Protein AF-0000000085166873 (afdb_homodimer)

Nearest PDB structures (foldseek):
  3zdl-assembly1_A  TM=4.534E-01  e=4.064E+00  Gallus gallus
  8jvi-assembly1_B  TM=2.875E-01  e=2.668E+00  Homo sapiens
  3ja6-assembly1_I  TM=3.699E-01  e=9.042E-01  Escherichia coli
  3zdl-assembly1_A  TM=4.535E-01  e=7.657E+00  Gallus gallus
  2hsq-assembly1_A  TM=4.419E-01  e=9.658E+00  Homo sapiens

Sequence (458 aa):
MSSPAVIEAMPEQASSTPEAAPLSGEVFGALINLSGRRRFTSQRLVLYAVLAAQGQAGACSTAREALALFRSAHSALLKRSGDLPGVFCPELEEVYFGRRGGDARITAFAELAQRTLNAIEDRLKSAPTLLAELVQETTPLLAVLNEITAVYEAQSKKHAQLMRHQLRGIMTDIETIAREAKMVAFNARIVAARSGQAGKEFSVVAGVLSSITGEIDELVKQALSGAATMSSPAVIEAMPEQASSTPEAAPLSGEVFGALINLSGRRRFTSQRLVLYAVLAAQGQAGACSTAREALALFRSAHSALLKRSGDLPGVFCPELEEVYFGRRGGDARITAFAELAQRTLNAIEDRLKSAPTLLAELVQETTPLLAVLNEITAVYEAQSKKHAQLMRHQLRGIMTDIETIAREAKMVAFNARIVAARSGQAGKEFSVVAGVLSSITGEIDELVKQALSGAAT

InterPro domains:
  IPR029095 NarX-like, N-terminal [PF13675] (30-81)

Structure (mmCIF, N/CA/C/O backbone):
data_AF-0000000085166873-model_v1
#
loop_
_entity.id
_entity.type
_entity.pdbx_description
1 polymer 'Methyl-accepting chemotaxis protein'
#
loop_
_atom_site.group_PDB
_atom_site.id
_atom_site.type_symbol
_atom_site.label_atom_id
_atom_site.label_alt_id
_atom_site.label_comp_id
_atom_site.label_asym_id
_atom_site.label_entity_id
_atom_site.label_seq_id
_atom_site.pdbx_PDB_ins_code
_atom_site.Cartn_x
_atom_site.Cartn_y
_atom_site.Cartn_z
_atom_site.occupancy
_atom_site.B_iso_or_equiv
_atom_site.auth_seq_id
_atom_site.auth_comp_id
_atom_site.auth_asym_id
_atom_site.auth_atom_id
_atom_site.pdbx_PDB_model_num
ATOM 1 N N . MET A 1 1 ? 59.562 35.969 21.438 1 29.19 1 MET A N 1
ATOM 2 C CA . MET A 1 1 ? 58.281 35.875 22.156 1 29.19 1 MET A CA 1
ATOM 3 C C . MET A 1 1 ? 57.125 35.562 21.203 1 29.19 1 MET A C 1
ATOM 5 O O . MET A 1 1 ? 56.688 36.469 20.469 1 29.19 1 MET A O 1
ATOM 9 N N . SER A 1 2 ? 57.25 34.438 20.422 1 33.62 2 SER A N 1
ATOM 10 C CA . SER A 1 2 ? 56.469 33.938 19.281 1 33.62 2 SER A CA 1
ATOM 11 C C . SER A 1 2 ? 55.031 33.688 19.688 1 33.62 2 SER A C 1
ATOM 13 O O . SER A 1 2 ? 54.75 32.938 20.625 1 33.62 2 SER A O 1
ATOM 15 N N . SER A 1 3 ? 54.125 34.656 19.5 1 36.41 3 SER A N 1
ATOM 16 C CA . SER A 1 3 ? 52.719 34.625 19.812 1 36.41 3 SER A CA 1
ATOM 17 C C . SER A 1 3 ? 52 33.469 19.125 1 36.41 3 SER A C 1
ATOM 19 O O . SER A 1 3 ? 52.188 33.25 17.938 1 36.41 3 SER A O 1
ATOM 21 N N . PRO A 1 4 ? 51.656 32.438 19.938 1 36.38 4 PRO A N 1
ATOM 22 C CA . PRO A 1 4 ? 50.969 31.266 19.359 1 36.38 4 PRO A CA 1
ATOM 23 C C . PRO A 1 4 ? 49.719 31.656 18.578 1 36.38 4 PRO A C 1
ATOM 25 O O . PRO A 1 4 ? 49 32.562 18.984 1 36.38 4 PRO A O 1
ATOM 28 N N . ALA A 1 5 ? 49.719 31.594 17.219 1 41.16 5 ALA A N 1
ATOM 29 C CA . ALA A 1 5 ? 48.625 31.797 16.297 1 41.16 5 ALA A CA 1
ATOM 30 C C . ALA A 1 5 ? 47.406 30.984 16.719 1 41.16 5 ALA A C 1
ATOM 32 O O . ALA A 1 5 ? 47.469 29.75 16.828 1 41.16 5 ALA A O 1
ATOM 33 N N . VAL A 1 6 ? 46.562 31.516 17.641 1 38.56 6 VAL A N 1
ATOM 34 C CA . VAL A 1 6 ? 45.281 30.859 17.875 1 38.56 6 VAL A CA 1
ATOM 35 C C . VAL A 1 6 ? 44.594 30.531 16.547 1 38.56 6 VAL A C 1
ATOM 37 O O . VAL A 1 6 ? 44.375 31.422 15.727 1 38.56 6 VAL A O 1
ATOM 40 N N . ILE A 1 7 ? 44.844 29.359 15.984 1 35.44 7 ILE A N 1
ATOM 41 C CA . ILE A 1 7 ? 44.094 28.828 14.859 1 35.44 7 ILE A CA 1
ATOM 42 C C . ILE A 1 7 ? 42.594 29.016 15.109 1 35.44 7 ILE A C 1
ATOM 44 O O . ILE A 1 7 ? 42.062 28.516 16.109 1 35.44 7 ILE A O 1
ATOM 48 N N . GLU A 1 8 ? 42.031 30.094 14.617 1 33.06 8 GLU A N 1
ATOM 49 C CA . GLU A 1 8 ? 40.594 30.281 14.531 1 33.06 8 GLU A CA 1
ATOM 50 C C . GLU A 1 8 ? 39.875 29.031 14.016 1 33.06 8 GLU A C 1
ATOM 52 O O . GLU A 1 8 ? 40.156 28.578 12.906 1 33.06 8 GLU A O 1
ATOM 57 N N . ALA A 1 9 ? 39.531 28.078 14.906 1 37 9 ALA A N 1
ATOM 58 C CA . ALA A 1 9 ? 38.688 26.953 14.523 1 37 9 ALA A CA 1
ATOM 59 C C . ALA A 1 9 ? 37.562 27.406 13.633 1 37 9 ALA A C 1
ATOM 61 O O . ALA A 1 9 ? 36.812 28.328 13.977 1 37 9 ALA A O 1
ATOM 62 N N . MET A 1 10 ? 37.719 27.297 12.344 1 34.12 10 MET A N 1
ATOM 63 C CA . MET A 1 10 ? 36.625 27.469 11.391 1 34.12 10 MET A CA 1
ATOM 64 C C . MET A 1 10 ? 35.375 26.75 11.875 1 34.12 10 MET A C 1
ATOM 66 O O . MET A 1 10 ? 35.438 25.609 12.32 1 34.12 10 MET A O 1
ATOM 70 N N . PRO A 1 11 ? 34.312 27.484 12.344 1 32.53 11 PRO A N 1
ATOM 71 C CA . PRO A 1 11 ? 33.094 26.75 12.68 1 32.53 11 PRO A CA 1
ATOM 72 C C . PRO A 1 11 ? 32.781 25.672 11.664 1 32.53 11 PRO A C 1
ATOM 74 O O . PRO A 1 11 ? 33 25.844 10.461 1 32.53 11 PRO A O 1
ATOM 77 N N . GLU A 1 12 ? 33 24.422 12.008 1 33.31 12 GLU A N 1
ATOM 78 C CA . GLU A 1 12 ? 32.469 23.328 11.195 1 33.31 12 GLU A CA 1
ATOM 79 C C . GLU A 1 12 ? 31.094 23.656 10.641 1 33.31 12 GLU A C 1
ATOM 81 O O . GLU A 1 12 ? 30.188 24 11.391 1 33.31 12 GLU A O 1
ATOM 86 N N . GLN A 1 13 ? 31.016 24.172 9.461 1 31 13 GLN A N 1
ATOM 87 C CA . GLN A 1 13 ? 29.766 24.219 8.711 1 31 13 GLN A CA 1
ATOM 88 C C . GLN A 1 13 ? 28.953 22.938 8.914 1 31 13 GLN A C 1
ATOM 90 O O . GLN A 1 13 ? 29.438 21.844 8.617 1 31 13 GLN A O 1
ATOM 95 N N . ALA A 1 14 ? 28.141 22.875 10.008 1 35.34 14 ALA A N 1
ATOM 96 C CA . ALA A 1 14 ? 27.172 21.781 10.086 1 35.34 14 ALA A CA 1
ATOM 97 C C . ALA A 1 14 ? 26.609 21.453 8.711 1 35.34 14 ALA A C 1
ATOM 99 O O . ALA A 1 14 ? 26.016 22.312 8.055 1 35.34 14 ALA A O 1
ATOM 100 N N . SER A 1 15 ? 27.359 20.781 7.926 1 32.09 15 SER A N 1
ATOM 101 C CA . SER A 1 15 ? 26.781 20.172 6.73 1 32.09 15 SER A CA 1
ATOM 102 C C . SER A 1 15 ? 25.344 19.719 6.977 1 32.09 15 SER A C 1
ATOM 104 O O . SER A 1 15 ? 25.109 18.734 7.691 1 32.09 15 SER A O 1
ATOM 106 N N . SER A 1 16 ? 24.469 20.609 7.281 1 30 16 SER A N 1
ATOM 107 C CA . SER A 1 16 ? 23.062 20.219 7.312 1 30 16 SER A CA 1
ATOM 108 C C . SER A 1 16 ? 22.719 19.281 6.16 1 30 16 SER A C 1
ATOM 110 O O . SER A 1 16 ? 22.812 19.672 4.992 1 30 16 SER A O 1
ATOM 112 N N . THR A 1 17 ? 23.172 18.172 6.27 1 33.31 17 THR A N 1
ATOM 113 C CA . THR A 1 17 ? 22.609 17.219 5.305 1 33.31 17 THR A CA 1
ATOM 114 C C . THR A 1 17 ? 21.188 17.609 4.926 1 33.31 17 THR A C 1
ATOM 116 O O . THR A 1 17 ? 20.359 17.891 5.801 1 33.31 17 THR A O 1
ATOM 119 N N . PRO A 1 18 ? 20.984 18.172 3.82 1 33.81 18 PRO A N 1
ATOM 120 C CA . PRO A 1 18 ? 19.625 18.516 3.41 1 33.81 18 PRO A CA 1
ATOM 121 C C . PRO A 1 18 ? 18.578 17.516 3.918 1 33.81 18 PRO A C 1
ATOM 123 O O . PRO A 1 18 ? 18.734 16.312 3.701 1 33.81 18 PRO A O 1
ATOM 126 N N . GLU A 1 19 ? 18.156 17.594 5.074 1 35.31 19 GLU A N 1
ATOM 127 C CA . GLU A 1 19 ? 17.047 16.781 5.582 1 35.31 19 GLU A CA 1
ATOM 128 C C . GLU A 1 19 ? 16.062 16.438 4.473 1 35.31 19 GLU A C 1
ATOM 130 O O . GLU A 1 19 ? 15.57 17.328 3.773 1 35.31 19 GLU A O 1
ATOM 135 N N . ALA A 1 20 ? 16.266 15.461 3.795 1 39.25 20 ALA A N 1
ATOM 136 C CA . ALA A 1 20 ? 15.422 14.977 2.709 1 39.25 20 ALA A CA 1
ATOM 137 C C . ALA A 1 20 ? 13.953 15.297 2.975 1 39.25 20 ALA A C 1
ATOM 139 O O . ALA A 1 20 ? 13.469 15.141 4.098 1 39.25 20 ALA A O 1
ATOM 140 N N . ALA A 1 21 ? 13.352 16.25 2.303 1 45.56 21 ALA A N 1
ATOM 141 C CA . ALA A 1 21 ? 11.93 16.578 2.326 1 45.56 21 ALA A CA 1
ATOM 142 C C . ALA A 1 21 ? 11.078 15.328 2.523 1 45.56 21 ALA A C 1
ATOM 144 O O . ALA A 1 21 ? 11.352 14.281 1.936 1 45.56 21 ALA A O 1
ATOM 145 N N . PRO A 1 22 ? 10.266 15.172 3.623 1 55.03 22 PRO A N 1
ATOM 146 C CA . PRO A 1 22 ? 9.445 13.992 3.922 1 55.03 22 PRO A CA 1
ATOM 147 C C . PRO A 1 22 ? 8.68 13.484 2.705 1 55.03 22 PRO A C 1
ATOM 149 O O . PRO A 1 22 ? 8.297 14.273 1.835 1 55.03 22 PRO A O 1
ATOM 152 N N . LEU A 1 23 ? 8.914 12.281 2.439 1 62.12 23 LEU A N 1
ATOM 153 C CA . LEU A 1 23 ? 8.203 11.656 1.33 1 62.12 23 LEU A CA 1
ATOM 154 C C . LEU A 1 23 ? 6.699 11.664 1.573 1 62.12 23 LEU A C 1
ATOM 156 O O . LEU A 1 23 ? 6.246 11.43 2.695 1 62.12 23 LEU A O 1
ATOM 160 N N . SER A 1 24 ? 6 12.039 0.563 1 72.75 24 SER A N 1
ATOM 161 C CA . SER A 1 24 ? 4.543 12.117 0.629 1 72.75 24 SER A CA 1
ATOM 162 C C . SER A 1 24 ? 3.916 10.727 0.597 1 72.75 24 SER A C 1
ATOM 164 O O . SER A 1 24 ? 4.582 9.742 0.254 1 72.75 24 SER A O 1
ATOM 166 N N . GLY A 1 25 ? 2.75 10.586 1.119 1 76.81 25 GLY A N 1
ATOM 167 C CA . GLY A 1 25 ? 1.974 9.352 1.04 1 76.81 25 GLY A CA 1
ATOM 168 C C . GLY A 1 25 ? 1.865 8.805 -0.371 1 76.81 25 GLY A C 1
ATOM 169 O O . GLY A 1 25 ? 1.952 7.594 -0.58 1 76.81 25 GLY A O 1
ATOM 170 N N . GLU A 1 26 ? 1.807 9.703 -1.249 1 81.88 26 GLU A N 1
ATOM 171 C CA . GLU A 1 26 ? 1.69 9.305 -2.646 1 81.88 26 GLU A CA 1
ATOM 172 C C . GLU A 1 26 ? 2.971 8.633 -3.135 1 81.88 26 GLU A C 1
ATOM 174 O O . GLU A 1 26 ? 2.918 7.68 -3.918 1 81.88 26 GLU A O 1
ATOM 179 N N . VAL A 1 27 ? 4.027 9.172 -2.709 1 88.69 27 VAL A N 1
ATOM 180 C CA . VAL A 1 27 ? 5.309 8.609 -3.129 1 88.69 27 VAL A CA 1
ATOM 181 C C . VAL A 1 27 ? 5.469 7.203 -2.561 1 88.69 27 VAL A C 1
ATOM 183 O O . VAL A 1 27 ? 5.91 6.289 -3.262 1 88.69 27 VAL A O 1
ATOM 186 N N . PHE A 1 28 ? 5.102 7.066 -1.358 1 90.81 28 PHE A N 1
ATOM 187 C CA . PHE A 1 28 ? 5.191 5.742 -0.759 1 90.81 28 PHE A CA 1
ATOM 188 C C . PHE A 1 28 ? 4.246 4.766 -1.456 1 90.81 28 PHE A C 1
ATOM 190 O O . PHE A 1 28 ? 4.574 3.592 -1.628 1 90.81 28 PHE A O 1
ATOM 197 N N . GLY A 1 29 ? 3.074 5.223 -1.771 1 92.5 29 GLY A N 1
ATOM 198 C CA . GLY A 1 29 ? 2.178 4.395 -2.561 1 92.5 29 GLY A CA 1
ATOM 199 C C . GLY A 1 29 ? 2.795 3.918 -3.861 1 92.5 29 GLY A C 1
ATOM 200 O O . GLY A 1 29 ? 2.654 2.75 -4.23 1 92.5 29 GLY A O 1
ATOM 201 N N . ALA A 1 30 ? 3.465 4.797 -4.523 1 93.69 30 ALA A N 1
ATOM 202 C CA . ALA A 1 30 ? 4.121 4.469 -5.785 1 93.69 30 ALA A CA 1
ATOM 203 C C . ALA A 1 30 ? 5.25 3.463 -5.574 1 93.69 30 ALA A C 1
ATOM 205 O O . ALA A 1 30 ? 5.43 2.543 -6.371 1 93.69 30 ALA A O 1
ATOM 206 N N . LEU A 1 31 ? 6.023 3.695 -4.523 1 95.88 31 LEU A N 1
ATOM 207 C CA . LEU A 1 31 ? 7.121 2.793 -4.203 1 95.88 31 LEU A CA 1
ATOM 208 C C . LEU A 1 31 ? 6.605 1.387 -3.916 1 95.88 31 LEU A C 1
ATOM 210 O O . LEU A 1 31 ? 7.156 0.404 -4.418 1 95.88 31 LEU A O 1
ATOM 214 N N . ILE A 1 32 ? 5.602 1.311 -3.182 1 97 32 ILE A N 1
ATOM 215 C CA . ILE A 1 32 ? 5.035 0.022 -2.797 1 97 32 ILE A CA 1
ATOM 216 C C . ILE A 1 32 ? 4.43 -0.661 -4.02 1 97 32 ILE A C 1
ATOM 218 O O . ILE A 1 32 ? 4.543 -1.878 -4.18 1 97 32 ILE A O 1
ATOM 222 N N . ASN A 1 33 ? 3.768 0.102 -4.828 1 96.88 33 ASN A N 1
ATOM 223 C CA . ASN A 1 33 ? 3.215 -0.46 -6.059 1 96.88 33 ASN A CA 1
ATOM 224 C C . ASN A 1 33 ? 4.312 -1.005 -6.969 1 96.88 33 ASN A C 1
ATOM 226 O O . ASN A 1 33 ? 4.148 -2.064 -7.578 1 96.88 33 ASN A O 1
ATOM 230 N N . LEU A 1 34 ? 5.391 -0.217 -7.113 1 97.06 34 LEU A N 1
ATOM 231 C CA . LEU A 1 34 ? 6.508 -0.672 -7.934 1 97.06 34 LEU A CA 1
ATOM 232 C C . LEU A 1 34 ? 7.117 -1.945 -7.359 1 97.06 34 LEU A C 1
ATOM 234 O O . LEU A 1 34 ? 7.508 -2.844 -8.109 1 97.06 34 LEU A O 1
ATOM 238 N N . SER A 1 35 ? 7.23 -1.957 -6.066 1 98.19 35 SER A N 1
ATOM 239 C CA . SER A 1 35 ? 7.707 -3.176 -5.422 1 98.19 35 SER A CA 1
ATOM 240 C C . SER A 1 35 ? 6.758 -4.344 -5.68 1 98.19 35 SER A C 1
ATOM 242 O O . SER A 1 35 ? 7.203 -5.477 -5.883 1 98.19 35 SER A O 1
ATOM 244 N N . GLY A 1 36 ? 5.461 -4.102 -5.598 1 98.12 36 GLY A N 1
ATOM 245 C CA . GLY A 1 36 ? 4.469 -5.105 -5.945 1 98.12 36 GLY A CA 1
ATOM 246 C C . GLY A 1 36 ? 4.594 -5.598 -7.375 1 98.12 36 GLY A C 1
ATOM 247 O O . GLY A 1 36 ? 4.445 -6.793 -7.637 1 98.12 36 GLY A O 1
ATOM 248 N N . ARG A 1 37 ? 4.859 -4.664 -8.266 1 97.94 37 ARG A N 1
ATOM 249 C CA . ARG A 1 37 ? 5.055 -5.016 -9.672 1 97.94 37 ARG A CA 1
ATOM 250 C C . ARG A 1 37 ? 6.238 -5.965 -9.836 1 97.94 37 ARG A C 1
ATOM 252 O O . ARG A 1 37 ? 6.18 -6.91 -10.625 1 97.94 37 ARG A O 1
ATOM 259 N N . ARG A 1 38 ? 7.285 -5.652 -9.109 1 98.31 38 ARG A N 1
ATOM 260 C CA . ARG A 1 38 ? 8.461 -6.52 -9.172 1 98.31 38 ARG A CA 1
ATOM 261 C C . ARG A 1 38 ? 8.125 -7.93 -8.688 1 98.31 38 ARG A C 1
ATOM 263 O O . ARG A 1 38 ? 8.602 -8.914 -9.266 1 98.31 38 ARG A O 1
ATOM 270 N N . ARG A 1 39 ? 7.355 -8.031 -7.68 1 98.62 39 ARG A N 1
ATOM 271 C CA . ARG A 1 39 ? 7.039 -9.336 -7.105 1 98.62 39 ARG A CA 1
ATOM 272 C C . ARG A 1 39 ? 6.184 -10.164 -8.062 1 98.62 39 ARG A C 1
ATOM 274 O O . ARG A 1 39 ? 6.496 -11.32 -8.344 1 98.62 39 ARG A O 1
ATOM 281 N N . PHE A 1 40 ? 5.152 -9.578 -8.617 1 98.62 40 PHE A N 1
ATOM 282 C CA . PHE A 1 40 ? 4.301 -10.43 -9.445 1 98.62 40 PHE A CA 1
ATOM 283 C C . PHE A 1 40 ? 4.973 -10.742 -10.773 1 98.62 40 PHE A C 1
ATOM 285 O O . PHE A 1 40 ? 4.801 -11.836 -11.32 1 98.62 40 PHE A O 1
ATOM 292 N N . THR A 1 41 ? 5.77 -9.75 -11.352 1 98.81 41 THR A N 1
ATOM 293 C CA . THR A 1 41 ? 6.418 -10 -12.633 1 98.81 41 THR A CA 1
ATOM 294 C C . THR A 1 41 ? 7.496 -11.07 -12.492 1 98.81 41 THR A C 1
ATOM 296 O O . THR A 1 41 ? 7.766 -11.82 -13.438 1 98.81 41 THR A O 1
ATOM 299 N N . SER A 1 42 ? 8.133 -11.172 -11.305 1 98.88 42 SER A N 1
ATOM 300 C CA . SER A 1 42 ? 9.109 -12.242 -11.086 1 98.88 42 SER A CA 1
ATOM 301 C C . SER A 1 42 ? 8.453 -13.617 -11.156 1 98.88 42 SER A C 1
ATOM 303 O O . SER A 1 42 ? 9.008 -14.547 -11.742 1 98.88 42 SER A O 1
ATOM 305 N N . GLN A 1 43 ? 7.289 -13.727 -10.617 1 98.69 43 GLN A N 1
ATOM 306 C CA . GLN A 1 43 ? 6.559 -14.992 -10.648 1 98.69 43 GLN A CA 1
ATOM 307 C C . GLN A 1 43 ? 6.027 -15.289 -12.047 1 98.69 43 GLN A C 1
ATOM 309 O O . GLN A 1 43 ? 6.129 -16.422 -12.523 1 98.69 43 GLN A O 1
ATOM 314 N N . ARG A 1 44 ? 5.445 -14.258 -12.656 1 98.75 44 ARG A N 1
ATOM 315 C CA . ARG A 1 44 ? 4.871 -14.391 -13.992 1 98.75 44 ARG A CA 1
ATOM 316 C C . ARG A 1 44 ? 5.93 -14.805 -15.008 1 98.75 44 ARG A C 1
ATOM 318 O O . ARG A 1 44 ? 5.672 -15.641 -15.883 1 98.75 44 ARG A O 1
ATOM 325 N N . LEU A 1 45 ? 7.055 -14.188 -14.844 1 98.75 45 LEU A N 1
ATOM 326 C CA . LEU A 1 45 ? 8.172 -14.492 -15.727 1 98.75 45 LEU A CA 1
ATOM 327 C C . LEU A 1 45 ? 8.523 -15.977 -15.672 1 98.75 45 LEU A C 1
ATOM 329 O O . LEU A 1 45 ? 8.688 -16.625 -16.719 1 98.75 45 LEU A O 1
ATOM 333 N N . VAL A 1 46 ? 8.625 -16.562 -14.523 1 98.88 46 VAL A N 1
ATOM 334 C CA . VAL A 1 46 ? 9.023 -17.953 -14.367 1 98.88 46 VAL A CA 1
ATOM 335 C C . VAL A 1 46 ? 7.895 -18.859 -14.852 1 98.88 46 VAL A C 1
ATOM 337 O O . VAL A 1 46 ? 8.148 -19.875 -15.516 1 98.88 46 VAL A O 1
ATOM 340 N N . LEU A 1 47 ? 6.684 -18.484 -14.523 1 98.75 47 LEU A N 1
ATOM 341 C CA . LEU A 1 47 ? 5.531 -19.25 -15 1 98.75 47 LEU A CA 1
ATOM 342 C C . LEU A 1 47 ? 5.555 -19.375 -16.516 1 98.75 47 LEU A C 1
ATOM 344 O O . LEU A 1 47 ? 5.465 -20.484 -17.062 1 98.75 47 LEU A O 1
ATOM 348 N N . TYR A 1 48 ? 5.742 -18.328 -17.188 1 98.75 48 TYR A N 1
ATOM 349 C CA . TYR A 1 48 ? 5.625 -18.328 -18.641 1 98.75 48 TYR A CA 1
ATOM 350 C C . TYR A 1 48 ? 6.883 -18.891 -19.281 1 98.75 48 TYR A C 1
ATOM 352 O O . TYR A 1 48 ? 6.848 -19.359 -20.422 1 98.75 48 TYR A O 1
ATOM 360 N N . ALA A 1 49 ? 8.008 -18.844 -18.547 1 98.81 49 ALA A N 1
ATOM 361 C CA . ALA A 1 49 ? 9.172 -19.578 -19.016 1 98.81 49 ALA A CA 1
ATOM 362 C C . ALA A 1 49 ? 8.906 -21.094 -19.016 1 98.81 49 ALA A C 1
ATOM 364 O O . ALA A 1 49 ? 9.281 -21.797 -19.953 1 98.81 49 ALA A O 1
ATOM 365 N N . VAL A 1 50 ? 8.312 -21.562 -17.984 1 98.62 50 VAL A N 1
ATOM 366 C CA . VAL A 1 50 ? 7.973 -22.984 -17.891 1 98.62 50 VAL A CA 1
ATOM 367 C C . VAL A 1 50 ? 6.996 -23.359 -18.984 1 98.62 50 VAL A C 1
ATOM 369 O O . VAL A 1 50 ? 7.168 -24.391 -19.656 1 98.62 50 VAL A O 1
ATOM 372 N N . LEU A 1 51 ? 6.016 -22.547 -19.219 1 98.31 51 LEU A N 1
ATOM 373 C CA . LEU A 1 51 ? 5.023 -22.812 -20.25 1 98.31 51 LEU A CA 1
ATOM 374 C C . LEU A 1 51 ? 5.656 -22.766 -21.641 1 98.31 51 LEU A C 1
ATOM 376 O O . LEU A 1 51 ? 5.277 -23.547 -22.531 1 98.31 51 LEU A O 1
ATOM 380 N N . ALA A 1 52 ? 6.555 -21.844 -21.781 1 98.19 52 ALA A N 1
ATOM 381 C CA . ALA A 1 52 ? 7.27 -21.766 -23.047 1 98.19 52 ALA A CA 1
ATOM 382 C C . ALA A 1 52 ? 8.055 -23.031 -23.312 1 98.19 52 ALA A C 1
ATOM 384 O O . ALA A 1 52 ? 8.086 -23.531 -24.453 1 98.19 52 ALA A O 1
ATOM 385 N N . ALA A 1 53 ? 8.688 -23.516 -22.297 1 97.56 53 ALA A N 1
ATOM 386 C CA . ALA A 1 53 ? 9.461 -24.75 -22.438 1 97.56 53 ALA A CA 1
ATOM 387 C C . ALA A 1 53 ? 8.562 -25.922 -22.781 1 97.56 53 ALA A C 1
ATOM 389 O O . ALA A 1 53 ? 9.016 -26.906 -23.359 1 97.56 53 ALA A O 1
ATOM 390 N N . GLN A 1 54 ? 7.309 -25.812 -22.438 1 95.44 54 GLN A N 1
ATOM 391 C CA . GLN A 1 54 ? 6.336 -26.859 -22.734 1 95.44 54 GLN A CA 1
ATOM 392 C C . GLN A 1 54 ? 5.727 -26.672 -24.125 1 95.44 54 GLN A C 1
ATOM 394 O O . GLN A 1 54 ? 4.828 -27.422 -24.516 1 95.44 54 GLN A O 1
ATOM 399 N N . GLY A 1 55 ? 6.047 -25.625 -24.781 1 94.38 55 GLY A N 1
ATOM 400 C CA . GLY A 1 55 ? 5.625 -25.438 -26.156 1 94.38 55 GLY A CA 1
ATOM 401 C C . GLY A 1 55 ? 4.363 -24.594 -26.281 1 94.38 55 GLY A C 1
ATOM 402 O O . GLY A 1 55 ? 3.73 -24.578 -27.344 1 94.38 55 GLY A O 1
ATOM 403 N N . GLN A 1 56 ? 3.98 -23.969 -25.25 1 94.31 56 GLN A N 1
ATOM 404 C CA . GLN A 1 56 ? 2.773 -23.141 -25.328 1 94.31 56 GLN A CA 1
ATOM 405 C C . GLN A 1 56 ? 3.002 -21.906 -26.172 1 94.31 56 GLN A C 1
ATOM 407 O O . GLN A 1 56 ? 3.949 -21.141 -25.938 1 94.31 56 GLN A O 1
ATOM 412 N N . ALA A 1 57 ? 2.09 -21.688 -27.109 1 92.56 57 ALA A N 1
ATOM 413 C CA . ALA A 1 57 ? 2.211 -20.578 -28.047 1 92.56 57 ALA A CA 1
ATOM 414 C C . ALA A 1 57 ? 2.117 -19.234 -27.328 1 92.56 57 ALA A C 1
ATOM 416 O O . ALA A 1 57 ? 1.253 -19.047 -26.469 1 92.56 57 ALA A O 1
ATOM 417 N N . GLY A 1 58 ? 3.025 -18.312 -27.594 1 95.75 58 GLY A N 1
ATOM 418 C CA . GLY A 1 58 ? 2.988 -16.969 -27.062 1 95.75 58 GLY A CA 1
ATOM 419 C C . GLY A 1 58 ? 3.588 -16.844 -25.688 1 95.75 58 GLY A C 1
ATOM 420 O O . GLY A 1 58 ? 3.738 -15.734 -25.156 1 95.75 58 GLY A O 1
ATOM 421 N N . ALA A 1 59 ? 3.918 -17.969 -25.094 1 97.94 59 ALA A N 1
ATOM 422 C CA . ALA A 1 59 ? 4.398 -17.969 -23.719 1 97.94 59 ALA A CA 1
ATOM 423 C C . ALA A 1 59 ? 5.746 -17.266 -23.609 1 97.94 59 ALA A C 1
ATOM 425 O O . ALA A 1 59 ? 6.004 -16.562 -22.625 1 97.94 59 ALA A O 1
ATOM 426 N N . CYS A 1 60 ? 6.648 -17.469 -24.547 1 97.94 60 CYS A N 1
ATOM 427 C CA . CYS A 1 60 ? 7.961 -16.844 -24.516 1 97.94 60 CYS A CA 1
ATOM 428 C C . CYS A 1 60 ? 7.836 -15.32 -24.578 1 97.94 60 CYS A C 1
ATOM 430 O O . CYS A 1 60 ? 8.555 -14.602 -23.891 1 97.94 60 CYS A O 1
ATOM 432 N N . SER A 1 61 ? 6.945 -14.812 -25.422 1 98.06 61 SER A N 1
ATOM 433 C CA . SER A 1 61 ? 6.711 -13.375 -25.531 1 98.06 61 SER A CA 1
ATOM 434 C C . SER A 1 61 ? 6.195 -12.789 -24.219 1 98.06 61 SER A C 1
ATOM 436 O O . SER A 1 61 ? 6.633 -11.719 -23.797 1 98.06 61 SER A O 1
ATOM 438 N N . THR A 1 62 ? 5.262 -13.477 -23.609 1 98.38 62 THR A N 1
ATOM 439 C CA . THR A 1 62 ? 4.727 -13.031 -22.328 1 98.38 62 THR A CA 1
ATOM 440 C C . THR A 1 62 ? 5.824 -13 -21.266 1 98.38 62 THR A C 1
ATOM 442 O O . THR A 1 62 ? 5.887 -12.078 -20.453 1 98.38 62 THR A O 1
ATOM 445 N N . ALA A 1 63 ? 6.668 -13.977 -21.25 1 98.75 63 ALA A N 1
ATOM 446 C CA . ALA A 1 63 ? 7.781 -14.039 -20.312 1 98.75 63 ALA A CA 1
ATOM 447 C C . ALA A 1 63 ? 8.734 -12.867 -20.516 1 98.75 63 ALA A C 1
ATOM 449 O O . ALA A 1 63 ? 9.211 -12.266 -19.562 1 98.75 63 ALA A O 1
ATOM 450 N N . ARG A 1 64 ? 9.07 -12.578 -21.766 1 98.69 64 ARG A N 1
ATOM 451 C CA . ARG A 1 64 ? 9.969 -11.477 -22.078 1 98.69 64 ARG A CA 1
ATOM 452 C C . ARG A 1 64 ? 9.367 -10.141 -21.656 1 98.69 64 ARG A C 1
ATOM 454 O O . ARG A 1 64 ? 10.094 -9.227 -21.266 1 98.69 64 ARG A O 1
ATOM 461 N N . GLU A 1 65 ? 8.062 -10.031 -21.859 1 98.62 65 GLU A N 1
ATOM 462 C CA . GLU A 1 65 ? 7.383 -8.828 -21.391 1 98.62 65 GLU A CA 1
ATOM 463 C C . GLU A 1 65 ? 7.461 -8.688 -19.875 1 98.62 65 GLU A C 1
ATOM 465 O O . GLU A 1 65 ? 7.703 -7.598 -19.359 1 98.62 65 GLU A O 1
ATOM 470 N N . ALA A 1 66 ? 7.203 -9.758 -19.188 1 98.75 66 ALA A N 1
ATOM 471 C CA . ALA A 1 66 ? 7.297 -9.758 -17.734 1 98.75 66 ALA A CA 1
ATOM 472 C C . ALA A 1 66 ? 8.711 -9.406 -17.281 1 98.75 66 ALA A C 1
ATOM 474 O O . ALA A 1 66 ? 8.891 -8.68 -16.297 1 98.75 66 ALA A O 1
ATOM 475 N N . LEU A 1 67 ? 9.727 -9.93 -17.984 1 98.88 67 LEU A N 1
ATOM 476 C CA . LEU A 1 67 ? 11.117 -9.641 -17.656 1 98.88 67 LEU A CA 1
ATOM 477 C C . LEU A 1 67 ? 11.414 -8.156 -17.844 1 98.88 67 LEU A C 1
ATOM 479 O O . LEU A 1 67 ? 12.109 -7.555 -17.016 1 98.88 67 LEU A O 1
ATOM 483 N N . ALA A 1 68 ? 10.938 -7.59 -18.906 1 98.81 68 ALA A N 1
ATOM 484 C CA . ALA A 1 68 ? 11.148 -6.168 -19.156 1 98.81 68 ALA A CA 1
ATOM 485 C C . ALA A 1 68 ? 10.531 -5.312 -18.062 1 98.81 68 ALA A C 1
ATOM 487 O O . ALA A 1 68 ? 11.148 -4.355 -17.594 1 98.81 68 ALA A O 1
ATOM 488 N N . LEU A 1 69 ? 9.359 -5.637 -17.656 1 98.44 69 LEU A N 1
ATOM 489 C CA . LEU A 1 69 ? 8.672 -4.902 -16.609 1 98.44 69 LEU A CA 1
ATOM 490 C C . LEU A 1 69 ? 9.391 -5.078 -15.266 1 98.44 69 LEU A C 1
ATOM 492 O O . LEU A 1 69 ? 9.469 -4.141 -14.477 1 98.44 69 LEU A O 1
ATOM 496 N N . PHE A 1 70 ? 9.891 -6.266 -15.062 1 98.81 70 PHE A N 1
ATOM 497 C CA . PHE A 1 70 ? 10.641 -6.566 -13.852 1 98.81 70 PHE A CA 1
ATOM 498 C C . PHE A 1 70 ? 11.891 -5.691 -13.758 1 98.81 70 PHE A C 1
ATOM 500 O O . PHE A 1 70 ? 12.141 -5.066 -12.719 1 98.81 70 PHE A O 1
ATOM 507 N N . ARG A 1 71 ? 12.617 -5.645 -14.805 1 98.62 71 ARG A N 1
ATOM 508 C CA . ARG A 1 71 ? 13.836 -4.848 -14.859 1 98.62 71 ARG A CA 1
ATOM 509 C C . ARG A 1 71 ? 13.531 -3.365 -14.695 1 98.62 71 ARG A C 1
ATOM 511 O O . ARG A 1 71 ? 14.25 -2.652 -13.984 1 98.62 71 ARG A O 1
ATOM 518 N N . SER A 1 72 ? 12.492 -2.895 -15.344 1 97.81 72 SER A N 1
ATOM 519 C CA . SER A 1 72 ? 12.109 -1.489 -15.281 1 97.81 72 SER A CA 1
ATOM 520 C C . SER A 1 72 ? 11.719 -1.083 -13.867 1 97.81 72 SER A C 1
ATOM 522 O O . SER A 1 72 ? 12.109 -0.012 -13.391 1 97.81 72 SER A O 1
ATOM 524 N N . ALA A 1 73 ? 10.945 -1.934 -13.211 1 97.75 73 ALA A N 1
ATOM 525 C CA . ALA A 1 73 ? 10.547 -1.648 -11.836 1 97.75 73 ALA A CA 1
ATOM 526 C C . ALA A 1 73 ? 11.758 -1.595 -10.914 1 97.75 73 ALA A C 1
ATOM 528 O O . ALA A 1 73 ? 11.836 -0.738 -10.031 1 97.75 73 ALA A O 1
ATOM 529 N N . HIS A 1 74 ? 12.656 -2.496 -11.102 1 98.06 74 HIS A N 1
ATOM 530 C CA . HIS A 1 74 ? 13.859 -2.527 -10.273 1 98.06 74 HIS A CA 1
ATOM 531 C C . HIS A 1 74 ? 14.695 -1.27 -10.477 1 98.06 74 HIS A C 1
ATOM 533 O O . HIS A 1 74 ? 15.164 -0.669 -9.5 1 98.06 74 HIS A O 1
ATOM 539 N N . SER A 1 75 ? 14.906 -0.911 -11.672 1 97.31 75 SER A N 1
ATOM 540 C CA . SER A 1 75 ? 15.672 0.291 -11.984 1 97.31 75 SER A CA 1
ATOM 541 C C . SER A 1 75 ? 15.023 1.532 -11.383 1 97.31 75 SER A C 1
ATOM 543 O O . SER A 1 75 ? 15.711 2.395 -10.828 1 97.31 75 SER A O 1
ATOM 545 N N . ALA A 1 76 ? 13.68 1.646 -11.469 1 95.94 76 ALA A N 1
ATOM 546 C CA . ALA A 1 76 ? 12.945 2.793 -10.953 1 95.94 76 ALA A CA 1
ATOM 547 C C . ALA A 1 76 ? 13.078 2.893 -9.438 1 95.94 76 ALA A C 1
ATOM 549 O O . ALA A 1 76 ? 13.109 3.992 -8.883 1 95.94 76 ALA A O 1
ATOM 550 N N . LEU A 1 77 ? 13.172 1.813 -8.789 1 96.69 77 LEU A N 1
ATOM 551 C CA . LEU A 1 77 ? 13.242 1.786 -7.336 1 96.69 77 LEU A CA 1
ATOM 552 C C . LEU A 1 77 ? 14.641 2.137 -6.848 1 96.69 77 LEU A C 1
ATOM 554 O O . LEU A 1 77 ? 14.805 2.652 -5.738 1 96.69 77 LEU A O 1
ATOM 558 N N . LEU A 1 78 ? 15.648 1.864 -7.645 1 95.56 78 LEU A N 1
ATOM 559 C CA . LEU A 1 78 ? 17.031 2.047 -7.211 1 95.56 78 LEU A CA 1
ATOM 560 C C . LEU A 1 78 ? 17.531 3.441 -7.57 1 95.56 78 LEU A C 1
ATOM 562 O O . LEU A 1 78 ? 18.406 3.988 -6.887 1 95.56 78 LEU A O 1
ATOM 566 N N . LYS A 1 79 ? 17.031 3.949 -8.641 1 91.38 79 LYS A N 1
ATOM 567 C CA . LYS A 1 79 ? 17.547 5.223 -9.133 1 91.38 79 LYS A CA 1
ATOM 568 C C . LYS A 1 79 ? 16.531 6.344 -8.914 1 91.38 79 LYS A C 1
ATOM 570 O O . LYS A 1 79 ? 15.336 6.145 -9.078 1 91.38 79 LYS A O 1
ATOM 575 N N . ARG A 1 80 ? 17.047 7.414 -8.523 1 85.31 80 ARG A N 1
ATOM 576 C CA . ARG A 1 80 ? 16.188 8.586 -8.406 1 85.31 80 ARG A CA 1
ATOM 577 C C . ARG A 1 80 ? 15.594 8.969 -9.758 1 85.31 80 ARG A C 1
ATOM 579 O O . ARG A 1 80 ? 16.312 9.047 -10.758 1 85.31 80 ARG A O 1
ATOM 586 N N . SER A 1 81 ? 14.352 8.992 -9.781 1 82.62 81 SER A N 1
ATOM 587 C CA . SER A 1 81 ? 13.625 9.383 -10.992 1 82.62 81 SER A CA 1
ATOM 588 C C . SER A 1 81 ? 12.32 10.086 -10.648 1 82.62 81 SER A C 1
ATOM 590 O O . SER A 1 81 ? 11.453 9.5 -9.992 1 82.62 81 SER A O 1
ATOM 592 N N . GLY A 1 82 ? 12.227 11.336 -11.141 1 82.12 82 GLY A N 1
ATOM 593 C CA . GLY A 1 82 ? 11.039 12.117 -10.797 1 82.12 82 GLY A CA 1
ATOM 594 C C . GLY A 1 82 ? 10.836 12.25 -9.305 1 82.12 82 GLY A C 1
ATOM 595 O O . GLY A 1 82 ? 11.734 12.688 -8.586 1 82.12 82 GLY A O 1
ATOM 596 N N . ASP A 1 83 ? 9.594 11.664 -8.898 1 79.94 83 ASP A N 1
ATOM 597 C CA . ASP A 1 83 ? 9.227 11.766 -7.492 1 79.94 83 ASP A CA 1
ATOM 598 C C . ASP A 1 83 ? 9.742 10.57 -6.699 1 79.94 83 ASP A C 1
ATOM 600 O O . ASP A 1 83 ? 9.625 10.539 -5.473 1 79.94 83 ASP A O 1
ATOM 604 N N . LEU A 1 84 ? 10.398 9.688 -7.359 1 91.06 84 LEU A N 1
ATOM 605 C CA . LEU A 1 84 ? 10.906 8.5 -6.684 1 91.06 84 LEU A CA 1
ATOM 606 C C . LEU A 1 84 ? 12.305 8.742 -6.125 1 91.06 84 LEU A C 1
ATOM 608 O O . LEU A 1 84 ? 13.219 9.094 -6.875 1 91.06 84 LEU A O 1
ATOM 612 N N . PRO A 1 85 ? 12.547 8.5 -4.922 1 90.81 85 PRO A N 1
ATOM 613 C CA . PRO A 1 85 ? 13.773 8.93 -4.246 1 90.81 85 PRO A CA 1
ATOM 614 C C . PRO A 1 85 ? 14.922 7.941 -4.426 1 90.81 85 PRO A C 1
ATOM 616 O O . PRO A 1 85 ? 16.078 8.266 -4.117 1 90.81 85 PRO A O 1
ATOM 619 N N . GLY A 1 86 ? 14.664 6.738 -4.949 1 94.06 86 GLY A N 1
ATOM 620 C CA . GLY A 1 86 ? 15.68 5.707 -4.934 1 94.06 86 GLY A CA 1
ATOM 621 C C . GLY A 1 86 ? 15.914 5.117 -3.555 1 94.06 86 GLY A C 1
ATOM 622 O O . GLY A 1 86 ? 14.969 4.902 -2.797 1 94.06 86 GLY A O 1
ATOM 623 N N . VAL A 1 87 ? 17.156 4.734 -3.285 1 94.69 87 VAL A N 1
ATOM 624 C CA . VAL A 1 87 ? 17.5 4.23 -1.957 1 94.69 87 VAL A CA 1
ATOM 625 C C . VAL A 1 87 ? 17.656 5.398 -0.985 1 94.69 87 VAL A C 1
ATOM 627 O O . VAL A 1 87 ? 18.672 6.102 -1.008 1 94.69 87 VAL A O 1
ATOM 630 N N . PHE A 1 88 ? 16.688 5.547 -0.035 1 91.75 88 PHE A N 1
ATOM 631 C CA . PHE A 1 88 ? 16.594 6.816 0.676 1 91.75 88 PHE A CA 1
ATOM 632 C C . PHE A 1 88 ? 16.766 6.609 2.176 1 91.75 88 PHE A C 1
ATOM 634 O O . PHE A 1 88 ? 16.703 7.57 2.949 1 91.75 88 PHE A O 1
ATOM 641 N N . CYS A 1 89 ? 16.891 5.344 2.621 1 93 89 CYS A N 1
ATOM 642 C CA . CYS A 1 89 ? 17.047 5.109 4.051 1 93 89 CYS A CA 1
ATOM 643 C C . CYS A 1 89 ? 18.016 3.961 4.312 1 93 89 CYS A C 1
ATOM 645 O O . CYS A 1 89 ? 18.266 3.139 3.432 1 93 89 CYS A O 1
ATOM 647 N N . PRO A 1 90 ? 18.594 3.93 5.551 1 95.56 90 PRO A N 1
ATOM 648 C CA . PRO A 1 90 ? 19.578 2.902 5.867 1 95.56 90 PRO A CA 1
ATOM 649 C C . PRO A 1 90 ? 19.016 1.486 5.77 1 95.56 90 PRO A C 1
ATOM 651 O O . PRO A 1 90 ? 1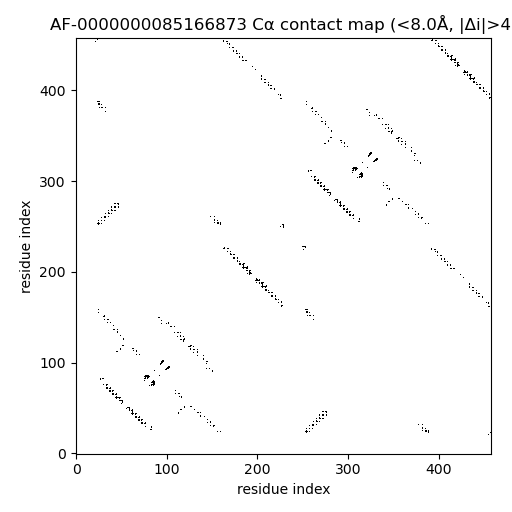9.75 0.552 5.418 1 95.56 90 PRO A O 1
ATOM 654 N N . GLU A 1 91 ? 17.734 1.29 6.074 1 96.44 91 GLU A N 1
ATOM 655 C CA . GLU A 1 91 ? 17.109 -0.027 6.008 1 96.44 91 GLU A CA 1
ATOM 656 C C . GLU A 1 91 ? 17.109 -0.561 4.578 1 96.44 91 GLU A C 1
ATOM 658 O O . GLU A 1 91 ? 17.359 -1.745 4.352 1 96.44 91 GLU A O 1
ATOM 663 N N . LEU A 1 92 ? 16.812 0.316 3.627 1 96.88 92 LEU A N 1
ATOM 664 C CA . LEU A 1 92 ? 16.844 -0.06 2.219 1 96.88 92 LEU A CA 1
ATOM 665 C C . LEU A 1 92 ? 18.266 -0.354 1.763 1 96.88 92 LEU A C 1
ATOM 667 O O . LEU A 1 92 ? 18.484 -1.285 0.987 1 96.88 92 LEU A O 1
ATOM 671 N N . GLU A 1 93 ? 19.203 0.45 2.201 1 96.88 93 GLU A N 1
ATOM 672 C CA . GLU A 1 93 ? 20.609 0.226 1.868 1 96.88 93 GLU A CA 1
ATOM 673 C C . GLU A 1 93 ? 21.062 -1.158 2.316 1 96.88 93 GLU A C 1
ATOM 675 O O . GLU A 1 93 ? 21.781 -1.85 1.584 1 96.88 93 GLU A O 1
ATOM 680 N N . GLU A 1 94 ? 20.672 -1.505 3.473 1 97 94 GLU A N 1
ATOM 681 C CA . GLU A 1 94 ? 21.062 -2.797 4.031 1 97 94 GLU A CA 1
ATOM 682 C C . GLU A 1 94 ? 20.484 -3.947 3.215 1 97 94 GLU A C 1
ATOM 684 O O . GLU A 1 94 ? 21.156 -4.941 2.957 1 97 94 GLU A O 1
ATOM 689 N N . VAL A 1 95 ? 19.219 -3.846 2.822 1 97.5 95 VAL A N 1
ATOM 690 C CA . VAL A 1 95 ? 18.562 -4.949 2.131 1 97.5 95 VAL A CA 1
ATOM 691 C C . VAL A 1 95 ? 19.094 -5.051 0.701 1 97.5 95 VAL A C 1
ATOM 693 O O . VAL A 1 95 ? 19.281 -6.148 0.178 1 97.5 95 VAL A O 1
ATOM 696 N N . TYR A 1 96 ? 19.406 -3.912 0.068 1 97.5 96 TYR A N 1
ATOM 697 C CA . TYR A 1 96 ? 19.844 -3.932 -1.322 1 97.5 96 TYR A CA 1
ATOM 698 C C . TYR A 1 96 ? 21.328 -4.242 -1.42 1 97.5 96 TYR A C 1
ATOM 700 O O . TYR A 1 96 ? 21.75 -4.992 -2.301 1 97.5 96 TYR A O 1
ATOM 708 N N . PHE A 1 97 ? 22.156 -3.666 -0.501 1 96.75 97 PHE A N 1
ATOM 709 C CA . PHE A 1 97 ? 23.594 -3.66 -0.744 1 96.75 97 PHE A CA 1
ATOM 710 C C . PHE A 1 97 ? 24.344 -4.258 0.439 1 96.75 97 PHE A C 1
ATOM 712 O O . PHE A 1 97 ? 25.578 -4.391 0.402 1 96.75 97 PHE A O 1
ATOM 719 N N . GLY A 1 98 ? 23.703 -4.523 1.473 1 95.75 98 GLY A N 1
ATOM 720 C CA . GLY A 1 98 ? 24.328 -5.125 2.639 1 95.75 98 GLY A CA 1
ATOM 721 C C . GLY A 1 98 ? 24.562 -6.617 2.488 1 95.75 98 GLY A C 1
ATOM 722 O O . GLY A 1 98 ? 24.859 -7.098 1.395 1 95.75 98 GLY A O 1
ATOM 723 N N . ARG A 1 99 ? 24.438 -7.355 3.555 1 91.81 99 ARG A N 1
ATOM 724 C CA . ARG A 1 99 ? 24.75 -8.781 3.621 1 91.81 99 ARG A CA 1
ATOM 725 C C . ARG A 1 99 ? 23.797 -9.594 2.762 1 91.81 99 ARG A C 1
ATOM 727 O O . ARG A 1 99 ? 24.172 -10.617 2.189 1 91.81 99 ARG A O 1
ATOM 734 N N . ARG A 1 100 ? 22.609 -9.102 2.594 1 87.5 100 ARG A N 1
ATOM 735 C CA . ARG A 1 100 ? 21.594 -9.812 1.823 1 87.5 100 ARG A CA 1
ATOM 736 C C . ARG A 1 100 ? 21.891 -9.75 0.33 1 87.5 100 ARG A C 1
ATOM 738 O O . ARG A 1 100 ? 21.516 -10.656 -0.423 1 87.5 100 ARG A O 1
ATOM 745 N N . GLY A 1 101 ? 22.5 -8.625 -0.036 1 95.44 101 GLY A N 1
ATOM 746 C CA . GLY A 1 101 ? 22.859 -8.469 -1.437 1 95.44 101 GLY A CA 1
ATOM 747 C C . GLY A 1 101 ? 21.656 -8.438 -2.359 1 95.44 101 GLY A C 1
ATOM 748 O O . GLY A 1 101 ? 21.672 -9.07 -3.416 1 95.44 101 GLY A O 1
ATOM 749 N N . GLY A 1 102 ? 20.656 -7.809 -1.949 1 97.75 102 GLY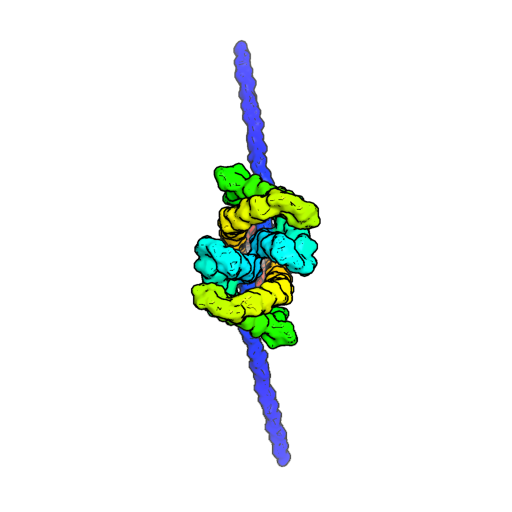 A N 1
ATOM 750 C CA . GLY A 1 102 ? 19.406 -7.812 -2.67 1 97.75 102 GLY A CA 1
ATOM 751 C C . GLY A 1 102 ? 19.547 -7.379 -4.117 1 97.75 102 GLY A C 1
ATOM 752 O O . GLY A 1 102 ? 19 -8.023 -5.02 1 97.75 102 GLY A O 1
ATOM 753 N N . ASP A 1 103 ? 20.25 -6.355 -4.359 1 98.12 103 ASP A N 1
ATOM 754 C CA . ASP A 1 103 ? 20.438 -5.855 -5.719 1 98.12 103 ASP A CA 1
ATOM 755 C C . ASP A 1 103 ? 21.141 -6.887 -6.594 1 98.12 103 ASP A C 1
ATOM 757 O O . ASP A 1 103 ? 20.734 -7.125 -7.734 1 98.12 103 ASP A O 1
ATOM 761 N N . ALA A 1 104 ? 22.172 -7.461 -6.102 1 98.12 104 ALA A N 1
ATOM 762 C CA . ALA A 1 104 ? 22.922 -8.461 -6.844 1 98.12 104 ALA A CA 1
ATOM 763 C C . ALA A 1 104 ? 22.062 -9.68 -7.172 1 98.12 104 ALA A C 1
ATOM 765 O O . ALA A 1 104 ? 22.141 -10.219 -8.281 1 98.12 104 ALA A O 1
ATOM 766 N N . ARG A 1 105 ? 21.281 -10.109 -6.238 1 98.31 105 ARG A N 1
ATOM 767 C CA . ARG A 1 105 ? 20.406 -11.266 -6.441 1 98.31 105 ARG A CA 1
ATOM 768 C C . ARG A 1 105 ? 19.344 -10.961 -7.496 1 98.31 105 ARG A C 1
ATOM 770 O O . ARG A 1 105 ? 19.031 -11.82 -8.328 1 98.31 105 ARG A O 1
ATOM 777 N N . ILE A 1 106 ? 18.797 -9.812 -7.402 1 98.75 106 ILE A N 1
ATOM 778 C CA . ILE A 1 106 ? 17.734 -9.414 -8.328 1 98.75 106 ILE A CA 1
ATOM 779 C C . ILE A 1 106 ? 18.312 -9.32 -9.742 1 98.75 106 ILE A C 1
ATOM 781 O O . ILE A 1 106 ? 17.688 -9.789 -10.703 1 98.75 106 ILE A O 1
ATOM 785 N N . THR A 1 107 ? 19.453 -8.734 -9.875 1 98.56 107 THR A N 1
ATOM 786 C CA . THR A 1 107 ? 20.109 -8.586 -11.172 1 98.56 107 THR A CA 1
ATOM 787 C C . THR A 1 107 ? 20.5 -9.953 -11.734 1 98.56 107 THR A C 1
ATOM 789 O O . THR A 1 107 ? 20.328 -10.211 -12.93 1 98.56 107 THR A O 1
ATOM 792 N N . ALA A 1 108 ? 21.016 -10.797 -10.914 1 98.62 108 ALA A N 1
ATOM 793 C CA . ALA A 1 108 ? 21.406 -12.141 -11.336 1 98.62 108 ALA A CA 1
ATOM 794 C C . ALA A 1 108 ? 20.188 -12.93 -11.805 1 98.62 108 ALA A C 1
ATOM 796 O O . ALA A 1 108 ? 20.281 -13.695 -12.773 1 98.62 108 ALA A O 1
ATOM 797 N N . PHE A 1 109 ? 19.141 -12.781 -11.125 1 98.88 109 PHE A N 1
ATOM 798 C CA . PHE A 1 109 ? 17.906 -13.453 -11.5 1 98.88 109 PHE A CA 1
ATOM 799 C C . PHE A 1 109 ? 17.453 -13 -12.883 1 98.88 109 PHE A C 1
ATOM 801 O O . PHE A 1 109 ? 17.062 -13.828 -13.711 1 98.88 109 PHE A O 1
ATOM 808 N N . ALA A 1 110 ? 17.438 -11.695 -13.078 1 98.88 110 ALA A N 1
ATOM 809 C CA . ALA A 1 110 ? 17.031 -11.148 -14.367 1 98.88 110 ALA A CA 1
ATOM 810 C C . ALA A 1 110 ? 17.906 -11.68 -15.492 1 98.88 110 ALA A C 1
ATOM 812 O O . ALA A 1 110 ? 17.422 -12 -16.578 1 98.88 110 ALA A O 1
ATOM 813 N N . GLU A 1 111 ? 19.172 -11.781 -15.273 1 98.81 111 GLU A N 1
ATOM 814 C CA . GLU A 1 111 ? 20.125 -12.289 -16.266 1 98.81 111 GLU A CA 1
ATOM 815 C C . GLU A 1 111 ? 19.875 -13.766 -16.547 1 98.81 111 GLU A C 1
ATOM 817 O O . GLU A 1 111 ? 19.938 -14.203 -17.703 1 98.81 111 GLU A O 1
ATOM 822 N N . LEU A 1 112 ? 19.703 -14.484 -15.484 1 98.88 112 LEU A N 1
ATOM 823 C CA . LEU A 1 112 ? 19.391 -15.898 -15.633 1 98.88 112 LEU A CA 1
ATOM 824 C C . LEU A 1 112 ? 18.109 -16.094 -16.438 1 98.88 112 LEU A C 1
ATOM 826 O O . LEU A 1 112 ? 18.047 -17 -17.281 1 98.88 112 LEU A O 1
ATOM 830 N N . ALA A 1 113 ? 17.156 -15.32 -16.141 1 98.88 113 ALA A N 1
ATOM 831 C CA . ALA A 1 113 ? 15.898 -15.391 -16.875 1 98.88 113 ALA A CA 1
ATOM 832 C C . ALA A 1 113 ? 16.109 -15.141 -18.359 1 98.88 113 ALA A C 1
ATOM 834 O O . ALA A 1 113 ? 15.562 -15.844 -19.203 1 98.88 113 ALA A O 1
ATOM 835 N N . GLN A 1 114 ? 16.875 -14.109 -18.672 1 98.81 114 GLN A N 1
ATOM 836 C CA . GLN A 1 114 ? 17.172 -13.781 -20.062 1 98.81 114 GLN A CA 1
ATOM 837 C C . GLN A 1 114 ? 17.859 -14.953 -20.766 1 98.81 114 GLN A C 1
ATOM 839 O O . GLN A 1 114 ? 17.484 -15.32 -21.875 1 98.81 114 GLN A O 1
ATOM 844 N N . ARG A 1 115 ? 18.859 -15.555 -20.156 1 98.75 115 ARG A N 1
ATOM 845 C CA . ARG A 1 115 ? 19.578 -16.703 -20.719 1 98.75 115 ARG A CA 1
ATOM 846 C C . ARG A 1 115 ? 18.641 -17.891 -20.922 1 98.75 115 ARG A C 1
ATOM 848 O O . ARG A 1 115 ? 18.75 -18.594 -21.922 1 98.75 115 ARG A O 1
ATOM 855 N N . THR A 1 116 ? 17.828 -18.062 -19.938 1 98.88 116 THR A N 1
ATOM 856 C CA . THR A 1 116 ? 16.875 -19.172 -20 1 98.88 116 THR A CA 1
ATOM 857 C C . THR A 1 116 ? 15.93 -19 -21.188 1 98.88 116 THR A C 1
ATOM 859 O O . THR A 1 116 ? 15.719 -19.953 -21.953 1 98.88 116 THR A O 1
ATOM 862 N N . LEU A 1 117 ? 15.398 -17.828 -21.375 1 98.75 117 LEU A N 1
ATOM 863 C CA . LEU A 1 117 ? 14.461 -17.578 -22.469 1 98.75 117 LEU A CA 1
ATOM 864 C C . LEU A 1 117 ? 15.141 -17.703 -23.828 1 98.75 117 LEU A C 1
ATOM 866 O O . LEU A 1 117 ? 14.562 -18.25 -24.766 1 98.75 117 LEU A O 1
ATOM 870 N N . ASN A 1 118 ? 16.328 -17.219 -23.953 1 98.62 118 ASN A N 1
ATOM 871 C CA . ASN A 1 118 ? 17.109 -17.406 -25.188 1 98.62 118 ASN A CA 1
ATOM 872 C C . ASN A 1 118 ? 17.297 -18.891 -25.516 1 98.62 118 ASN A C 1
ATOM 874 O O . ASN A 1 118 ? 17.141 -19.297 -26.656 1 98.62 118 ASN A O 1
ATOM 878 N N . ALA A 1 119 ? 17.656 -19.641 -24.484 1 98.62 119 ALA A N 1
ATOM 879 C CA . ALA A 1 119 ? 17.906 -21.062 -24.672 1 98.62 119 ALA A CA 1
ATOM 880 C C . ALA A 1 119 ? 16.625 -21.781 -25.094 1 98.62 119 ALA A C 1
ATOM 882 O O . ALA A 1 119 ? 16.656 -22.688 -25.938 1 98.62 119 ALA A O 1
ATOM 883 N N . ILE A 1 120 ? 15.547 -21.438 -24.516 1 98.31 120 ILE A N 1
ATOM 884 C CA . ILE A 1 120 ? 14.266 -22.047 -24.859 1 98.31 120 ILE A CA 1
ATOM 885 C C . ILE A 1 120 ? 13.922 -21.734 -26.312 1 98.31 120 ILE A C 1
ATOM 887 O O . ILE A 1 120 ? 13.539 -22.641 -27.062 1 98.31 120 ILE A O 1
ATOM 891 N N . GLU A 1 121 ? 13.969 -20.484 -26.703 1 97 121 GLU A N 1
ATOM 892 C CA . GLU A 1 121 ? 13.625 -20.047 -28.062 1 97 121 GLU A CA 1
ATOM 893 C C . GLU A 1 121 ? 14.508 -20.719 -29.109 1 97 121 GLU A C 1
ATOM 895 O O . GLU A 1 121 ? 14.047 -21.062 -30.188 1 97 121 GLU A O 1
ATOM 900 N N . ASP A 1 122 ? 15.773 -20.906 -28.797 1 97.12 122 ASP A N 1
ATOM 901 C CA . ASP A 1 122 ? 16.734 -21.5 -29.719 1 97.12 122 ASP A CA 1
ATOM 902 C C . ASP A 1 122 ? 16.734 -23.016 -29.625 1 97.12 122 ASP A C 1
ATOM 904 O O . ASP A 1 122 ? 17.5 -23.703 -30.312 1 97.12 122 ASP A O 1
ATOM 908 N N . ARG A 1 123 ? 15.906 -23.5 -28.766 1 96.19 123 ARG A N 1
ATOM 909 C CA . ARG A 1 123 ? 15.773 -24.938 -28.578 1 96.19 123 ARG A CA 1
ATOM 910 C C . ARG A 1 123 ? 17.125 -25.578 -28.25 1 96.19 123 ARG A C 1
ATOM 912 O O . ARG A 1 123 ? 17.5 -26.594 -28.859 1 96.19 123 ARG A O 1
ATOM 919 N N . LEU A 1 124 ? 17.812 -24.891 -27.375 1 96.75 124 LEU A N 1
ATOM 920 C CA . LEU A 1 124 ? 19.109 -25.406 -26.969 1 96.75 124 LEU A CA 1
ATOM 921 C C . LEU A 1 124 ? 18.938 -26.562 -25.969 1 96.75 124 LEU A C 1
ATOM 923 O O .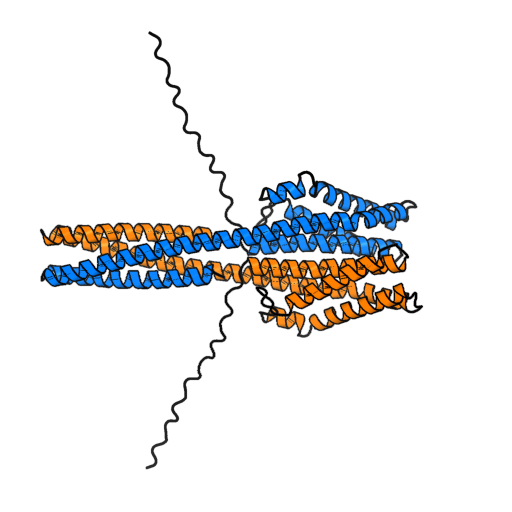 LEU A 1 124 ? 18 -26.562 -25.188 1 96.75 124 LEU A O 1
ATOM 927 N N . LYS A 1 125 ? 19.906 -27.516 -25.906 1 97 125 LYS A N 1
ATOM 928 C CA . LYS A 1 125 ? 19.922 -28.656 -25 1 97 125 LYS A CA 1
ATOM 929 C C . LYS A 1 125 ? 20.047 -28.203 -23.547 1 97 125 LYS A C 1
ATOM 931 O O . LYS A 1 125 ? 19.641 -28.922 -22.625 1 97 125 LYS A O 1
ATOM 936 N N . SER A 1 126 ? 20.562 -27 -23.312 1 97 126 SER A N 1
ATOM 937 C CA . SER A 1 126 ? 20.797 -26.484 -21.969 1 97 126 SER A CA 1
ATOM 938 C C . SER A 1 126 ? 19.531 -25.859 -21.391 1 97 126 SER A C 1
ATOM 940 O O . SER A 1 126 ? 19.484 -25.531 -20.203 1 97 126 SER A O 1
ATOM 942 N N . ALA A 1 127 ? 18.5 -25.703 -22.141 1 97.88 127 ALA A N 1
ATOM 943 C CA . ALA A 1 127 ? 17.297 -24.984 -21.734 1 97.88 127 ALA A CA 1
ATOM 944 C C . ALA A 1 127 ? 16.672 -25.594 -20.484 1 97.88 127 ALA A C 1
ATOM 946 O O . ALA A 1 127 ? 16.328 -24.875 -19.547 1 97.88 127 ALA A O 1
ATOM 947 N N . PRO A 1 128 ? 16.578 -26.922 -20.469 1 97.56 128 PRO A N 1
ATOM 948 C CA . PRO A 1 128 ? 15.961 -27.516 -19.281 1 97.56 128 PRO A CA 1
ATOM 949 C C . PRO A 1 128 ? 16.75 -27.234 -18 1 97.56 128 PRO A C 1
ATOM 951 O O . PRO A 1 128 ? 16.172 -26.984 -16.938 1 97.56 128 PRO A O 1
ATOM 954 N N . THR A 1 129 ? 18.031 -27.328 -18.062 1 98.31 129 THR A N 1
ATOM 955 C CA . THR A 1 129 ? 18.875 -27.078 -16.906 1 98.31 129 THR A CA 1
ATOM 956 C C . THR A 1 129 ? 18.75 -25.625 -16.453 1 98.31 129 THR A C 1
ATOM 958 O O . THR A 1 129 ? 18.656 -25.344 -15.258 1 98.31 129 THR A O 1
ATOM 961 N N . LEU A 1 130 ? 18.812 -24.672 -17.359 1 98.56 130 LEU A N 1
ATOM 962 C CA . LEU A 1 130 ? 18.656 -23.25 -17.062 1 98.56 130 LEU A CA 1
ATOM 963 C C . LEU A 1 130 ? 17.297 -22.969 -16.438 1 98.56 130 LEU A C 1
ATOM 965 O O . LEU A 1 130 ? 17.188 -22.172 -15.5 1 98.56 130 LEU A O 1
ATOM 969 N N . LEU A 1 131 ? 16.297 -23.594 -16.984 1 98.62 131 LEU A N 1
ATOM 970 C CA . LEU A 1 131 ? 14.945 -23.406 -16.484 1 98.62 131 LEU A CA 1
ATOM 971 C C . LEU A 1 131 ? 14.828 -23.922 -15.047 1 98.62 131 LEU A C 1
ATOM 973 O O . LEU A 1 131 ? 14.195 -23.281 -14.203 1 98.62 131 LEU A O 1
ATOM 977 N N . ALA A 1 132 ? 15.383 -25.062 -14.82 1 98.06 132 ALA A N 1
ATOM 978 C CA . ALA A 1 132 ? 15.367 -25.625 -13.469 1 98.06 132 ALA A CA 1
ATOM 979 C C . ALA A 1 132 ? 16.047 -24.688 -12.477 1 98.06 132 ALA A C 1
ATOM 981 O O . ALA A 1 132 ? 15.578 -24.531 -11.344 1 98.06 132 ALA A O 1
ATOM 982 N N . GLU A 1 133 ? 17.141 -24.125 -12.852 1 98.56 133 GLU A N 1
ATOM 983 C CA . GLU A 1 133 ? 17.844 -23.156 -12.023 1 98.56 133 GLU A CA 1
ATOM 984 C C . GLU A 1 133 ? 16.969 -21.938 -11.758 1 98.56 133 GLU A C 1
ATOM 986 O O . GLU A 1 133 ? 16.922 -21.422 -10.633 1 98.56 133 GLU A O 1
ATOM 991 N N . LEU A 1 134 ? 16.344 -21.422 -12.766 1 98.62 134 LEU A N 1
ATOM 992 C CA . LEU A 1 134 ? 15.469 -20.266 -12.656 1 98.62 134 LEU A CA 1
ATOM 993 C C . LEU A 1 134 ? 14.336 -20.531 -11.672 1 98.62 134 LEU A C 1
ATOM 995 O O . LEU A 1 134 ? 14.023 -19.703 -10.828 1 98.62 134 LEU A O 1
ATOM 999 N N . VAL A 1 135 ? 13.688 -21.703 -11.797 1 98.44 135 VAL A N 1
ATOM 1000 C CA . VAL A 1 135 ? 12.602 -22.094 -10.906 1 98.44 135 VAL A CA 1
ATOM 1001 C C . VAL A 1 135 ? 13.109 -22.172 -9.469 1 98.44 135 VAL A C 1
ATOM 1003 O O . VAL A 1 135 ? 12.43 -21.719 -8.539 1 98.44 135 VAL A O 1
ATOM 1006 N N . GLN A 1 136 ? 14.32 -22.672 -9.297 1 97.94 136 GLN A N 1
ATOM 1007 C CA . GLN A 1 136 ? 14.906 -22.828 -7.969 1 97.94 136 GLN A CA 1
ATOM 1008 C C . GLN A 1 136 ? 15.156 -21.453 -7.328 1 97.94 136 GLN A C 1
ATOM 1010 O O . GLN A 1 136 ? 15.102 -21.328 -6.105 1 97.94 136 GLN A O 1
ATOM 1015 N N . GLU A 1 137 ? 15.398 -20.453 -8.102 1 98.12 137 GLU A N 1
ATOM 1016 C CA . GLU A 1 137 ? 15.727 -19.125 -7.598 1 98.12 137 GLU A CA 1
ATOM 1017 C C . GLU A 1 137 ? 14.461 -18.328 -7.273 1 98.12 137 GLU A C 1
ATOM 1019 O O . GLU A 1 137 ? 14.531 -17.297 -6.605 1 98.12 137 GLU A O 1
ATOM 1024 N N . THR A 1 138 ? 13.336 -18.797 -7.664 1 97.31 138 THR A N 1
ATOM 1025 C CA . THR A 1 138 ? 12.086 -18.031 -7.609 1 97.31 138 THR A CA 1
ATOM 1026 C C . THR A 1 138 ? 11.703 -17.719 -6.168 1 97.31 138 THR A C 1
ATOM 1028 O O . THR A 1 138 ? 11.367 -16.578 -5.84 1 97.31 138 THR A O 1
ATOM 1031 N N . THR A 1 139 ? 11.719 -18.688 -5.277 1 97.31 139 THR A N 1
ATOM 1032 C CA . THR A 1 139 ? 11.281 -18.516 -3.895 1 97.31 139 THR A CA 1
ATOM 1033 C C . THR A 1 139 ? 12.281 -17.672 -3.115 1 97.31 139 THR A C 1
ATOM 1035 O O . THR A 1 139 ? 11.883 -16.734 -2.412 1 97.31 139 THR A O 1
ATOM 1038 N N . PRO A 1 140 ? 13.641 -17.984 -3.223 1 97.31 140 PRO A N 1
ATOM 1039 C CA . PRO A 1 140 ? 14.602 -17.109 -2.545 1 97.31 140 PRO A CA 1
ATOM 1040 C C . PRO A 1 140 ? 14.516 -15.664 -3.01 1 97.31 140 PRO A C 1
ATOM 1042 O O . PRO A 1 140 ? 14.648 -14.742 -2.199 1 97.31 140 PRO A O 1
ATOM 1045 N N . LEU A 1 141 ? 14.32 -15.43 -4.312 1 98.44 141 LEU A N 1
ATOM 1046 C CA . LEU A 1 141 ? 14.18 -14.07 -4.828 1 98.44 141 LEU A CA 1
ATOM 1047 C C . LEU A 1 141 ? 12.953 -13.391 -4.23 1 98.44 141 LEU A C 1
ATOM 1049 O O . LEU A 1 141 ? 13.008 -12.219 -3.846 1 98.44 141 LEU A O 1
ATOM 1053 N N . LEU A 1 142 ? 11.82 -14.125 -4.176 1 98.5 142 LEU A N 1
ATOM 1054 C CA . LEU A 1 142 ? 10.586 -13.57 -3.645 1 98.5 142 LEU A CA 1
ATOM 1055 C C . LEU A 1 142 ? 10.758 -13.148 -2.189 1 98.5 142 LEU A C 1
ATOM 1057 O O . LEU A 1 142 ? 10.18 -12.148 -1.754 1 98.5 142 LEU A O 1
ATOM 1061 N N . ALA A 1 143 ? 11.539 -13.875 -1.461 1 97.88 143 ALA A N 1
ATOM 1062 C CA . ALA A 1 143 ? 11.812 -13.531 -0.067 1 97.88 143 ALA A CA 1
ATOM 1063 C C . ALA A 1 143 ? 12.508 -12.18 0.038 1 97.88 143 ALA A C 1
ATOM 1065 O O . ALA A 1 143 ? 12.188 -11.375 0.912 1 97.88 143 ALA A O 1
ATOM 1066 N N . VAL A 1 144 ? 13.469 -11.953 -0.786 1 98.12 144 VAL A N 1
ATOM 1067 C CA . VAL A 1 144 ? 14.188 -10.688 -0.821 1 98.12 144 VAL A CA 1
ATOM 1068 C C . VAL A 1 144 ? 13.234 -9.555 -1.205 1 98.12 144 VAL A C 1
ATOM 1070 O O . VAL A 1 144 ? 13.25 -8.484 -0.593 1 98.12 144 VAL A O 1
ATOM 1073 N N . LEU A 1 145 ? 12.445 -9.781 -2.232 1 98.62 145 LEU A N 1
ATOM 1074 C CA . LEU A 1 145 ? 11.5 -8.773 -2.703 1 98.62 145 LEU A CA 1
ATOM 1075 C C . LEU A 1 145 ? 10.469 -8.453 -1.628 1 98.62 145 LEU A C 1
ATOM 1077 O O . LEU A 1 145 ? 10.07 -7.297 -1.47 1 98.62 145 LEU A O 1
ATOM 1081 N N . ASN A 1 146 ? 10 -9.469 -0.889 1 98.38 146 ASN A N 1
ATOM 1082 C CA . ASN A 1 146 ? 9.094 -9.258 0.232 1 98.38 146 ASN A CA 1
ATOM 1083 C C . ASN A 1 146 ? 9.734 -8.414 1.33 1 98.38 146 ASN A C 1
ATOM 1085 O O . ASN A 1 146 ? 9.078 -7.562 1.926 1 98.38 146 ASN A O 1
ATOM 1089 N N . GLU A 1 147 ? 10.953 -8.672 1.58 1 98.06 147 GLU A N 1
ATOM 1090 C CA . GLU A 1 147 ? 11.672 -7.895 2.588 1 98.06 147 GLU A CA 1
ATOM 1091 C C . GLU A 1 147 ? 11.766 -6.426 2.188 1 98.06 147 GLU A C 1
ATOM 1093 O O . GLU A 1 147 ? 11.594 -5.535 3.025 1 98.06 147 GLU A O 1
ATOM 1098 N N . ILE A 1 148 ? 12.086 -6.195 0.969 1 98.25 148 ILE A N 1
ATOM 1099 C CA . ILE A 1 148 ? 12.195 -4.828 0.468 1 98.25 148 ILE A CA 1
ATOM 1100 C C . ILE A 1 148 ? 10.844 -4.125 0.609 1 98.25 148 ILE A C 1
ATOM 1102 O O . ILE A 1 148 ? 10.781 -2.973 1.048 1 98.25 148 ILE A O 1
ATOM 1106 N N . THR A 1 149 ? 9.766 -4.816 0.24 1 98.06 149 THR A N 1
ATOM 1107 C CA . THR A 1 149 ? 8.422 -4.25 0.334 1 98.06 149 THR A CA 1
ATOM 1108 C C . THR A 1 149 ? 8.07 -3.936 1.785 1 98.06 149 THR A C 1
ATOM 1110 O O . THR A 1 149 ? 7.445 -2.912 2.068 1 98.06 149 THR A O 1
ATOM 1113 N N . ALA A 1 150 ? 8.484 -4.781 2.658 1 97.19 150 ALA A N 1
ATOM 1114 C CA . ALA A 1 150 ? 8.242 -4.559 4.082 1 97.19 150 ALA A CA 1
ATOM 1115 C C . ALA A 1 150 ? 8.945 -3.295 4.566 1 97.19 150 ALA A C 1
ATOM 1117 O O . ALA A 1 150 ? 8.43 -2.586 5.434 1 97.19 150 ALA A O 1
ATOM 1118 N N . VAL A 1 151 ? 10.133 -3.059 4.078 1 97.44 151 VAL A N 1
ATOM 1119 C CA . VAL A 1 151 ? 10.852 -1.847 4.445 1 97.44 151 VAL A CA 1
ATOM 1120 C C . VAL A 1 151 ? 10.078 -0.619 3.973 1 97.44 151 VAL A C 1
ATOM 1122 O O . VAL A 1 151 ? 9.938 0.358 4.711 1 97.44 151 VAL A O 1
ATOM 1125 N N . TYR A 1 152 ? 9.602 -0.644 2.695 1 96.06 152 TYR A N 1
ATOM 1126 C CA . TYR A 1 152 ? 8.812 0.471 2.182 1 96.06 152 TYR A CA 1
ATOM 1127 C C . TYR A 1 152 ? 7.59 0.725 3.055 1 96.06 152 TYR A C 1
ATOM 1129 O O . TYR A 1 152 ? 7.27 1.875 3.363 1 96.06 152 TYR A O 1
ATOM 1137 N N . GLU A 1 153 ? 6.926 -0.331 3.461 1 94.12 153 GLU A N 1
ATOM 1138 C CA . GLU A 1 153 ? 5.734 -0.202 4.293 1 94.12 153 GLU A CA 1
ATOM 1139 C C . GLU A 1 153 ? 6.074 0.38 5.664 1 94.12 153 GLU A C 1
ATOM 1141 O O . GLU A 1 153 ? 5.355 1.24 6.176 1 94.12 153 GLU A O 1
ATOM 1146 N N . ALA A 1 154 ? 7.125 -0.121 6.223 1 94.69 154 ALA A N 1
ATOM 1147 C CA . ALA A 1 154 ? 7.551 0.367 7.531 1 94.69 154 ALA A CA 1
ATOM 1148 C C . ALA A 1 154 ? 7.93 1.845 7.469 1 94.69 154 ALA A C 1
ATOM 1150 O O . ALA A 1 154 ? 7.617 2.609 8.383 1 94.69 154 ALA A O 1
ATOM 1151 N N . GLN A 1 155 ? 8.633 2.146 6.422 1 92.69 155 GLN A N 1
ATOM 1152 C CA . GLN A 1 155 ? 9.039 3.539 6.258 1 92.69 155 GLN A CA 1
ATOM 1153 C C . GLN A 1 155 ? 7.832 4.441 6.035 1 92.69 155 GLN A C 1
ATOM 1155 O O . GLN A 1 155 ? 7.805 5.582 6.496 1 92.69 155 GLN A O 1
ATOM 1160 N N . SER A 1 156 ? 6.871 3.949 5.305 1 90.31 156 SER A N 1
ATOM 1161 C CA . SER A 1 156 ? 5.633 4.691 5.094 1 90.31 156 SER A CA 1
ATOM 1162 C C . SER A 1 156 ? 4.93 4.988 6.414 1 90.31 156 SER A C 1
ATOM 1164 O O . SER A 1 156 ? 4.48 6.113 6.645 1 90.31 156 SER A O 1
ATOM 1166 N N . LYS A 1 157 ? 4.824 4.039 7.273 1 89.06 157 LYS A N 1
ATOM 1167 C CA . LYS A 1 157 ? 4.188 4.188 8.578 1 89.06 157 LYS A CA 1
ATOM 1168 C C . LYS A 1 157 ? 4.957 5.168 9.453 1 89.06 157 LYS A C 1
ATOM 1170 O O . LYS A 1 157 ? 4.359 6.012 10.125 1 89.06 157 LYS A O 1
ATOM 1175 N N . LYS A 1 158 ? 6.234 5 9.445 1 89.12 158 LYS A N 1
ATOM 1176 C CA . LYS A 1 158 ? 7.09 5.879 10.242 1 89.12 158 LYS A CA 1
ATOM 1177 C C . LYS A 1 158 ? 6.934 7.332 9.812 1 89.12 158 LYS A C 1
ATOM 1179 O O . LYS A 1 158 ? 6.836 8.227 10.656 1 89.12 158 LYS A O 1
ATOM 1184 N N . HIS A 1 159 ? 6.941 7.531 8.562 1 84.19 159 HIS A N 1
ATOM 1185 C CA . HIS A 1 159 ? 6.812 8.883 8.031 1 84.19 159 HIS A CA 1
ATOM 1186 C C . HIS A 1 159 ? 5.453 9.484 8.367 1 84.19 159 HIS A C 1
ATOM 1188 O O . HIS A 1 159 ? 5.359 10.656 8.727 1 84.19 159 HIS A O 1
ATOM 1194 N N . ALA A 1 160 ? 4.461 8.68 8.242 1 81.12 160 ALA A N 1
ATOM 1195 C CA . ALA A 1 160 ? 3.121 9.148 8.586 1 81.12 160 ALA A CA 1
ATOM 1196 C C . ALA A 1 160 ? 3.035 9.555 10.055 1 81.12 160 ALA A C 1
ATOM 1198 O O . ALA A 1 160 ? 2.391 10.547 10.391 1 81.12 160 ALA A O 1
ATOM 1199 N N . GLN A 1 161 ? 3.584 8.836 10.883 1 83.06 161 GLN A N 1
ATOM 1200 C CA . GLN A 1 161 ? 3.594 9.133 12.305 1 83.06 161 GLN A CA 1
ATOM 1201 C C . GLN A 1 161 ? 4.359 10.422 12.602 1 83.06 161 GLN A C 1
ATOM 1203 O O . GLN A 1 161 ? 3.922 11.242 13.406 1 83.06 161 GLN A O 1
ATOM 1208 N N . LEU A 1 162 ? 5.477 10.523 12 1 78.56 162 LEU A N 1
ATOM 1209 C CA . LEU A 1 162 ? 6.289 11.719 12.18 1 78.56 162 LEU A CA 1
ATOM 1210 C C . LEU A 1 162 ? 5.531 12.969 11.734 1 78.56 162 LEU A C 1
ATOM 1212 O O . LEU A 1 162 ? 5.582 14 12.398 1 78.56 162 LEU A O 1
ATOM 1216 N N . MET A 1 163 ? 4.875 12.836 10.633 1 75.06 163 MET A N 1
ATOM 1217 C CA . MET A 1 163 ? 4.105 13.961 10.117 1 75.06 163 MET A CA 1
ATOM 1218 C C . MET A 1 163 ? 2.967 14.32 11.062 1 75.06 163 MET A C 1
ATOM 1220 O O . MET A 1 163 ? 2.66 15.5 11.25 1 75.06 163 MET A O 1
ATOM 1224 N N . ARG A 1 164 ? 2.338 13.344 11.57 1 74.12 164 ARG A N 1
ATOM 1225 C CA . ARG A 1 164 ? 1.26 13.57 12.531 1 74.12 164 ARG A CA 1
ATOM 1226 C C . ARG A 1 164 ? 1.778 14.273 13.781 1 74.12 164 ARG A C 1
ATOM 1228 O O . ARG A 1 164 ? 1.127 15.172 14.305 1 74.12 164 ARG A O 1
ATOM 1235 N N . HIS A 1 165 ? 2.855 13.852 14.266 1 76.38 165 HIS A N 1
ATOM 1236 C CA . HIS A 1 165 ? 3.453 14.453 15.453 1 76.38 165 HIS A CA 1
ATOM 1237 C C . HIS A 1 165 ? 3.842 15.906 15.195 1 76.38 165 HIS A C 1
ATOM 1239 O O . HIS A 1 165 ? 3.648 16.766 16.062 1 76.38 165 HIS A O 1
ATOM 1245 N N . GLN A 1 166 ? 4.465 16.078 14.086 1 72.12 166 GLN A N 1
ATOM 1246 C CA . GLN A 1 166 ? 4.875 17.438 13.727 1 72.12 166 GLN A CA 1
ATOM 1247 C C . GLN A 1 166 ? 3.67 18.359 13.625 1 72.12 166 GLN A C 1
ATOM 1249 O O . GLN A 1 166 ? 3.717 19.5 14.094 1 72.12 166 GLN A O 1
ATOM 1254 N N . LEU A 1 167 ? 2.699 17.859 13.016 1 72.38 167 LEU A N 1
ATOM 1255 C CA . LEU A 1 167 ? 1.492 18.672 12.867 1 72.38 167 LEU A CA 1
ATOM 1256 C C . LEU A 1 167 ? 0.857 18.953 14.227 1 72.38 167 LEU A C 1
ATOM 1258 O O . LEU A 1 167 ? 0.365 20.047 14.469 1 72.38 167 LEU A O 1
ATOM 1262 N N . ARG A 1 168 ? 0.772 17.984 15.039 1 72.12 168 ARG A N 1
ATOM 1263 C CA . ARG A 1 168 ? 0.254 18.172 16.391 1 72.12 168 ARG A CA 1
ATOM 1264 C C . ARG A 1 168 ? 1.049 19.25 17.141 1 72.12 168 ARG A C 1
ATOM 1266 O O . ARG A 1 168 ? 0.48 20.031 17.891 1 72.12 168 ARG A O 1
ATOM 1273 N N . GLY A 1 169 ? 2.342 19.141 16.984 1 71.56 169 GLY A N 1
ATOM 1274 C CA . GLY A 1 169 ? 3.184 20.156 17.594 1 71.56 169 GLY A CA 1
ATOM 1275 C C . GLY A 1 169 ? 2.863 21.562 17.109 1 71.56 169 GLY A C 1
ATOM 1276 O O . GLY A 1 169 ? 2.787 22.5 17.906 1 71.56 169 GLY A O 1
ATOM 1277 N N . ILE A 1 170 ? 2.76 21.641 15.883 1 69.81 170 ILE A N 1
ATOM 1278 C CA . ILE A 1 170 ? 2.443 22.922 15.281 1 69.81 170 ILE A CA 1
ATOM 1279 C C . ILE A 1 170 ? 1.097 23.422 15.805 1 69.81 170 ILE A C 1
ATOM 1281 O O . ILE A 1 170 ? 0.948 24.609 16.125 1 69.81 170 ILE A O 1
ATOM 1285 N N . MET A 1 171 ? 0.184 22.594 15.953 1 69.5 171 MET A N 1
ATOM 1286 C CA . MET A 1 171 ? -1.153 22.953 16.406 1 69.5 171 MET A CA 1
ATOM 1287 C C . MET A 1 171 ? -1.134 23.359 17.891 1 69.5 171 MET A C 1
ATOM 1289 O O . MET A 1 171 ? -1.858 24.281 18.297 1 69.5 171 MET A O 1
ATOM 1293 N N . THR A 1 172 ? -0.394 22.672 18.594 1 71.94 172 THR A N 1
ATOM 1294 C CA . THR A 1 172 ? -0.239 23.031 20 1 71.94 172 THR A CA 1
ATOM 1295 C C . THR A 1 172 ? 0.361 24.422 20.141 1 71.94 172 THR A C 1
ATOM 1297 O O . THR A 1 172 ? -0.062 25.203 21 1 71.94 172 THR A O 1
ATOM 1300 N N . ASP A 1 173 ? 1.346 24.672 19.328 1 71.25 173 ASP A N 1
ATOM 1301 C CA . ASP A 1 173 ? 1.964 26 19.344 1 71.25 173 ASP A CA 1
ATOM 1302 C C . ASP A 1 173 ? 0.955 27.078 18.969 1 71.25 173 ASP A C 1
ATOM 1304 O O . ASP A 1 173 ? 0.918 28.141 19.594 1 71.25 173 ASP A O 1
ATOM 1308 N N . ILE A 1 174 ? 0.206 26.766 18.078 1 70.44 174 ILE A N 1
ATOM 1309 C CA . ILE A 1 174 ? -0.796 27.719 17.609 1 70.44 174 ILE A CA 1
ATOM 1310 C C . ILE A 1 174 ? -1.832 27.953 18.719 1 70.44 174 ILE A C 1
ATOM 1312 O O . ILE A 1 174 ? -2.268 29.078 18.938 1 70.44 174 ILE A O 1
ATOM 1316 N N . GLU A 1 175 ? -2.223 26.906 19.344 1 69.12 175 GLU A N 1
ATOM 1317 C CA . GLU A 1 175 ? -3.154 27.016 20.453 1 69.12 175 GLU A CA 1
ATOM 1318 C C . GLU A 1 175 ? -2.59 27.922 21.562 1 69.12 175 GLU A C 1
ATOM 1320 O O . GLU A 1 175 ? -3.324 28.703 22.172 1 69.12 175 GLU A O 1
ATOM 1325 N N . THR A 1 176 ? -1.386 27.734 21.844 1 70.81 176 THR A N 1
ATOM 1326 C CA . THR A 1 176 ? -0.723 28.547 22.859 1 70.81 176 THR A CA 1
ATOM 1327 C C . THR A 1 176 ? -0.729 30.016 22.469 1 70.81 176 THR A C 1
ATOM 1329 O O . THR A 1 176 ? -1.01 30.875 23.297 1 70.81 176 THR A O 1
ATOM 1332 N N . ILE A 1 177 ? -0.434 30.219 21.266 1 68.12 177 ILE A N 1
ATOM 1333 C CA . ILE A 1 177 ? -0.39 31.594 20.766 1 68.12 177 ILE A CA 1
ATOM 1334 C C . ILE A 1 177 ? -1.788 32.188 20.797 1 68.12 177 ILE A C 1
ATOM 1336 O O . ILE A 1 177 ? -1.949 33.375 21.141 1 68.12 177 ILE A O 1
ATOM 1340 N N . ALA A 1 178 ? -2.797 31.438 20.516 1 66.19 178 ALA A N 1
ATOM 1341 C CA . ALA A 1 178 ? -4.184 31.891 20.547 1 66.19 178 ALA A CA 1
ATOM 1342 C C . ALA A 1 178 ? -4.605 32.25 21.969 1 66.19 178 ALA A C 1
ATOM 1344 O O . ALA A 1 178 ? -5.328 33.25 22.172 1 66.19 178 ALA A O 1
ATOM 1345 N N . ARG A 1 179 ? -4.203 31.5 22.891 1 69.19 179 ARG A N 1
ATOM 1346 C CA . ARG A 1 179 ? -4.512 31.766 24.297 1 69.19 179 ARG A CA 1
ATOM 1347 C C . ARG A 1 179 ? -3.863 33.062 24.766 1 69.19 179 ARG A C 1
ATOM 1349 O O . ARG A 1 179 ? -4.449 33.812 25.547 1 69.19 179 ARG A O 1
ATOM 1356 N N . GLU A 1 180 ? -2.672 33.219 24.328 1 68.75 180 GLU A N 1
ATOM 1357 C CA . GLU A 1 180 ? -1.97 34.469 24.672 1 68.75 180 GLU A CA 1
ATOM 1358 C C . GLU A 1 180 ? -2.65 35.688 24.062 1 68.75 180 GLU A C 1
ATOM 1360 O O . GLU A 1 180 ? -2.771 36.719 24.703 1 68.75 180 GLU A O 1
ATOM 1365 N N . ALA A 1 181 ? -3.049 35.531 22.891 1 67.44 181 ALA A N 1
ATOM 1366 C CA . ALA A 1 181 ? -3.752 36.625 22.203 1 67.44 181 ALA A CA 1
ATOM 1367 C C . ALA A 1 181 ? -5.074 36.938 22.906 1 67.44 181 ALA A C 1
ATOM 1369 O O . ALA A 1 181 ? -5.465 38.094 23.016 1 67.44 181 ALA A O 1
ATOM 1370 N N . LYS A 1 182 ? -5.766 35.875 23.328 1 66.81 182 LYS A N 1
ATOM 1371 C CA . LYS A 1 182 ? -7.016 36.062 24.062 1 66.81 182 LYS A CA 1
ATOM 1372 C C . LYS A 1 182 ? -6.793 36.812 25.375 1 66.81 182 LYS A C 1
ATOM 1374 O O . LYS A 1 182 ? -7.594 37.656 25.734 1 66.81 182 LYS A O 1
ATOM 1379 N N . MET A 1 183 ? -5.75 36.531 26.031 1 67.81 183 MET A N 1
ATOM 1380 C CA . MET A 1 183 ? -5.414 37.188 27.297 1 67.81 183 MET A CA 1
ATOM 1381 C C . MET A 1 183 ? -5.066 38.656 27.078 1 67.81 183 MET A C 1
ATOM 1383 O O . MET A 1 183 ? -5.465 39.531 27.859 1 67.81 183 MET A O 1
ATOM 1387 N N . VAL A 1 184 ? -4.332 38.969 26.062 1 66.06 184 VAL A N 1
ATOM 1388 C CA . VAL A 1 184 ? -3.967 40.312 25.719 1 66.06 184 VAL A CA 1
ATOM 1389 C C . VAL A 1 184 ? -5.219 41.125 25.344 1 66.06 184 VAL A C 1
ATOM 1391 O O . VAL A 1 184 ? -5.379 42.281 25.75 1 66.06 184 VAL A O 1
ATOM 1394 N N . ALA A 1 185 ? -6.105 40.469 24.609 1 63.69 185 ALA A N 1
ATOM 1395 C CA . ALA A 1 185 ? -7.359 41.094 24.219 1 63.69 185 ALA A CA 1
ATOM 1396 C C . ALA A 1 185 ? -8.227 41.406 25.438 1 63.69 185 ALA A C 1
ATOM 1398 O O . ALA A 1 185 ? -8.852 42.469 25.5 1 63.69 185 ALA A O 1
ATOM 1399 N N . PHE A 1 186 ? -8.227 40.469 26.266 1 66.25 186 PHE A N 1
ATOM 1400 C CA . PHE A 1 186 ? -9 40.625 27.484 1 66.25 186 PHE A CA 1
ATOM 1401 C C . PHE A 1 186 ? -8.461 41.812 28.297 1 66.25 186 PHE A C 1
ATOM 1403 O O . PHE A 1 186 ? -9.234 42.656 28.75 1 66.25 186 PHE A O 1
ATOM 1410 N N . ASN A 1 187 ? -7.223 41.875 28.484 1 65.75 187 ASN A N 1
ATOM 1411 C CA . ASN A 1 187 ? -6.598 42.969 29.25 1 65.75 187 ASN A CA 1
ATOM 1412 C C . ASN A 1 187 ? -6.809 44.312 28.578 1 65.75 187 ASN A C 1
ATOM 1414 O O . ASN A 1 187 ? -7 45.312 29.25 1 65.75 187 ASN A O 1
ATOM 1418 N N . ALA A 1 188 ? -6.684 44.281 27.297 1 65.25 188 ALA A N 1
ATOM 1419 C CA . ALA A 1 188 ? -6.918 45.531 26.547 1 65.25 188 ALA A CA 1
ATOM 1420 C C . ALA A 1 188 ? -8.352 46.031 26.734 1 65.25 188 ALA A C 1
ATOM 1422 O O . ALA A 1 188 ? -8.586 47.219 26.828 1 65.25 188 ALA A O 1
ATOM 1423 N N . ARG A 1 189 ? -9.266 45.062 26.812 1 65.38 189 ARG A N 1
ATOM 1424 C CA . ARG A 1 189 ? -10.664 45.406 27.031 1 65.38 189 ARG A CA 1
ATOM 1425 C C . ARG A 1 189 ? -10.859 46 28.422 1 65.38 189 ARG A C 1
ATOM 1427 O O . ARG A 1 189 ? -11.641 46.938 28.594 1 65.38 189 ARG A O 1
ATOM 1434 N N . ILE A 1 190 ? -10.164 45.5 29.375 1 67.25 190 ILE A N 1
ATOM 1435 C CA . ILE A 1 190 ? -10.266 46 30.75 1 67.25 190 ILE A CA 1
ATOM 1436 C C . ILE A 1 190 ? -9.727 47.406 30.844 1 67.25 190 ILE A C 1
ATOM 1438 O O . ILE A 1 190 ? -10.344 48.281 31.469 1 67.25 190 ILE A O 1
ATOM 1442 N N . VAL A 1 191 ? -8.609 47.75 30.266 1 66.31 191 VAL A N 1
ATOM 1443 C CA . VAL A 1 191 ? -7.977 49.062 30.312 1 66.31 191 VAL A CA 1
ATOM 1444 C C . VAL A 1 191 ? -8.844 50.062 29.562 1 66.31 191 VAL A C 1
ATOM 1446 O O . VAL A 1 191 ? -8.984 51.219 30.016 1 66.31 191 VAL A O 1
ATOM 1449 N N . ALA A 1 192 ? -9.375 49.562 28.469 1 63.88 192 ALA A N 1
ATOM 1450 C CA . ALA A 1 192 ? -10.25 50.438 27.688 1 63.88 192 ALA A CA 1
ATOM 1451 C C . ALA A 1 192 ? -11.461 50.875 28.516 1 63.88 192 ALA A C 1
ATOM 1453 O O . ALA A 1 192 ? -11.891 52.031 28.438 1 63.88 192 ALA A O 1
ATOM 1454 N N . ALA A 1 193 ? -11.938 49.969 29.234 1 65.69 193 ALA A N 1
ATOM 1455 C CA . ALA A 1 193 ? -13.117 50.281 30.047 1 65.69 193 ALA A CA 1
ATOM 1456 C C . ALA A 1 193 ? -12.797 51.312 31.125 1 65.69 193 ALA A C 1
ATOM 1458 O O . ALA A 1 193 ? -13.664 52.062 31.547 1 65.69 193 ALA A O 1
ATOM 1459 N N . ARG A 1 194 ? -11.531 51.344 31.547 1 61.75 194 ARG A N 1
ATOM 1460 C CA . ARG A 1 194 ? -11.148 52.188 32.656 1 61.75 194 ARG A CA 1
ATOM 1461 C C . ARG A 1 194 ? -10.688 53.562 32.188 1 61.75 194 ARG A C 1
ATOM 1463 O O . ARG A 1 194 ? -10.594 54.5 32.969 1 61.75 194 ARG A O 1
ATOM 1470 N N . SER A 1 195 ? -10.172 53.688 31.047 1 61.75 195 SER A N 1
ATOM 1471 C CA . SER A 1 195 ? -9.414 54.875 30.672 1 61.75 195 SER A CA 1
ATOM 1472 C C . SER A 1 195 ? -10.289 55.875 29.906 1 61.75 195 SER A C 1
ATOM 1474 O O . SER A 1 195 ? -9.781 56.781 29.281 1 61.75 195 SER A O 1
ATOM 1476 N N . GLY A 1 196 ? -11.477 55.875 30.203 1 53.91 196 GLY A N 1
ATOM 1477 C CA . GLY A 1 196 ? -12.305 56.938 29.625 1 53.91 196 GLY A CA 1
ATOM 1478 C C . GLY A 1 196 ? -12.258 56.938 28.109 1 53.91 196 GLY A C 1
ATOM 1479 O O . GLY A 1 196 ? -12.531 55.938 27.453 1 53.91 196 GLY A O 1
ATOM 1480 N N . GLN A 1 197 ? -11.688 58.094 27.453 1 55.31 197 GLN A N 1
ATOM 1481 C CA . GLN A 1 197 ? -11.664 58.312 26.016 1 55.31 197 GLN A CA 1
ATOM 1482 C C . GLN A 1 197 ? -10.719 57.344 25.328 1 55.31 197 GLN A C 1
ATOM 1484 O O . GLN A 1 197 ? -11.023 56.844 24.25 1 55.31 197 GLN A O 1
ATOM 1489 N N . ALA A 1 198 ? -9.547 57.125 25.875 1 54.84 198 ALA A N 1
ATOM 1490 C CA . ALA A 1 198 ? -8.562 56.219 25.328 1 54.84 198 ALA A CA 1
ATOM 1491 C C . ALA A 1 198 ? -9.078 54.781 25.359 1 54.84 198 ALA A C 1
ATOM 1493 O O . ALA A 1 198 ? -8.68 53.938 24.531 1 54.84 198 ALA A O 1
ATOM 1494 N N . GLY A 1 199 ? -9.992 54.5 26.141 1 58.25 199 GLY A N 1
ATOM 1495 C CA . GLY A 1 199 ? -10.594 53.188 26.359 1 58.25 199 GLY A CA 1
ATOM 1496 C C . GLY A 1 199 ? -11.359 52.688 25.141 1 58.25 199 GLY A C 1
ATOM 1497 O O . GLY A 1 199 ? -11.336 51.5 24.844 1 58.25 199 GLY A O 1
ATOM 1498 N N . LYS A 1 200 ? -11.977 53.656 24.531 1 60.47 200 LYS A N 1
ATOM 1499 C CA . LYS A 1 200 ? -12.797 53.281 23.391 1 60.47 200 LYS A CA 1
ATOM 1500 C C . LYS A 1 200 ? -11.938 52.719 22.266 1 60.47 200 LYS A C 1
ATOM 1502 O O . LYS A 1 200 ? -12.328 51.75 21.609 1 60.47 200 LYS A O 1
ATOM 1507 N N . GLU A 1 201 ? -10.781 53.406 22.047 1 59.28 201 GLU A N 1
ATOM 1508 C CA . GLU A 1 201 ? -9.906 52.938 20.984 1 59.28 201 GLU A CA 1
ATOM 1509 C C . GLU A 1 201 ? -9.32 51.562 21.312 1 59.28 201 GLU A C 1
ATOM 1511 O O . GLU A 1 201 ? -9.211 50.719 20.438 1 59.28 201 GLU A O 1
ATOM 1516 N N . PHE A 1 202 ? -9.203 51.344 22.578 1 61.94 202 PHE A N 1
ATOM 1517 C CA . PHE A 1 202 ? -8.625 50.094 23.031 1 61.94 202 PHE A CA 1
ATOM 1518 C C . PHE A 1 202 ? -9.656 48.969 22.953 1 61.94 202 PHE A C 1
ATOM 1520 O O . PHE A 1 202 ? -9.32 47.812 22.688 1 61.94 202 PHE A O 1
ATOM 1527 N N . SER A 1 203 ? -10.844 49.312 23.141 1 60.72 203 SER A N 1
ATOM 1528 C CA . SER A 1 203 ? -11.93 48.344 23.031 1 60.72 203 SER A CA 1
ATOM 1529 C C . SER A 1 203 ? -11.992 47.719 21.641 1 60.72 203 SER A C 1
ATOM 1531 O O . SER A 1 203 ? -12.25 46.531 21.516 1 60.72 203 SER A O 1
ATOM 1533 N N . VAL A 1 204 ? -11.688 48.5 20.625 1 61.19 204 VAL A N 1
ATOM 1534 C CA . VAL A 1 204 ? -11.688 48.031 19.25 1 61.19 204 VAL A CA 1
ATOM 1535 C C . VAL A 1 204 ? -10.547 47.031 19.062 1 61.19 204 VAL A C 1
ATOM 1537 O O . VAL A 1 204 ? -10.734 45.969 18.469 1 61.19 204 VAL A O 1
ATOM 1540 N N . VAL A 1 205 ? -9.438 47.344 19.625 1 61.38 205 VAL A N 1
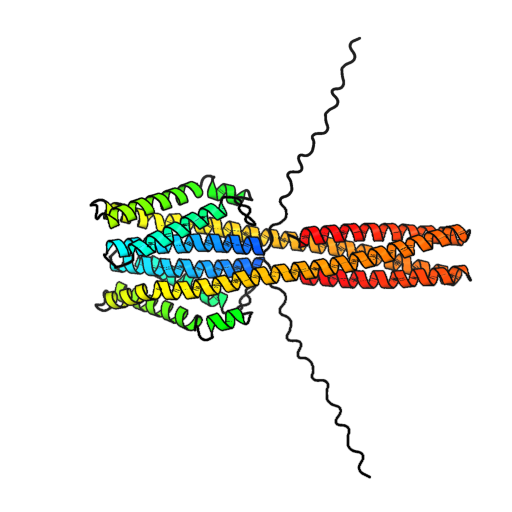ATOM 1541 C CA . VAL A 1 205 ? -8.273 46.469 19.516 1 61.38 205 VAL A CA 1
ATOM 1542 C C . VAL A 1 205 ? -8.555 45.156 20.234 1 61.38 205 VAL A C 1
ATOM 1544 O O . VAL A 1 205 ? -8.234 44.062 19.703 1 61.38 205 VAL A O 1
ATOM 1547 N N . ALA A 1 206 ? -9.164 45.219 21.375 1 60.88 206 ALA A N 1
ATOM 1548 C CA . ALA A 1 206 ? -9.492 44.031 22.156 1 60.88 206 ALA A CA 1
ATOM 1549 C C . ALA A 1 206 ? -10.492 43.125 21.406 1 60.88 206 ALA A C 1
ATOM 1551 O O . ALA A 1 206 ? -10.398 41.906 21.453 1 60.88 206 ALA A O 1
ATOM 1552 N N . GLY A 1 207 ? -11.398 43.688 20.781 1 61.12 207 GLY A N 1
ATOM 1553 C CA . GLY A 1 207 ? -12.367 42.969 20 1 61.12 207 GLY A CA 1
ATOM 1554 C C . GLY A 1 207 ? -11.742 42.188 18.844 1 61.12 207 GLY A C 1
ATOM 1555 O O . GLY A 1 207 ? -12.062 41.031 18.625 1 61.12 207 GLY A O 1
ATOM 1556 N N . VAL A 1 208 ? -10.859 42.875 18.156 1 61.25 208 VAL A N 1
ATOM 1557 C CA . VAL A 1 208 ? -10.18 42.25 17.031 1 61.25 208 VAL A CA 1
ATOM 1558 C C . VAL A 1 208 ? -9.312 41.094 17.516 1 61.25 208 VAL A C 1
ATOM 1560 O O . VAL A 1 208 ? -9.273 40.031 16.891 1 61.25 208 VAL A O 1
ATOM 1563 N N . LEU A 1 209 ? -8.766 41.25 18.641 1 61 209 LEU A N 1
ATOM 1564 C CA . LEU A 1 209 ? -7.906 40.219 19.203 1 61 209 LEU A CA 1
ATOM 1565 C C . LEU A 1 209 ? -8.711 38.969 19.594 1 61 209 LEU A C 1
ATOM 1567 O O . LEU A 1 209 ? -8.266 37.844 19.375 1 61 209 LEU A O 1
ATOM 1571 N N . SER A 1 210 ? -9.828 39.156 20.172 1 60.12 210 SER A N 1
ATOM 1572 C CA . SER A 1 210 ? -10.727 38.062 20.531 1 60.12 210 SER A CA 1
ATOM 1573 C C . SER A 1 210 ? -11.133 37.281 19.297 1 60.12 210 SER A C 1
ATOM 1575 O O . SER A 1 210 ? -11.18 36.031 19.328 1 60.12 210 SER A O 1
ATOM 1577 N N . SER A 1 211 ? -11.391 37.969 18.281 1 63.44 211 SER A N 1
ATOM 1578 C CA . SER A 1 211 ? -11.773 37.312 17.031 1 63.44 211 SER A CA 1
ATOM 1579 C C . SER A 1 211 ? -10.625 36.5 16.453 1 63.44 211 SER A C 1
ATOM 1581 O O . SER A 1 211 ? -10.82 35.375 15.984 1 63.44 211 SER A O 1
ATOM 1583 N N . ILE A 1 212 ? -9.422 37.031 16.547 1 62.44 212 ILE A N 1
ATOM 1584 C CA . ILE A 1 212 ? -8.227 36.375 16.031 1 62.44 212 ILE A CA 1
ATOM 1585 C C . ILE A 1 212 ? -7.996 35.062 16.766 1 62.44 212 ILE A C 1
ATOM 1587 O O . ILE A 1 212 ? -7.746 34 16.141 1 62.44 212 ILE A O 1
ATOM 1591 N N . THR A 1 213 ? -8.172 35.094 18.078 1 61.84 213 THR A N 1
ATOM 1592 C CA . THR A 1 213 ? -7.93 33.906 18.906 1 61.84 213 THR A CA 1
ATOM 1593 C C . THR A 1 213 ? -8.969 32.844 18.609 1 61.84 213 THR A C 1
ATOM 1595 O O . THR A 1 213 ? -8.641 31.656 18.578 1 61.84 213 THR A O 1
ATOM 1598 N N . GLY A 1 214 ? -10.102 33.281 18.453 1 61.75 214 GLY A N 1
ATOM 1599 C CA . GLY A 1 214 ? -11.148 32.312 18.094 1 61.75 214 GLY A CA 1
ATOM 1600 C C . GLY A 1 214 ? -10.891 31.625 16.781 1 61.75 214 GLY A C 1
ATOM 1601 O O . GLY A 1 214 ? -11.078 30.406 16.672 1 61.75 214 GLY A O 1
ATOM 1602 N N . GLU A 1 215 ? -10.43 32.344 15.875 1 62.25 215 GLU A N 1
ATOM 1603 C CA . GLU A 1 215 ? -10.172 31.812 14.547 1 62.25 215 GLU A CA 1
ATOM 1604 C C . GLU A 1 215 ? -8.984 30.859 14.57 1 62.25 215 GLU A C 1
ATOM 1606 O O . GLU A 1 215 ? -9.016 29.812 13.914 1 62.25 215 GLU A O 1
ATOM 1611 N N . ILE A 1 216 ? -7.98 31.156 15.273 1 63.41 216 ILE A N 1
ATOM 1612 C CA . ILE A 1 216 ? -6.805 30.312 15.391 1 63.41 216 ILE A CA 1
ATOM 1613 C C . ILE A 1 216 ? -7.199 28.969 16.016 1 63.41 216 ILE A C 1
ATOM 1615 O O . ILE A 1 216 ? -6.75 27.906 15.555 1 63.41 216 ILE A O 1
ATOM 1619 N N . ASP A 1 217 ? -8.086 29.031 17.031 1 60.12 217 ASP A N 1
ATOM 1620 C CA . ASP A 1 217 ? -8.57 27.828 17.672 1 60.12 217 ASP A CA 1
ATOM 1621 C C . ASP A 1 217 ? -9.242 26.891 16.656 1 60.12 217 ASP A C 1
ATOM 1623 O O . ASP A 1 217 ? -9.008 25.688 16.672 1 60.12 217 ASP A O 1
ATOM 1627 N N . GLU A 1 218 ? -9.969 27.484 15.852 1 62.16 218 GLU A N 1
ATOM 1628 C CA . GLU A 1 218 ? -10.695 26.703 14.867 1 62.16 218 GLU A CA 1
ATOM 1629 C C . GLU A 1 218 ? -9.758 26.078 13.836 1 62.16 218 GLU A C 1
ATOM 1631 O O . GLU A 1 218 ? -9.93 24.938 13.438 1 62.16 218 GLU A O 1
ATOM 1636 N N . LEU A 1 219 ? -8.805 26.812 13.469 1 62.25 219 LEU A N 1
ATOM 1637 C CA . LEU A 1 219 ? -7.863 26.359 12.453 1 62.25 219 LEU A CA 1
ATOM 1638 C C . LEU A 1 219 ? -7 25.219 12.992 1 62.25 219 LEU A C 1
ATOM 1640 O O . LEU A 1 219 ? -6.719 24.25 12.273 1 62.25 219 LEU A O 1
ATOM 1644 N N . VAL A 1 220 ? -6.633 25.312 14.195 1 61.56 220 VAL A N 1
ATOM 1645 C CA . VAL A 1 220 ? -5.848 24.281 14.859 1 61.56 220 VAL A CA 1
ATOM 1646 C C . VAL A 1 220 ? -6.641 22.969 14.891 1 61.56 220 VAL A C 1
ATOM 1648 O O . VAL A 1 220 ? -6.102 21.906 14.602 1 61.56 220 VAL A O 1
ATOM 1651 N N . LYS A 1 221 ? -7.82 23.109 15.148 1 59.44 221 LYS A N 1
ATOM 1652 C CA . LYS A 1 221 ? -8.68 21.938 15.203 1 59.44 221 LYS A CA 1
ATOM 1653 C C . LYS A 1 221 ? -8.812 21.281 13.836 1 59.44 221 LYS A C 1
ATOM 1655 O O . LYS A 1 221 ? -8.766 20.047 13.719 1 59.44 221 LYS A O 1
ATOM 1660 N N . GLN A 1 222 ? -8.938 22.078 12.93 1 59.66 222 GLN A N 1
ATOM 1661 C CA . GLN A 1 222 ? -9.094 21.594 11.562 1 59.66 222 GLN A CA 1
ATOM 1662 C C . GLN A 1 222 ? -7.828 20.906 11.07 1 59.66 222 GLN A C 1
ATOM 1664 O O . GLN A 1 222 ? -7.898 19.859 10.43 1 59.66 222 GLN A O 1
ATOM 1669 N N . ALA A 1 223 ? -6.758 21.609 11.336 1 60.44 223 ALA A N 1
ATOM 1670 C CA . ALA A 1 223 ? -5.48 21.062 10.891 1 60.44 223 ALA A CA 1
ATOM 1671 C C . ALA A 1 223 ? -5.219 19.703 11.523 1 60.44 223 ALA A C 1
ATOM 1673 O O . ALA A 1 223 ? -4.719 18.797 10.867 1 60.44 223 ALA A O 1
ATOM 1674 N N . LEU A 1 224 ? -5.508 19.656 12.742 1 56.97 224 LEU A N 1
ATOM 1675 C CA . LEU A 1 224 ? -5.301 18.422 13.477 1 56.97 224 LEU A CA 1
ATOM 1676 C C . LEU A 1 224 ? -6.242 17.328 12.984 1 56.97 224 LEU A C 1
ATOM 1678 O O . LEU A 1 224 ? -5.883 16.141 12.977 1 56.97 224 LEU A O 1
ATOM 1682 N N . SER A 1 225 ? -7.41 17.703 12.797 1 51.62 225 SER A N 1
ATOM 1683 C CA . SER A 1 225 ? -8.352 16.719 12.281 1 51.62 225 SER A CA 1
ATOM 1684 C C . SER A 1 225 ? -7.926 16.219 10.906 1 51.62 225 SER A C 1
ATOM 1686 O O . SER A 1 225 ? -8.125 15.039 10.586 1 51.62 225 SER A O 1
ATOM 1688 N N . GLY A 1 226 ? -7.523 17.094 10.117 1 49.69 226 GLY A N 1
ATOM 1689 C CA . GLY A 1 226 ? -7.074 16.719 8.789 1 49.69 226 GLY A CA 1
ATOM 1690 C C . GLY A 1 226 ? -5.742 15.992 8.789 1 49.69 226 GLY A C 1
ATOM 1691 O O . GLY A 1 226 ? -5.5 15.125 7.941 1 49.69 226 GLY A O 1
ATOM 1692 N N . ALA A 1 227 ? -4.777 16.516 9.602 1 48.12 227 ALA A N 1
ATOM 1693 C CA . ALA A 1 227 ? -3.453 15.914 9.727 1 48.12 227 ALA A CA 1
ATOM 1694 C C . ALA A 1 227 ? -3.543 14.516 10.328 1 48.12 227 ALA A C 1
ATOM 1696 O O . ALA A 1 227 ? -2.613 13.719 10.195 1 48.12 227 ALA A O 1
ATOM 1697 N N . ALA A 1 228 ? -4.57 14.266 11.156 1 41.25 228 ALA A N 1
ATOM 1698 C CA . ALA A 1 228 ? -4.758 12.984 11.836 1 41.25 228 ALA A CA 1
ATOM 1699 C C . ALA A 1 228 ? -5.016 11.859 10.836 1 41.25 228 ALA A C 1
ATOM 1701 O O . ALA A 1 228 ? -4.879 10.68 11.164 1 41.25 228 ALA A O 1
ATOM 1702 N N . THR A 1 229 ? -5.555 12.242 9.812 1 36.88 229 THR A N 1
ATOM 1703 C CA . THR A 1 229 ? -5.926 11.125 8.953 1 36.88 229 THR A CA 1
ATOM 1704 C C . THR A 1 229 ? -4.836 10.844 7.926 1 36.88 229 THR A C 1
ATOM 1706 O O . THR A 1 229 ? -4.336 11.766 7.277 1 36.88 229 THR A O 1
ATOM 1709 N N . MET B 1 1 ? -63.625 30.531 5.578 1 29.67 1 MET B N 1
ATOM 1710 C CA . MET B 1 1 ? -62.406 31.109 5.059 1 29.67 1 MET B CA 1
ATOM 1711 C C . MET B 1 1 ? -61.188 30.391 5.613 1 29.67 1 MET B C 1
ATOM 1713 O O . MET B 1 1 ? -60.844 30.531 6.793 1 29.67 1 MET B O 1
ATOM 1717 N N . SER B 1 2 ? -61.062 29.047 5.293 1 35 2 SER B N 1
ATOM 1718 C CA . SER B 1 2 ? -60.219 27.922 5.688 1 35 2 SER B CA 1
ATOM 1719 C C . SER B 1 2 ? -58.75 28.203 5.391 1 35 2 SER B C 1
ATOM 1721 O O . SER B 1 2 ? -58.375 28.484 4.246 1 35 2 SER B O 1
ATOM 1723 N N . SER B 1 3 ? -58 28.797 6.367 1 36.66 3 SER B N 1
ATOM 1724 C CA . SER B 1 3 ? -56.594 29.188 6.266 1 36.66 3 SER B CA 1
ATOM 1725 C C . SER B 1 3 ? -55.719 28 5.871 1 36.66 3 SER B C 1
ATOM 1727 O O . SER B 1 3 ? -55.812 26.922 6.473 1 36.66 3 SER B O 1
ATOM 1729 N N . PRO B 1 4 ? -55.281 27.953 4.598 1 38.06 4 PRO B N 1
ATOM 1730 C CA . PRO B 1 4 ? -54.469 26.812 4.18 1 38.06 4 PRO B CA 1
ATOM 1731 C C . PRO B 1 4 ? -53.25 26.609 5.09 1 38.06 4 PRO B C 1
ATOM 1733 O O . PRO B 1 4 ? -52.688 27.562 5.613 1 38.06 4 PRO B O 1
ATOM 1736 N N . ALA B 1 5 ? -53.25 25.5 5.875 1 41.53 5 ALA B N 1
ATOM 1737 C CA . ALA B 1 5 ? -52.156 25 6.711 1 41.53 5 ALA B CA 1
ATOM 1738 C C . ALA B 1 5 ? -50.844 25 5.945 1 41.53 5 ALA B C 1
ATOM 1740 O O . ALA B 1 5 ? -50.719 24.375 4.887 1 41.53 5 ALA B O 1
ATOM 1741 N N . VAL B 1 6 ? -50.062 26.109 5.984 1 37.81 6 VAL B N 1
ATOM 1742 C CA . VAL B 1 6 ? -48.688 26.094 5.469 1 37.81 6 VAL B CA 1
ATOM 1743 C C . VAL B 1 6 ? -47.938 24.859 6.004 1 37.81 6 VAL B C 1
ATOM 1745 O O . VAL B 1 6 ? -47.812 24.688 7.215 1 37.81 6 VAL B O 1
ATOM 1748 N N . ILE B 1 7 ? -48.062 23.719 5.375 1 35.62 7 ILE B N 1
ATOM 1749 C CA . ILE B 1 7 ? -47.219 22.578 5.695 1 35.62 7 ILE B CA 1
ATOM 1750 C C . ILE B 1 7 ? -45.75 23.047 5.809 1 35.62 7 ILE B C 1
ATOM 1752 O O . ILE B 1 7 ? -45.188 23.578 4.855 1 35.62 7 ILE B O 1
ATOM 1756 N N . GLU B 1 8 ? -45.344 23.359 7.012 1 33.16 8 GLU B N 1
ATOM 1757 C CA . GLU B 1 8 ? -43.938 23.594 7.32 1 33.16 8 GLU B CA 1
ATOM 1758 C C . GLU B 1 8 ? -43.031 22.5 6.75 1 33.16 8 GLU B C 1
ATOM 1760 O O . GLU B 1 8 ? -43.219 21.328 7.062 1 33.16 8 GLU B O 1
ATOM 1765 N N . ALA B 1 9 ? -42.562 22.672 5.516 1 37.53 9 ALA B N 1
ATOM 1766 C CA . ALA B 1 9 ? -41.562 21.781 4.945 1 37.53 9 ALA B CA 1
ATOM 1767 C C . ALA B 1 9 ? -40.469 21.469 5.969 1 37.53 9 ALA B C 1
ATOM 1769 O O . ALA B 1 9 ? -39.875 22.375 6.562 1 37.53 9 ALA B O 1
ATOM 1770 N N . MET B 1 10 ? -40.562 20.359 6.641 1 34.16 10 MET B N 1
ATOM 1771 C CA . MET B 1 10 ? -39.469 19.844 7.469 1 34.16 10 MET B CA 1
ATOM 1772 C C . MET B 1 10 ? -38.156 19.922 6.734 1 34.16 10 MET B C 1
ATOM 1774 O O . MET B 1 10 ? -38.031 19.516 5.574 1 34.16 10 MET B O 1
ATOM 1778 N N . PRO B 1 11 ? -37.281 20.906 7.07 1 32.84 11 PRO B N 1
ATOM 1779 C CA . PRO B 1 11 ? -36 20.844 6.363 1 32.84 11 PRO B CA 1
ATOM 1780 C C . PRO B 1 11 ? -35.438 19.438 6.266 1 32.84 11 PRO B C 1
ATOM 1782 O O . PRO B 1 11 ? -35.625 18.625 7.176 1 32.84 11 PRO B O 1
ATOM 1785 N N . GLU B 1 12 ? -35.438 18.844 5.117 1 33.41 12 GLU B N 1
ATOM 1786 C CA . GLU B 1 12 ? -34.688 17.609 4.863 1 33.41 12 GLU B CA 1
ATOM 1787 C C . GLU B 1 12 ? -33.375 17.594 5.602 1 33.41 12 GLU B C 1
ATOM 1789 O O . GLU B 1 12 ? -32.562 18.531 5.477 1 33.41 12 GLU B O 1
ATOM 1794 N N . GLN B 1 13 ? -33.281 16.984 6.742 1 31.33 13 GLN B N 1
ATOM 1795 C CA . GLN B 1 13 ? -32.031 16.641 7.395 1 31.33 13 GLN B CA 1
ATOM 1796 C C . GLN B 1 13 ? -30.984 16.156 6.379 1 31.33 13 GLN B C 1
ATOM 1798 O O . GLN B 1 13 ? -31.219 15.156 5.695 1 31.33 13 GLN B O 1
ATOM 1803 N N . ALA B 1 14 ? -30.297 17.062 5.734 1 36.5 14 ALA B N 1
ATOM 1804 C CA . ALA B 1 14 ? -29.156 16.625 4.934 1 36.5 14 ALA B CA 1
ATOM 1805 C C . ALA B 1 14 ? -28.406 15.492 5.629 1 36.5 14 ALA B C 1
ATOM 1807 O O . ALA B 1 14 ? -27.922 15.656 6.758 1 36.5 14 ALA B O 1
ATOM 1808 N N . SER B 1 15 ? -28.859 14.312 5.586 1 32.34 15 SER B N 1
ATOM 1809 C CA . SER B 1 15 ? -28.062 13.141 5.941 1 32.34 15 SER B CA 1
ATOM 1810 C C . SER B 1 15 ? -26.594 13.352 5.594 1 32.34 15 SER B C 1
ATOM 1812 O O . SER B 1 15 ? -26.234 13.359 4.418 1 32.34 15 SER B O 1
ATOM 1814 N N . SER B 1 16 ? -25.969 14.273 6.199 1 30.52 16 SER B N 1
ATOM 1815 C CA . SER B 1 16 ? -24.516 14.367 6.02 1 30.52 16 SER B CA 1
ATOM 1816 C C . SER B 1 16 ? -23.859 12.984 6.055 1 30.52 16 SER B C 1
ATOM 1818 O O . SER B 1 16 ? -23.906 12.297 7.078 1 30.52 16 SER B O 1
ATOM 1820 N N . THR B 1 17 ? -24.016 12.273 5.098 1 33.81 17 THR B N 1
ATOM 1821 C CA . THR B 1 17 ? -23.188 11.078 5.016 1 33.81 17 THR B CA 1
ATOM 1822 C C . THR B 1 17 ? -21.859 11.297 5.727 1 33.81 17 THR B C 1
ATOM 1824 O O . THR B 1 17 ? -21.188 12.312 5.516 1 33.81 17 THR B O 1
ATOM 1827 N N . PRO B 1 18 ? -21.672 10.773 6.875 1 33.84 18 PRO B N 1
ATOM 1828 C CA . PRO B 1 18 ? -20.391 10.922 7.578 1 33.84 18 PRO B CA 1
ATOM 1829 C C . PRO B 1 18 ? -19.203 10.984 6.629 1 33.84 18 PRO B C 1
ATOM 1831 O O . PRO B 1 18 ? -19.062 10.117 5.758 1 33.84 18 PRO B O 1
ATOM 1834 N N . GLU B 1 19 ? -18.859 12.039 6.102 1 35.94 19 GLU B N 1
ATOM 1835 C CA . GLU B 1 19 ? -17.656 12.227 5.305 1 35.94 19 GLU B CA 1
ATOM 1836 C C . GLU B 1 19 ? -16.516 11.336 5.801 1 35.94 19 GLU B C 1
ATOM 1838 O O . GLU B 1 19 ? -16.188 11.359 6.988 1 35.94 19 GLU B O 1
ATOM 1843 N N . ALA B 1 20 ? -16.438 10.188 5.406 1 39.78 20 ALA B N 1
ATOM 1844 C CA . ALA B 1 20 ? -15.406 9.203 5.742 1 39.78 20 ALA B CA 1
ATOM 1845 C C . ALA B 1 20 ? -14.07 9.875 6.031 1 39.78 20 ALA B C 1
ATOM 1847 O O . ALA B 1 20 ? -13.672 10.805 5.324 1 39.78 20 ALA B O 1
ATOM 1848 N N . ALA B 1 21 ? -13.594 9.945 7.246 1 45.91 21 ALA B N 1
ATOM 1849 C CA . ALA B 1 21 ? -12.281 10.43 7.668 1 45.91 21 ALA B CA 1
ATOM 1850 C C . ALA B 1 21 ? -11.219 10.094 6.637 1 45.91 21 ALA B C 1
ATOM 1852 O O . ALA B 1 21 ? -11.211 8.992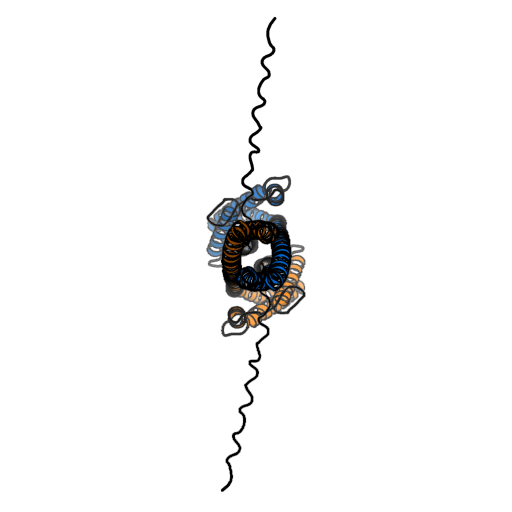 6.078 1 45.91 21 ALA B O 1
ATOM 1853 N N . PRO B 1 22 ? -10.477 11.07 6.02 1 55.22 22 PRO B N 1
ATOM 1854 C CA . PRO B 1 22 ? -9.469 10.859 4.973 1 55.22 22 PRO B CA 1
ATOM 1855 C C . PRO B 1 22 ? -8.484 9.742 5.324 1 55.22 22 PRO B C 1
ATOM 1857 O O . PRO B 1 22 ? -8.195 9.516 6.5 1 55.22 22 PRO B O 1
ATOM 1860 N N . LEU B 1 23 ? -8.43 8.844 4.484 1 62.78 23 LEU B N 1
ATOM 1861 C CA . LEU B 1 23 ? -7.492 7.742 4.66 1 62.78 23 LEU B CA 1
ATOM 1862 C C . LEU B 1 23 ? -6.055 8.258 4.703 1 62.78 23 LEU B C 1
ATOM 1864 O O . LEU B 1 23 ? -5.688 9.148 3.936 1 62.78 23 LEU B O 1
ATOM 1868 N N . SER B 1 24 ? -5.344 7.762 5.648 1 73.25 24 SER B N 1
ATOM 1869 C CA . SER B 1 24 ? -3.951 8.148 5.84 1 73.25 24 SER B CA 1
ATOM 1870 C C . SER B 1 24 ? -3.053 7.52 4.781 1 73.25 24 SER B C 1
ATOM 1872 O O . SER B 1 24 ? -3.461 6.582 4.09 1 73.25 24 SER B O 1
ATOM 1874 N N . GLY B 1 25 ? -1.935 8.117 4.508 1 76.81 25 GLY B N 1
ATOM 1875 C CA . GLY B 1 25 ? -0.921 7.559 3.625 1 76.81 25 GLY B CA 1
ATOM 1876 C C . GLY B 1 25 ? -0.55 6.129 3.969 1 76.81 25 GLY B C 1
ATOM 1877 O O . GLY B 1 25 ? -0.365 5.297 3.078 1 76.81 25 GLY B O 1
ATOM 1878 N N . GLU B 1 26 ? -0.609 5.887 5.215 1 82.19 26 GLU B N 1
ATOM 1879 C CA . GLU B 1 26 ? -0.262 4.547 5.672 1 82.19 26 GLU B CA 1
ATOM 1880 C C . GLU B 1 26 ? -1.314 3.527 5.246 1 82.19 26 GLU B C 1
ATOM 1882 O O . GLU B 1 26 ? -0.983 2.393 4.898 1 82.19 26 GLU B O 1
ATOM 1887 N N . VAL B 1 27 ? -2.471 3.945 5.344 1 89 27 VAL B N 1
ATOM 1888 C CA . VAL B 1 27 ? -3.559 3.047 4.969 1 89 27 VAL B CA 1
ATOM 1889 C C . VAL B 1 27 ? -3.484 2.738 3.477 1 89 27 VAL B C 1
ATOM 1891 O O . VAL B 1 27 ? -3.654 1.588 3.064 1 89 27 VAL B O 1
ATOM 1894 N N . PHE B 1 28 ? -3.26 3.744 2.73 1 90.81 28 PHE B N 1
ATOM 1895 C CA . PHE B 1 28 ? -3.135 3.523 1.294 1 90.81 28 PHE B CA 1
ATOM 1896 C C . PHE B 1 28 ? -1.943 2.627 0.985 1 90.81 28 PHE B C 1
ATOM 1898 O O . PHE B 1 28 ? -2.002 1.8 0.073 1 90.81 28 PHE B O 1
ATOM 1905 N N . GLY B 1 29 ? -0.844 2.838 1.692 1 92.44 29 GLY B N 1
ATOM 1906 C CA . GLY B 1 29 ? 0.284 1.931 1.547 1 92.44 29 GLY B CA 1
ATOM 1907 C C . GLY B 1 29 ? -0.078 0.481 1.811 1 92.44 29 GLY B C 1
ATOM 1908 O O . GLY B 1 29 ? 0.334 -0.413 1.068 1 92.44 29 GLY B O 1
ATOM 1909 N N . ALA B 1 30 ? -0.843 0.28 2.797 1 93.81 30 ALA B N 1
ATOM 1910 C CA . ALA B 1 30 ? -1.274 -1.069 3.152 1 93.81 30 ALA B CA 1
ATOM 1911 C C . ALA B 1 30 ? -2.189 -1.653 2.08 1 93.81 30 ALA B C 1
ATOM 1913 O O . ALA B 1 30 ? -2.088 -2.836 1.744 1 93.81 30 ALA B O 1
ATOM 1914 N N . LEU B 1 31 ? -3.115 -0.849 1.628 1 95.88 31 LEU B N 1
ATOM 1915 C CA . LEU B 1 31 ? -4.039 -1.283 0.584 1 95.88 31 LEU B CA 1
ATOM 1916 C C . LEU B 1 31 ? -3.279 -1.688 -0.676 1 95.88 31 LEU B C 1
ATOM 1918 O O . LEU B 1 31 ? -3.562 -2.734 -1.267 1 95.88 31 LEU B O 1
ATOM 1922 N N . ILE B 1 32 ? -2.338 -0.892 -1.055 1 96.94 32 ILE B N 1
ATOM 1923 C CA . ILE B 1 32 ? -1.563 -1.139 -2.266 1 96.94 32 ILE B CA 1
ATOM 1924 C C . ILE B 1 32 ? -0.699 -2.383 -2.08 1 96.94 32 ILE B C 1
ATOM 1926 O O . ILE B 1 32 ? -0.541 -3.182 -3.008 1 96.94 32 ILE B O 1
ATOM 1930 N N . ASN B 1 33 ? -0.161 -2.527 -0.913 1 96.88 33 ASN B N 1
ATOM 1931 C CA . ASN B 1 33 ? 0.63 -3.721 -0.635 1 96.88 33 ASN B CA 1
ATOM 1932 C C . ASN B 1 33 ? -0.223 -4.984 -0.695 1 96.88 33 ASN B C 1
ATOM 1934 O O . ASN B 1 33 ? 0.219 -6.012 -1.21 1 96.88 33 ASN B O 1
ATOM 1938 N N . LEU B 1 34 ? -1.39 -4.898 -0.103 1 97.06 34 LEU B N 1
ATOM 1939 C CA . LEU B 1 34 ? -2.291 -6.043 -0.146 1 97.06 34 LEU B CA 1
ATOM 1940 C C . LEU B 1 34 ? -2.688 -6.367 -1.582 1 97.06 34 LEU B C 1
ATOM 1942 O O . LEU B 1 34 ? -2.799 -7.539 -1.948 1 97.06 34 LEU B O 1
ATOM 1946 N N . SER B 1 35 ? -2.965 -5.355 -2.314 1 98.19 35 SER B N 1
ATOM 1947 C CA . SER B 1 35 ? -3.246 -5.562 -3.73 1 98.19 35 SER B CA 1
ATOM 1948 C C . SER B 1 35 ? -2.059 -6.199 -4.441 1 98.19 35 SER B C 1
ATOM 1950 O O . SER B 1 35 ? -2.232 -7.062 -5.309 1 98.19 35 SER B O 1
ATOM 1952 N N . GLY B 1 36 ? -0.828 -5.727 -4.137 1 98.19 36 GLY B N 1
ATOM 1953 C CA . GLY B 1 36 ? 0.381 -6.34 -4.66 1 98.19 36 GLY B CA 1
ATOM 1954 C C . GLY B 1 36 ? 0.521 -7.801 -4.281 1 98.19 36 GLY B C 1
ATOM 1955 O O . GLY B 1 36 ? 0.94 -8.625 -5.098 1 98.19 36 GLY B O 1
ATOM 1956 N N . ARG B 1 37 ? 0.145 -8.094 -3.072 1 97.88 37 ARG B N 1
ATOM 1957 C CA . ARG B 1 37 ? 0.186 -9.477 -2.609 1 97.88 37 ARG B CA 1
ATOM 1958 C C . ARG B 1 37 ? -0.753 -10.359 -3.428 1 97.88 37 ARG B C 1
ATOM 1960 O O . ARG B 1 37 ? -0.412 -11.492 -3.766 1 97.88 37 ARG B O 1
ATOM 1967 N N . ARG B 1 38 ? -1.902 -9.82 -3.658 1 98.38 38 ARG B N 1
ATOM 1968 C CA . ARG B 1 38 ? -2.859 -10.57 -4.469 1 98.38 38 ARG B CA 1
ATOM 1969 C C . ARG B 1 38 ? -2.295 -10.859 -5.855 1 98.38 38 ARG B C 1
ATOM 1971 O O . ARG B 1 38 ? -2.49 -11.945 -6.398 1 98.38 38 ARG B O 1
ATOM 1978 N N . ARG B 1 39 ? -1.66 -9.906 -6.453 1 98.62 39 ARG B N 1
ATOM 1979 C CA . ARG B 1 39 ? -1.145 -10.055 -7.809 1 98.62 39 ARG B CA 1
ATOM 1980 C C . ARG B 1 39 ? -0.039 -11.102 -7.863 1 98.62 39 ARG B C 1
ATOM 1982 O O . ARG B 1 39 ? -0.077 -12.016 -8.695 1 98.62 39 ARG B O 1
ATOM 1989 N N . PHE B 1 40 ? 0.942 -11.062 -6.914 1 98.62 40 PHE B N 1
ATOM 1990 C CA . PHE B 1 40 ? 2.039 -12.016 -7.055 1 98.62 40 PHE B CA 1
ATOM 1991 C C . PHE B 1 40 ? 1.599 -13.414 -6.641 1 98.62 40 PHE B C 1
ATOM 1993 O O . PHE B 1 40 ? 2.053 -14.406 -7.211 1 98.62 40 PHE B O 1
ATOM 2000 N N . THR B 1 41 ? 0.651 -13.5 -5.656 1 98.81 41 THR B N 1
ATOM 2001 C CA . THR B 1 41 ? 0.226 -14.828 -5.227 1 98.81 41 THR B CA 1
ATOM 2002 C C . THR B 1 41 ? -0.62 -15.5 -6.301 1 98.81 41 THR B C 1
ATOM 2004 O O . THR B 1 41 ? -0.611 -16.734 -6.426 1 98.81 41 THR B O 1
ATOM 2007 N N . SER B 1 42 ? -1.365 -14.719 -7.094 1 98.88 42 SER B N 1
ATOM 2008 C CA . SER B 1 42 ? -2.119 -15.305 -8.195 1 98.88 42 SER B CA 1
ATOM 2009 C C . SER B 1 42 ? -1.189 -15.961 -9.211 1 98.88 42 SER B C 1
ATOM 2011 O O . SER B 1 42 ? -1.478 -17.047 -9.711 1 98.88 42 SER B O 1
ATOM 2013 N N . GLN B 1 43 ? -0.057 -15.312 -9.5 1 98.69 43 GLN B N 1
ATOM 2014 C CA . GLN B 1 43 ? 0.917 -15.859 -10.438 1 98.69 43 GLN B CA 1
ATOM 2015 C C . GLN B 1 43 ? 1.65 -17.062 -9.844 1 98.69 43 GLN B C 1
ATOM 2017 O O . GLN B 1 43 ? 1.843 -18.078 -10.516 1 98.69 43 GLN B O 1
ATOM 2022 N N . ARG B 1 44 ? 2.045 -16.906 -8.578 1 98.75 44 ARG B N 1
ATOM 2023 C CA . ARG B 1 44 ? 2.781 -17.969 -7.883 1 98.75 44 ARG B CA 1
ATOM 2024 C C . ARG B 1 44 ? 1.947 -19.234 -7.773 1 98.75 44 ARG B C 1
ATOM 2026 O O . ARG B 1 44 ? 2.465 -20.344 -7.949 1 98.75 44 ARG B O 1
ATOM 2033 N N . LEU B 1 45 ? 0.721 -19 -7.496 1 98.75 45 LEU B N 1
ATOM 2034 C CA . LEU B 1 45 ? -0.208 -20.109 -7.379 1 98.75 45 LEU B CA 1
ATOM 2035 C C . LEU B 1 45 ? -0.246 -20.922 -8.664 1 98.75 45 LEU B C 1
ATOM 2037 O O . LEU B 1 45 ? -0.154 -22.156 -8.633 1 98.75 45 LEU B O 1
ATOM 2041 N N . VAL B 1 46 ? -0.386 -20.312 -9.797 1 98.88 46 VAL B N 1
ATOM 2042 C CA . VAL B 1 46 ? -0.494 -21 -11.086 1 98.88 46 VAL B CA 1
ATOM 2043 C C . VAL B 1 46 ? 0.841 -21.656 -11.43 1 98.88 46 VAL B C 1
ATOM 2045 O O . VAL B 1 46 ? 0.876 -22.797 -11.914 1 98.88 46 VAL B O 1
ATOM 2048 N N . LEU B 1 47 ? 1.94 -20.938 -11.172 1 98.75 47 LEU B N 1
ATOM 2049 C CA . LEU B 1 47 ? 3.268 -21.484 -11.406 1 98.75 47 LEU B CA 1
ATOM 2050 C C . LEU B 1 47 ? 3.441 -22.812 -10.656 1 98.75 47 LEU B C 1
ATOM 2052 O O . LEU B 1 47 ? 3.811 -23.828 -11.258 1 98.75 47 LEU B O 1
ATOM 2056 N N . TYR B 1 48 ? 3.1 -22.844 -9.445 1 98.75 48 TYR B N 1
ATOM 2057 C CA . TYR B 1 48 ? 3.377 -24.016 -8.625 1 98.75 48 TYR B CA 1
ATOM 2058 C C . TYR B 1 48 ? 2.336 -25.109 -8.867 1 98.75 48 TYR B C 1
ATOM 2060 O O . TYR B 1 48 ? 2.594 -26.281 -8.617 1 98.75 48 TYR B O 1
ATOM 2068 N N . ALA B 1 49 ? 1.135 -24.719 -9.367 1 98.81 49 ALA B N 1
ATOM 2069 C CA . ALA B 1 49 ? 0.207 -25.734 -9.852 1 98.81 49 ALA B CA 1
ATOM 2070 C C . ALA B 1 49 ? 0.778 -26.469 -11.055 1 98.81 49 ALA B C 1
ATOM 2072 O O . ALA B 1 49 ? 0.665 -27.703 -11.156 1 98.81 49 ALA B O 1
ATOM 2073 N N . VAL B 1 50 ? 1.36 -25.734 -11.961 1 98.62 50 VAL B N 1
ATOM 2074 C CA . VAL B 1 50 ? 1.97 -26.328 -13.148 1 98.62 50 VAL B CA 1
ATOM 2075 C C . VAL B 1 50 ? 3.119 -27.25 -12.734 1 98.62 50 VAL B C 1
ATOM 2077 O O . VAL B 1 50 ? 3.236 -28.375 -13.234 1 98.62 50 VAL B O 1
ATOM 2080 N N . LEU B 1 51 ? 3.936 -26.812 -11.812 1 98.38 51 LEU B N 1
ATOM 2081 C CA . LEU B 1 51 ? 5.07 -27.609 -11.344 1 98.38 51 LEU B CA 1
ATOM 2082 C C . LEU B 1 51 ? 4.598 -28.859 -10.609 1 98.38 51 LEU B C 1
ATOM 2084 O O . LEU B 1 51 ? 5.215 -29.906 -10.703 1 98.38 51 LEU B O 1
ATOM 2088 N N . ALA B 1 52 ? 3.537 -28.672 -9.867 1 98.19 52 ALA B N 1
ATOM 2089 C CA . ALA B 1 52 ? 2.963 -29.812 -9.172 1 98.19 52 ALA B CA 1
ATOM 2090 C C . ALA B 1 52 ? 2.49 -30.875 -10.164 1 98.19 52 ALA B C 1
ATOM 2092 O O . ALA B 1 52 ? 2.688 -32.062 -9.938 1 98.19 52 ALA B O 1
ATOM 2093 N N . ALA B 1 53 ? 1.835 -30.422 -11.211 1 97.62 53 ALA B N 1
ATOM 2094 C CA . ALA B 1 53 ? 1.354 -31.344 -12.234 1 97.62 53 ALA B CA 1
ATOM 2095 C C . ALA B 1 53 ? 2.514 -32.062 -12.906 1 97.62 53 ALA B C 1
ATOM 2097 O O . ALA B 1 53 ? 2.338 -33.156 -13.438 1 97.62 53 ALA B O 1
ATOM 2098 N N . GLN B 1 54 ? 3.715 -31.453 -12.852 1 95.56 54 GLN B N 1
ATOM 2099 C CA . GLN B 1 54 ? 4.906 -32.062 -13.445 1 95.56 54 GLN B CA 1
ATOM 2100 C C . GLN B 1 54 ? 5.609 -32.969 -12.445 1 95.56 54 GLN B C 1
ATOM 2102 O O . GLN B 1 54 ? 6.68 -33.5 -12.742 1 95.56 54 GLN B O 1
ATOM 2107 N N . GLY B 1 55 ? 5.125 -33.031 -11.25 1 94.44 55 GLY B N 1
ATOM 2108 C CA . GLY B 1 55 ? 5.645 -33.969 -10.266 1 94.44 55 GLY B CA 1
ATOM 2109 C C . GLY B 1 55 ? 6.711 -33.375 -9.375 1 94.44 55 GLY B C 1
ATOM 2110 O O . GLY B 1 55 ? 7.426 -34.094 -8.68 1 94.44 55 GLY B O 1
ATOM 2111 N N . GLN B 1 56 ? 6.855 -32.125 -9.398 1 94.44 56 GLN B N 1
ATOM 2112 C CA . GLN B 1 56 ? 7.867 -31.5 -8.547 1 94.44 56 GLN B CA 1
ATOM 2113 C C . GLN B 1 56 ? 7.48 -31.594 -7.074 1 94.44 56 GLN B C 1
ATOM 2115 O O . GLN B 1 56 ? 6.375 -31.188 -6.691 1 94.44 56 GLN B O 1
ATOM 2120 N N . ALA B 1 57 ? 8.422 -32.062 -6.289 1 92.75 57 ALA B N 1
ATOM 2121 C CA . ALA B 1 57 ? 8.18 -32.25 -4.863 1 92.75 57 ALA B CA 1
ATOM 2122 C C . ALA B 1 57 ? 7.918 -30.938 -4.156 1 92.75 57 ALA B C 1
ATOM 2124 O O . ALA B 1 57 ? 8.625 -29.953 -4.387 1 92.75 57 ALA B O 1
ATOM 2125 N N . GLY B 1 58 ? 6.863 -30.875 -3.334 1 95.81 58 GLY B N 1
ATOM 2126 C CA . GLY B 1 58 ? 6.566 -29.703 -2.51 1 95.81 58 GLY B CA 1
ATOM 2127 C C . GLY B 1 58 ? 5.805 -28.625 -3.254 1 95.81 58 GLY B C 1
ATOM 2128 O O . GLY B 1 58 ? 5.371 -27.641 -2.654 1 95.81 58 GLY B O 1
ATOM 2129 N N . ALA B 1 59 ? 5.68 -28.797 -4.551 1 98 59 ALA B N 1
ATOM 2130 C CA . ALA B 1 59 ? 5.059 -27.766 -5.379 1 98 59 ALA B CA 1
ATOM 2131 C C . ALA B 1 59 ? 3.59 -27.578 -5.008 1 98 59 ALA B C 1
ATOM 2133 O O . ALA B 1 59 ? 3.086 -26.453 -4.996 1 98 59 ALA B O 1
ATOM 2134 N N . CYS B 1 60 ? 2.838 -28.656 -4.75 1 97.94 60 CYS B N 1
ATOM 2135 C CA . CYS B 1 60 ? 1.428 -28.562 -4.395 1 97.94 60 CYS B CA 1
ATOM 2136 C C . CYS B 1 60 ? 1.243 -27.797 -3.09 1 97.94 60 CYS B C 1
ATOM 2138 O O . CYS B 1 60 ? 0.323 -26.984 -2.967 1 97.94 60 CYS B O 1
ATOM 2140 N N . SER B 1 61 ? 2.096 -28.031 -2.104 1 98.06 61 SER B N 1
ATOM 2141 C CA . SER B 1 61 ? 2.039 -27.312 -0.833 1 98.06 61 SER B CA 1
ATOM 2142 C C . SER B 1 61 ? 2.277 -25.812 -1.027 1 98.06 61 SER B C 1
ATOM 2144 O O . SER B 1 61 ? 1.589 -25 -0.428 1 98.06 61 SER B O 1
ATOM 2146 N N . THR B 1 62 ? 3.279 -25.484 -1.818 1 98.38 62 THR B N 1
ATOM 2147 C CA . THR B 1 62 ? 3.57 -24.094 -2.107 1 98.38 62 THR B CA 1
ATOM 2148 C C . THR B 1 62 ? 2.387 -23.422 -2.805 1 98.38 62 THR B C 1
ATOM 2150 O O . THR B 1 62 ? 2.047 -22.281 -2.504 1 98.38 62 THR B O 1
ATOM 2153 N N . ALA B 1 63 ? 1.755 -24.094 -3.711 1 98.75 63 ALA B N 1
ATOM 2154 C CA . ALA B 1 63 ? 0.582 -23.578 -4.41 1 98.75 63 ALA B CA 1
ATOM 2155 C C . ALA B 1 63 ? -0.568 -23.328 -3.438 1 98.75 63 ALA B C 1
ATOM 2157 O O . ALA B 1 63 ? -1.261 -22.312 -3.535 1 98.75 63 ALA B O 1
ATOM 2158 N N . ARG B 1 64 ? -0.819 -24.25 -2.545 1 98.69 64 ARG B N 1
ATOM 2159 C CA . ARG B 1 64 ? -1.886 -24.109 -1.559 1 98.69 64 ARG B CA 1
ATOM 2160 C C . ARG B 1 64 ? -1.624 -22.938 -0.628 1 98.69 64 ARG B C 1
ATOM 2162 O O . ARG B 1 64 ? -2.561 -22.281 -0.169 1 98.69 64 ARG B O 1
ATOM 2169 N N . GLU B 1 65 ? -0.361 -22.781 -0.271 1 98.62 65 GLU B N 1
ATOM 2170 C CA . GLU B 1 65 ? 0.002 -21.625 0.542 1 98.62 65 GLU B CA 1
ATOM 2171 C C . GLU B 1 65 ? -0.272 -20.312 -0.202 1 98.62 65 GLU B C 1
ATOM 2173 O O . GLU B 1 65 ? -0.788 -19.359 0.38 1 98.62 65 GLU B O 1
ATOM 2178 N N . ALA B 1 66 ? 0.146 -20.266 -1.437 1 98.75 66 ALA B N 1
ATOM 2179 C CA . ALA B 1 66 ? -0.107 -19.094 -2.258 1 98.75 66 ALA B CA 1
ATOM 2180 C C . ALA B 1 66 ? -1.603 -18.812 -2.385 1 98.75 66 ALA B C 1
ATOM 2182 O O . ALA B 1 66 ? -2.035 -17.672 -2.357 1 98.75 66 ALA B O 1
ATOM 2183 N N . LEU B 1 67 ? -2.426 -19.891 -2.523 1 98.88 67 LEU B N 1
ATOM 2184 C CA . LEU B 1 67 ? -3.875 -19.75 -2.619 1 98.88 67 LEU B CA 1
ATOM 2185 C C . LEU B 1 67 ? -4.453 -19.172 -1.333 1 98.88 67 LEU B C 1
ATOM 2187 O O . LEU B 1 67 ? -5.344 -18.312 -1.375 1 98.88 67 LEU B O 1
ATOM 2191 N N . ALA B 1 68 ? -3.973 -19.641 -0.235 1 98.81 68 ALA B N 1
ATOM 2192 C CA . ALA B 1 68 ? -4.445 -19.141 1.054 1 98.81 68 ALA B CA 1
ATOM 2193 C C . ALA B 1 68 ? -4.148 -17.656 1.206 1 98.81 68 ALA B C 1
ATOM 2195 O O . ALA B 1 68 ? -5 -16.891 1.663 1 98.81 68 ALA B O 1
ATOM 2196 N N . LEU B 1 69 ? -2.982 -17.281 0.873 1 98.44 69 LEU B N 1
ATOM 2197 C CA . LEU B 1 69 ? -2.578 -15.875 0.958 1 98.44 69 LEU B CA 1
ATOM 2198 C C . LEU B 1 69 ? -3.387 -15.016 -0.01 1 98.44 69 LEU B C 1
ATOM 2200 O O . LEU B 1 69 ? -3.75 -13.883 0.312 1 98.44 69 LEU B O 1
ATOM 2204 N N . PHE B 1 70 ? -3.67 -15.57 -1.164 1 98.81 70 PHE B N 1
ATOM 2205 C CA . PHE B 1 70 ? -4.473 -14.883 -2.168 1 98.81 70 PHE B CA 1
ATOM 2206 C C . PHE B 1 70 ? -5.871 -14.602 -1.641 1 98.81 70 PHE B C 1
ATOM 2208 O O . PHE B 1 70 ? -6.359 -13.469 -1.733 1 98.81 70 PHE B O 1
ATOM 2215 N N . ARG B 1 71 ? -6.445 -15.578 -1.088 1 98.62 71 ARG B N 1
ATOM 2216 C CA . ARG B 1 71 ? -7.793 -15.453 -0.538 1 98.62 71 ARG B CA 1
ATOM 2217 C C . ARG B 1 71 ? -7.82 -14.461 0.625 1 98.62 71 ARG B C 1
ATOM 2219 O O . ARG B 1 71 ? -8.742 -13.648 0.737 1 98.62 71 ARG B O 1
ATOM 2226 N N . SER B 1 72 ? -6.879 -14.555 1.486 1 97.88 72 SER B N 1
ATOM 2227 C CA . SER B 1 72 ? -6.793 -13.68 2.652 1 97.88 72 SER B CA 1
ATOM 2228 C C . SER B 1 72 ? -6.66 -12.219 2.236 1 97.88 72 SER B C 1
ATOM 2230 O O . SER B 1 72 ? -7.305 -11.336 2.816 1 97.88 72 SER B O 1
ATOM 2232 N N . ALA B 1 73 ? -5.773 -11.977 1.26 1 97.81 73 ALA B N 1
ATOM 2233 C CA . ALA B 1 73 ? -5.594 -10.617 0.771 1 97.81 73 ALA B CA 1
ATOM 2234 C C . ALA B 1 73 ? -6.883 -10.07 0.163 1 97.81 73 ALA B C 1
ATOM 2236 O O . ALA B 1 73 ? -7.23 -8.906 0.364 1 97.81 73 ALA B O 1
ATOM 2237 N N . HIS B 1 74 ? -7.574 -10.883 -0.558 1 98.06 74 HIS B N 1
ATOM 2238 C CA . HIS B 1 74 ? -8.828 -10.461 -1.183 1 98.06 74 HIS B CA 1
ATOM 2239 C C . HIS B 1 74 ? -9.883 -10.133 -0.133 1 98.06 74 HIS B C 1
ATOM 2241 O O . HIS B 1 74 ? -10.562 -9.109 -0.233 1 98.06 74 HIS B O 1
ATOM 2247 N N . SER B 1 75 ? -9.992 -10.953 0.813 1 97.38 75 SER B N 1
ATOM 2248 C CA . SER B 1 75 ? -10.953 -10.734 1.888 1 97.38 75 SER B CA 1
ATOM 2249 C C . SER B 1 75 ? -10.641 -9.445 2.65 1 97.38 75 SER B C 1
ATOM 2251 O O . SER B 1 75 ? -11.555 -8.68 2.975 1 97.38 75 SER B O 1
ATOM 2253 N N . ALA B 1 76 ? -9.391 -9.211 2.945 1 96 76 ALA B N 1
ATOM 2254 C CA . ALA B 1 76 ? -8.961 -8.023 3.682 1 96 76 ALA B CA 1
ATOM 2255 C C . ALA B 1 76 ? -9.281 -6.754 2.904 1 96 76 ALA B C 1
ATOM 2257 O O . ALA B 1 76 ? -9.594 -5.719 3.496 1 96 76 ALA B O 1
ATOM 2258 N N . LEU B 1 77 ? -9.195 -6.797 1.631 1 96.75 77 LEU B N 1
ATOM 2259 C CA . LEU B 1 77 ? -9.414 -5.625 0.788 1 96.75 77 LEU B CA 1
ATOM 2260 C C . LEU B 1 77 ? -10.906 -5.324 0.652 1 96.75 77 LEU B C 1
ATOM 2262 O O . LEU B 1 77 ? -11.289 -4.168 0.448 1 96.75 77 LEU B O 1
ATOM 2266 N N . LEU B 1 78 ? -11.75 -6.328 0.778 1 95.56 78 LEU B N 1
ATOM 2267 C CA . LEU B 1 78 ? -13.18 -6.156 0.538 1 95.56 78 LEU B CA 1
ATOM 2268 C C . LEU B 1 78 ? -13.906 -5.816 1.832 1 95.56 78 LEU B C 1
ATOM 2270 O O . LEU B 1 78 ? -14.938 -5.133 1.807 1 95.56 78 LEU B O 1
ATOM 2274 N N . LYS B 1 79 ? -13.406 -6.312 2.891 1 91.5 79 LYS B N 1
ATOM 2275 C CA . LYS B 1 79 ? -14.109 -6.148 4.156 1 91.5 79 LYS B CA 1
ATOM 2276 C C . LYS B 1 79 ? -13.375 -5.168 5.07 1 91.5 79 LYS B C 1
ATOM 2278 O O . LYS B 1 79 ? -12.148 -5.176 5.141 1 91.5 79 LYS B O 1
ATOM 2283 N N . ARG B 1 80 ? -14.156 -4.414 5.688 1 85.44 80 ARG B N 1
ATOM 2284 C CA . ARG B 1 80 ? -13.57 -3.518 6.68 1 85.44 80 ARG B CA 1
ATOM 2285 C C . ARG B 1 80 ? -12.93 -4.305 7.816 1 85.44 80 ARG B C 1
ATOM 2287 O O . ARG B 1 80 ? -13.531 -5.238 8.352 1 85.44 80 ARG B O 1
ATOM 2294 N N . SER B 1 81 ? -11.703 -4.043 7.988 1 82.62 81 SER B N 1
ATOM 2295 C CA . SER B 1 81 ? -10.953 -4.684 9.062 1 82.62 81 SER B CA 1
ATOM 2296 C C . SER B 1 81 ? -9.852 -3.762 9.594 1 82.62 81 SER B C 1
ATOM 2298 O O . SER B 1 81 ? -8.961 -3.355 8.844 1 82.62 81 SER B O 1
ATOM 2300 N N . GLY B 1 82 ? -9.969 -3.477 10.906 1 82.06 82 GLY B N 1
ATOM 2301 C CA . GLY B 1 82 ? -9.016 -2.541 11.484 1 82.06 82 GLY B CA 1
ATOM 2302 C C . GLY B 1 82 ? -9 -1.195 10.781 1 82.06 82 GLY B C 1
ATOM 2303 O O . GLY B 1 82 ? -10.047 -0.555 10.641 1 82.06 82 GLY B O 1
ATOM 2304 N N . ASP B 1 83 ? -7.727 -0.952 10.211 1 80 83 ASP B N 1
ATOM 2305 C CA . ASP B 1 83 ? -7.547 0.339 9.555 1 80 83 ASP B CA 1
ATOM 2306 C C . ASP B 1 83 ? -7.883 0.25 8.07 1 80 83 ASP B C 1
ATOM 2308 O O . ASP B 1 83 ? -7.898 1.266 7.367 1 80 83 ASP B O 1
ATOM 2312 N N . LEU B 1 84 ? -8.273 -0.888 7.645 1 91.12 84 LEU B N 1
ATOM 2313 C CA . LEU B 1 84 ? -8.594 -1.064 6.23 1 91.12 84 LEU B CA 1
ATOM 2314 C C . LEU B 1 84 ? -10.062 -0.764 5.965 1 91.12 84 LEU B C 1
ATOM 2316 O O . LEU B 1 84 ? -10.945 -1.385 6.562 1 91.12 84 LEU B O 1
ATOM 2320 N N . PRO B 1 85 ? -10.391 0.049 5.078 1 90.81 85 PRO B N 1
ATOM 2321 C CA . PRO B 1 85 ? -11.75 0.581 4.922 1 90.81 85 PRO B CA 1
ATOM 2322 C C . PRO B 1 85 ? -12.641 -0.324 4.078 1 90.81 85 PRO B C 1
ATOM 2324 O O . PRO B 1 85 ? -13.867 -0.139 4.051 1 90.81 85 PRO B O 1
ATOM 2327 N N . GLY B 1 86 ? -12.078 -1.325 3.398 1 94.12 86 GLY B N 1
ATOM 2328 C CA . GLY B 1 86 ? -12.859 -2.068 2.426 1 94.12 86 GLY B CA 1
ATOM 2329 C C . GLY B 1 86 ? -13.117 -1.293 1.146 1 94.12 86 GLY B C 1
ATOM 2330 O O . GLY B 1 86 ? -12.234 -0.591 0.653 1 94.12 86 GLY B O 1
ATOM 2331 N N . VAL B 1 87 ? -14.297 -1.542 0.544 1 94.62 87 VAL B N 1
ATOM 2332 C CA . VAL B 1 87 ? -14.656 -0.784 -0.649 1 94.62 87 VAL B CA 1
ATOM 2333 C C . VAL B 1 87 ? -15.156 0.602 -0.248 1 94.62 87 VAL B C 1
ATOM 2335 O O . VAL B 1 87 ? -16.297 0.749 0.218 1 94.62 87 VAL B O 1
ATOM 2338 N N . PHE B 1 88 ? -14.336 1.67 -0.533 1 91.94 88 PHE B N 1
ATOM 2339 C CA . PHE B 1 88 ? -14.586 2.947 0.126 1 91.94 88 PHE B CA 1
ATOM 2340 C C . PHE B 1 88 ? -14.875 4.035 -0.898 1 91.94 88 PHE B C 1
ATOM 2342 O O . PHE B 1 88 ? -15.109 5.191 -0.534 1 91.94 88 PHE B O 1
ATOM 2349 N N . CYS B 1 89 ? -14.805 3.699 -2.197 1 93.12 89 CYS B N 1
ATOM 2350 C CA . CYS B 1 89 ? -15.07 4.719 -3.205 1 93.12 89 CYS B CA 1
ATOM 2351 C C . CYS B 1 89 ? -15.805 4.125 -4.402 1 93.12 89 CYS B C 1
ATOM 2353 O O . CYS B 1 89 ? -15.781 2.912 -4.609 1 93.12 89 CYS B O 1
ATOM 2355 N N . PRO B 1 90 ? -16.484 5 -5.191 1 95.62 90 PRO B N 1
ATOM 2356 C CA . PRO B 1 90 ? -17.281 4.516 -6.324 1 95.62 90 PRO B CA 1
ATOM 2357 C C . PRO B 1 90 ? -16.422 3.799 -7.375 1 95.62 90 PRO B C 1
ATOM 2359 O O . PRO B 1 90 ? -16.906 2.867 -8.023 1 95.62 90 PRO B O 1
ATOM 2362 N N . GLU B 1 91 ? -15.18 4.223 -7.566 1 96.5 91 GLU B N 1
ATOM 2363 C CA . GLU B 1 91 ? -14.289 3.6 -8.547 1 96.5 91 GLU B CA 1
ATOM 2364 C C . GLU B 1 91 ? -14.008 2.145 -8.188 1 96.5 91 GLU B C 1
ATOM 2366 O O . GLU B 1 91 ? -13.984 1.276 -9.062 1 96.5 91 GLU B O 1
ATOM 2371 N N . LEU B 1 92 ? -13.812 1.87 -6.898 1 96.88 92 LEU B N 1
ATOM 2372 C CA . LEU B 1 92 ? -13.609 0.505 -6.426 1 96.88 92 LEU B CA 1
ATOM 2373 C C . LEU B 1 92 ? -14.883 -0.319 -6.57 1 96.88 92 LEU B C 1
ATOM 2375 O O . LEU B 1 92 ? -14.828 -1.496 -6.93 1 96.88 92 LEU B O 1
ATOM 2379 N N . GLU B 1 93 ? -15.977 0.3 -6.27 1 96.94 93 GLU B N 1
ATOM 2380 C CA . GLU B 1 93 ? -17.266 -0.38 -6.422 1 96.94 93 GLU B CA 1
ATOM 2381 C C . GLU B 1 93 ? -17.469 -0.84 -7.863 1 96.94 93 GLU B C 1
ATOM 2383 O O . GLU B 1 93 ? -17.953 -1.953 -8.102 1 96.94 93 GLU B O 1
ATOM 2388 N N . GLU B 1 94 ? -17.172 -0.006 -8.742 1 97.06 94 GLU B N 1
ATOM 2389 C CA . GLU B 1 94 ? -17.359 -0.308 -10.156 1 97.06 94 GLU B CA 1
ATOM 2390 C C . GLU B 1 94 ? -16.469 -1.47 -10.586 1 97.06 94 GLU B C 1
ATOM 2392 O O . GLU B 1 94 ? -16.891 -2.346 -11.344 1 97.06 94 GLU B O 1
ATOM 2397 N N . VAL B 1 95 ? -15.195 -1.468 -10.148 1 97.56 95 VAL B N 1
ATOM 2398 C CA . VAL B 1 95 ? -14.258 -2.486 -10.602 1 97.56 95 VAL B CA 1
ATOM 2399 C C . VAL B 1 95 ? -14.586 -3.824 -9.945 1 97.56 95 VAL B C 1
ATOM 2401 O O . VAL B 1 95 ? -14.484 -4.875 -10.586 1 97.56 95 VAL B O 1
ATOM 2404 N N . TYR B 1 96 ? -15.07 -3.83 -8.703 1 97.5 96 TYR B N 1
ATOM 2405 C CA . TYR B 1 96 ? -15.344 -5.074 -7.988 1 97.5 96 TYR B CA 1
ATOM 2406 C C . TYR B 1 96 ? -16.719 -5.621 -8.352 1 97.5 96 TYR B C 1
ATOM 2408 O O . TYR B 1 96 ? -16.891 -6.832 -8.523 1 97.5 96 TYR B O 1
ATOM 2416 N N . PHE B 1 97 ? -17.734 -4.73 -8.477 1 96.81 97 PHE B N 1
ATOM 2417 C CA . PHE B 1 97 ? -19.094 -5.223 -8.5 1 96.81 97 PHE B CA 1
ATOM 2418 C C . PHE B 1 97 ? -19.844 -4.719 -9.734 1 96.81 97 PHE B C 1
ATOM 2420 O O . PHE B 1 97 ? -21 -5.078 -9.961 1 96.81 97 PHE B O 1
ATOM 2427 N N . GLY B 1 98 ? -19.281 -3.871 -10.461 1 95.81 98 GLY B N 1
ATOM 2428 C CA . GLY B 1 98 ? -19.891 -3.359 -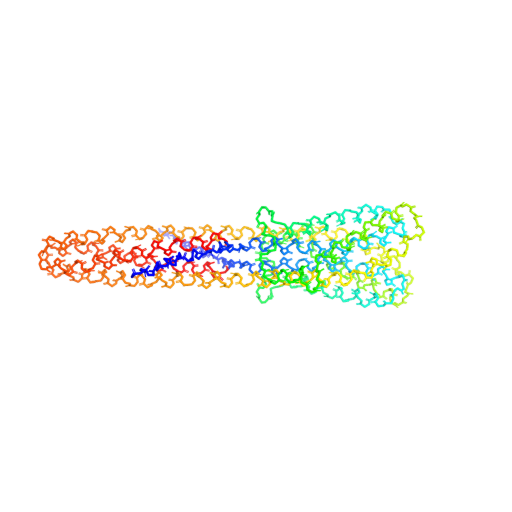11.672 1 95.81 98 GLY B CA 1
ATOM 2429 C C . GLY B 1 98 ? -19.797 -4.32 -12.844 1 95.81 98 GLY B C 1
ATOM 2430 O O . GLY B 1 98 ? -19.859 -5.539 -12.664 1 95.81 98 GLY B O 1
ATOM 2431 N N . ARG B 1 99 ? -19.641 -3.809 -14.023 1 91.75 99 ARG B N 1
ATOM 2432 C CA . ARG B 1 99 ? -19.656 -4.57 -15.266 1 91.75 99 ARG B CA 1
ATOM 2433 C C . ARG B 1 99 ? -18.469 -5.508 -15.352 1 91.75 99 ARG B C 1
ATOM 2435 O O . ARG B 1 99 ? -18.562 -6.602 -15.922 1 91.75 99 ARG B O 1
ATOM 2442 N N . ARG B 1 100 ? -17.406 -5.133 -14.727 1 87.5 100 ARG B N 1
ATOM 2443 C CA . ARG B 1 100 ? -16.188 -5.934 -14.773 1 87.5 100 ARG B CA 1
ATOM 2444 C C . ARG B 1 100 ? -16.312 -7.195 -13.93 1 87.5 100 ARG B C 1
ATOM 2446 O O . ARG B 1 100 ? -15.68 -8.211 -14.219 1 87.5 100 ARG B O 1
ATOM 2453 N N . GLY B 1 101 ? -17.094 -7.027 -12.867 1 95.5 101 GLY B N 1
ATOM 2454 C CA . GLY B 1 101 ? -17.328 -8.172 -11.992 1 95.5 101 GLY B CA 1
ATOM 2455 C C . GLY B 1 101 ? -16.047 -8.664 -11.328 1 95.5 101 GLY B C 1
ATOM 2456 O O . GLY B 1 101 ? -15.812 -9.875 -11.258 1 95.5 101 GLY B O 1
ATOM 2457 N N . GLY B 1 102 ? -15.266 -7.793 -10.922 1 97.75 102 GLY B N 1
ATOM 2458 C CA . GLY B 1 102 ? -13.961 -8.125 -10.383 1 97.75 102 GLY B CA 1
ATOM 2459 C C . GLY B 1 102 ? -14.023 -9.117 -9.242 1 97.75 102 GLY B C 1
ATOM 2460 O O . GLY B 1 102 ? -13.266 -10.086 -9.203 1 97.75 102 GLY B O 1
ATOM 2461 N N . ASP B 1 103 ? -14.891 -8.938 -8.336 1 98.19 103 ASP B N 1
ATOM 2462 C CA . ASP B 1 103 ? -15.023 -9.828 -7.188 1 98.19 103 ASP B CA 1
ATOM 2463 C C . ASP B 1 103 ? -15.398 -11.242 -7.629 1 98.19 103 ASP B C 1
ATOM 2465 O O . ASP B 1 103 ? -14.836 -12.219 -7.137 1 98.19 103 ASP B O 1
ATOM 2469 N N . ALA B 1 104 ? -16.328 -11.344 -8.477 1 98.19 104 ALA B N 1
ATOM 2470 C CA . ALA B 1 104 ? -16.781 -12.641 -8.969 1 98.19 104 ALA B CA 1
ATOM 2471 C C . ALA B 1 104 ? -15.656 -13.375 -9.695 1 98.19 104 ALA B C 1
ATOM 2473 O O . ALA B 1 104 ? -15.492 -14.586 -9.531 1 98.19 104 ALA B O 1
ATOM 2474 N N . ARG B 1 105 ? -14.93 -12.68 -10.508 1 98.31 105 ARG B N 1
ATOM 2475 C CA . ARG B 1 105 ? -13.82 -13.273 -11.242 1 98.31 105 ARG B CA 1
ATOM 2476 C C . ARG B 1 105 ? -12.727 -13.758 -10.297 1 98.31 105 ARG B C 1
ATOM 2478 O O . ARG B 1 105 ? -12.148 -14.828 -10.5 1 98.31 105 ARG B O 1
ATOM 2485 N N . ILE B 1 106 ? -12.438 -12.969 -9.328 1 98.81 106 ILE B N 1
ATOM 2486 C CA . ILE B 1 106 ? -11.391 -13.297 -8.359 1 98.81 106 ILE B CA 1
ATOM 2487 C C . ILE B 1 106 ? -11.805 -14.531 -7.559 1 98.81 106 ILE B C 1
ATOM 2489 O O . ILE B 1 106 ? -11 -15.438 -7.344 1 98.81 106 ILE B O 1
ATOM 2493 N N . THR B 1 107 ? -13 -14.57 -7.137 1 98.56 107 THR B N 1
ATOM 2494 C CA . THR B 1 107 ? -13.531 -15.688 -6.363 1 98.56 107 THR B CA 1
ATOM 2495 C C . THR B 1 107 ? -13.57 -16.953 -7.211 1 98.56 107 THR B C 1
ATOM 2497 O O . THR B 1 107 ? -13.203 -18.047 -6.738 1 98.56 107 THR B O 1
ATOM 2500 N N . ALA B 1 108 ? -14.008 -16.828 -8.43 1 98.62 108 ALA B N 1
ATOM 2501 C CA . ALA B 1 108 ? -14.062 -17.969 -9.336 1 98.62 108 ALA B CA 1
ATOM 2502 C C . ALA B 1 108 ? -12.664 -18.531 -9.594 1 98.62 108 ALA B C 1
ATOM 2504 O O . ALA B 1 108 ? -12.484 -19.75 -9.695 1 98.62 108 ALA B O 1
ATOM 2505 N N . PHE B 1 109 ? -11.742 -17.672 -9.742 1 98.88 109 PHE B N 1
ATOM 2506 C CA . PHE B 1 109 ? -10.359 -18.078 -9.945 1 98.88 109 PHE B CA 1
ATOM 2507 C C . PHE B 1 109 ? -9.852 -18.891 -8.75 1 98.88 109 PHE B C 1
ATOM 2509 O O . PHE B 1 109 ? -9.211 -19.922 -8.93 1 98.88 109 PHE B O 1
ATOM 2516 N N . ALA B 1 110 ? -10.094 -18.375 -7.57 1 98.88 110 ALA B N 1
ATOM 2517 C CA . ALA B 1 110 ? -9.664 -19.062 -6.359 1 98.88 110 ALA B CA 1
ATOM 2518 C C . ALA B 1 110 ? -10.297 -20.438 -6.262 1 98.88 110 ALA B C 1
ATOM 2520 O O . ALA B 1 110 ? -9.633 -21.406 -5.863 1 98.88 110 ALA B O 1
ATOM 2521 N N . GLU B 1 111 ? -11.523 -20.562 -6.602 1 98.81 111 GLU B N 1
ATOM 2522 C CA . GLU B 1 111 ? -12.227 -21.844 -6.574 1 98.81 111 GLU B CA 1
ATOM 2523 C C . GLU B 1 111 ? -11.656 -22.812 -7.609 1 98.81 111 GLU B C 1
ATOM 2525 O O . GLU B 1 111 ? -11.477 -24 -7.332 1 98.81 111 GLU B O 1
ATOM 2530 N N . LEU B 1 112 ? -11.461 -22.281 -8.773 1 98.88 112 LEU B N 1
ATOM 2531 C CA . LEU B 1 112 ? -10.852 -23.094 -9.828 1 98.88 112 LEU B CA 1
ATOM 2532 C C . LEU B 1 112 ? -9.477 -23.609 -9.398 1 98.88 112 LEU B C 1
ATOM 2534 O O . LEU B 1 112 ? -9.133 -24.75 -9.664 1 98.88 112 LEU B O 1
ATOM 2538 N N . ALA B 1 113 ? -8.742 -22.75 -8.805 1 98.88 113 ALA B N 1
ATOM 2539 C CA . ALA B 1 113 ? -7.414 -23.125 -8.312 1 98.88 113 ALA B CA 1
ATOM 2540 C C . ALA B 1 113 ? -7.512 -24.266 -7.297 1 98.88 113 ALA B C 1
ATOM 2542 O O . ALA B 1 113 ? -6.734 -25.219 -7.344 1 98.88 113 ALA B O 1
ATOM 2543 N N . GLN B 1 114 ? -8.43 -24.125 -6.395 1 98.81 114 GLN B N 1
ATOM 2544 C CA . GLN B 1 114 ? -8.633 -25.156 -5.383 1 98.81 114 GLN B CA 1
ATOM 2545 C C . GLN B 1 114 ? -8.984 -26.5 -6.027 1 98.81 114 GLN B C 1
ATOM 2547 O O . GLN B 1 114 ? -8.422 -27.531 -5.668 1 98.81 114 GLN B O 1
ATOM 2552 N N . ARG B 1 115 ? -9.898 -26.531 -6.957 1 98.75 115 ARG B N 1
ATOM 2553 C CA . ARG B 1 115 ? -10.297 -27.75 -7.664 1 98.75 115 ARG B CA 1
ATOM 2554 C C . ARG B 1 115 ? -9.125 -28.344 -8.422 1 98.75 115 ARG B C 1
ATOM 2556 O O . ARG B 1 115 ? -8.961 -29.578 -8.461 1 98.75 115 ARG B O 1
ATOM 2563 N N . THR B 1 116 ? -8.406 -27.453 -9.023 1 98.88 116 THR B N 1
ATOM 2564 C CA . THR B 1 116 ? -7.25 -27.906 -9.797 1 98.88 116 THR B CA 1
ATOM 2565 C C . THR B 1 116 ? -6.234 -28.594 -8.898 1 98.88 116 THR B C 1
ATOM 2567 O O . THR B 1 116 ? -5.746 -29.672 -9.234 1 98.88 116 THR B O 1
ATOM 2570 N N . LEU B 1 117 ? -5.945 -28.031 -7.766 1 98.75 117 LEU B N 1
ATOM 2571 C CA . LEU B 1 117 ? -4.961 -28.609 -6.852 1 98.75 117 LEU B CA 1
ATOM 2572 C C . LEU B 1 117 ? -5.449 -29.938 -6.277 1 98.75 117 LEU B C 1
ATOM 2574 O O . LEU B 1 117 ? -4.664 -30.875 -6.133 1 98.75 117 LEU B O 1
ATOM 2578 N N . ASN B 1 118 ? -6.656 -30.031 -5.949 1 98.62 118 ASN B N 1
ATOM 2579 C CA . ASN 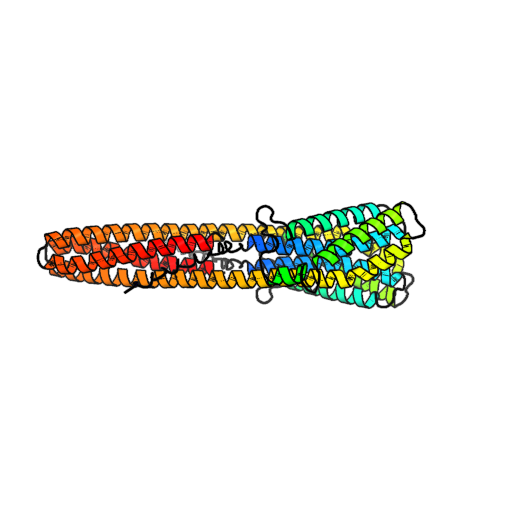B 1 118 ? -7.234 -31.297 -5.504 1 98.62 118 ASN B CA 1
ATOM 2580 C C . ASN B 1 118 ? -7.074 -32.375 -6.559 1 98.62 118 ASN B C 1
ATOM 2582 O O . ASN B 1 118 ? -6.723 -33.531 -6.238 1 98.62 118 ASN B O 1
ATOM 2586 N N . ALA B 1 119 ? -7.434 -32 -7.789 1 98.62 119 ALA B N 1
ATOM 2587 C CA . ALA B 1 119 ? -7.352 -32.969 -8.883 1 98.62 119 ALA B CA 1
ATOM 2588 C C . ALA B 1 119 ? -5.914 -33.438 -9.094 1 98.62 119 ALA B C 1
ATOM 2590 O O . ALA B 1 119 ? -5.672 -34.594 -9.391 1 98.62 119 ALA B O 1
ATOM 2591 N N . ILE B 1 120 ? -4.977 -32.562 -9.039 1 98.31 120 ILE B N 1
ATOM 2592 C CA . ILE B 1 120 ? -3.566 -32.906 -9.203 1 98.31 120 ILE B CA 1
ATOM 2593 C C . ILE B 1 120 ? -3.135 -33.875 -8.102 1 98.31 120 ILE B C 1
ATOM 2595 O O . ILE B 1 120 ? -2.496 -34.875 -8.375 1 98.31 120 ILE B O 1
ATOM 2599 N N . GLU B 1 121 ? -3.41 -33.531 -6.855 1 97 121 GLU B N 1
ATOM 2600 C CA . GLU B 1 121 ? -3.016 -34.344 -5.707 1 97 121 GLU B CA 1
ATOM 2601 C C . GLU B 1 121 ? -3.627 -35.75 -5.773 1 97 121 GLU B C 1
ATOM 2603 O O . GLU B 1 121 ? -2.982 -36.719 -5.402 1 97 121 GLU B O 1
ATOM 2608 N N . ASP B 1 122 ? -4.832 -35.844 -6.242 1 97.06 122 ASP B N 1
ATOM 2609 C CA . ASP B 1 122 ? -5.547 -37.125 -6.316 1 97.06 122 ASP B CA 1
ATOM 2610 C C . ASP B 1 122 ? -5.234 -37.844 -7.621 1 97.06 122 ASP B C 1
ATOM 2612 O O . ASP B 1 122 ? -5.777 -38.938 -7.883 1 97.06 122 ASP B O 1
ATOM 2616 N N . ARG B 1 123 ? -4.453 -37.219 -8.414 1 96.25 123 ARG B N 1
ATOM 2617 C CA . ARG B 1 123 ? -4.051 -37.812 -9.688 1 96.25 123 ARG B CA 1
ATOM 2618 C C . ARG B 1 123 ? -5.266 -38.156 -10.539 1 96.25 123 ARG B C 1
ATOM 2620 O O . ARG B 1 123 ? -5.355 -39.281 -11.078 1 96.25 123 ARG B O 1
ATOM 2627 N N . LEU B 1 124 ? -6.172 -37.188 -10.539 1 96.69 124 LEU B N 1
ATOM 2628 C CA . LEU B 1 124 ? -7.375 -37.406 -11.336 1 96.69 124 LEU B CA 1
ATOM 2629 C C . LEU B 1 124 ? -7.086 -37.156 -12.82 1 96.69 124 LEU B C 1
ATOM 2631 O O . LEU B 1 124 ? -6.254 -36.312 -13.164 1 96.69 124 LEU B O 1
ATOM 2635 N N . LYS B 1 125 ? -7.84 -37.812 -13.75 1 96.94 125 LYS B N 1
ATOM 2636 C CA . LYS B 1 125 ? -7.707 -37.656 -15.195 1 96.94 125 LYS B CA 1
ATOM 2637 C C . LYS B 1 125 ? -8.094 -36.25 -15.641 1 96.94 125 LYS B C 1
ATOM 2639 O O . LYS B 1 125 ? -7.652 -35.781 -16.688 1 96.94 125 LYS B O 1
ATOM 2644 N N . SER B 1 126 ? -8.867 -35.5 -14.844 1 97 126 SER B N 1
ATOM 2645 C CA . SER B 1 126 ? -9.352 -34.188 -15.188 1 97 126 SER B CA 1
ATOM 2646 C C . SER B 1 126 ? -8.32 -33.125 -14.859 1 97 126 SER B C 1
ATOM 2648 O O . SER B 1 126 ? -8.469 -31.953 -15.242 1 97 126 SER B O 1
ATOM 2650 N N . ALA B 1 127 ? -7.25 -33.469 -14.172 1 97.94 127 ALA B N 1
ATOM 2651 C CA . ALA B 1 127 ? -6.277 -32.5 -13.664 1 97.94 127 ALA B CA 1
ATOM 2652 C C . ALA B 1 127 ? -5.68 -31.672 -14.789 1 97.94 127 ALA B C 1
ATOM 2654 O O . ALA B 1 127 ? -5.598 -30.453 -14.695 1 97.94 127 ALA B O 1
ATOM 2655 N N . PRO B 1 128 ? -5.316 -32.312 -15.914 1 97.56 128 PRO B N 1
ATOM 2656 C CA . PRO B 1 128 ? -4.719 -31.516 -16.984 1 97.56 128 PRO B CA 1
ATOM 2657 C C . PRO B 1 128 ? -5.684 -30.484 -17.562 1 97.56 128 PRO B C 1
ATOM 2659 O O . PRO B 1 128 ? -5.277 -29.375 -17.875 1 97.56 128 PRO B O 1
ATOM 2662 N N . THR B 1 129 ? -6.922 -30.859 -17.703 1 98.31 129 THR B N 1
ATOM 2663 C CA . THR B 1 129 ? -7.922 -29.938 -18.25 1 98.31 129 THR B CA 1
ATOM 2664 C C . THR B 1 129 ? -8.156 -28.766 -17.281 1 98.31 129 THR B C 1
ATOM 2666 O O . THR B 1 129 ? -8.242 -27.625 -17.719 1 98.31 129 THR B O 1
ATOM 2669 N N . LEU B 1 130 ? -8.281 -29.016 -16.047 1 98.56 130 LEU B N 1
ATOM 2670 C CA . LEU B 1 130 ? -8.461 -28 -15.031 1 98.56 130 LEU B CA 1
ATOM 2671 C C . LEU B 1 130 ? -7.262 -27.062 -14.984 1 98.56 130 LEU B C 1
ATOM 2673 O O . LEU B 1 130 ? -7.422 -25.844 -14.844 1 98.56 130 LEU B O 1
ATOM 2677 N N . LEU B 1 131 ? -6.121 -27.656 -15.031 1 98.62 131 LEU B N 1
ATOM 2678 C CA . LEU B 1 131 ? -4.898 -26.859 -15.016 1 98.62 131 LEU B CA 1
ATOM 2679 C C . LEU B 1 131 ? -4.836 -25.922 -16.219 1 98.62 131 LEU B C 1
ATOM 2681 O O . LEU B 1 131 ? -4.438 -24.766 -16.094 1 98.62 131 LEU B O 1
ATOM 2685 N N . ALA B 1 132 ? -5.141 -26.422 -17.406 1 98.06 132 ALA B N 1
ATOM 2686 C CA . ALA B 1 132 ? -5.156 -25.609 -18.609 1 98.06 132 ALA B CA 1
ATOM 2687 C C . ALA B 1 132 ? -6.117 -24.438 -18.469 1 98.06 132 ALA B C 1
ATOM 2689 O O . ALA B 1 132 ? -5.82 -23.328 -18.922 1 98.06 132 ALA B O 1
ATOM 2690 N N . GLU B 1 133 ? -7.285 -24.688 -17.891 1 98.56 133 GLU B N 1
ATOM 2691 C CA . GLU B 1 133 ? -8.258 -23.625 -17.625 1 98.56 133 GLU B CA 1
ATOM 2692 C C . GLU B 1 133 ? -7.688 -22.594 -16.672 1 98.56 133 GLU B C 1
ATOM 2694 O O . GLU B 1 133 ? -7.871 -21.391 -16.875 1 98.56 133 GLU B O 1
ATOM 2699 N N . LEU B 1 134 ? -7.059 -23.031 -15.641 1 98.62 134 LEU B N 1
ATOM 2700 C CA . LEU B 1 134 ? -6.457 -22.141 -14.648 1 98.62 134 LEU B CA 1
ATOM 2701 C C . LEU B 1 134 ? -5.402 -21.25 -15.297 1 98.62 134 LEU B C 1
ATOM 2703 O O . LEU B 1 134 ? -5.359 -20.031 -15.031 1 98.62 134 LEU B O 1
ATOM 2707 N N . VAL B 1 135 ? -4.527 -21.828 -16.109 1 98.44 135 VAL B N 1
ATOM 2708 C CA . VAL B 1 135 ? -3.49 -21.094 -16.812 1 98.44 135 VAL B CA 1
ATOM 2709 C C . VAL B 1 135 ? -4.133 -20.047 -17.719 1 98.44 135 VAL B C 1
ATOM 2711 O O . VAL B 1 135 ? -3.664 -18.906 -17.797 1 98.44 135 VAL B O 1
ATOM 2714 N N . GLN B 1 136 ? -5.234 -20.406 -18.391 1 97.94 136 GLN B N 1
ATOM 2715 C CA . GLN B 1 136 ? -5.922 -19.5 -19.312 1 97.94 136 GLN B CA 1
ATOM 2716 C C . GLN B 1 136 ? -6.516 -18.312 -18.562 1 97.94 136 GLN B C 1
ATOM 2718 O O . GLN B 1 136 ? -6.621 -17.219 -19.125 1 97.94 136 GLN B O 1
ATOM 2723 N N . GLU B 1 137 ? -6.852 -18.469 -17.312 1 98.12 137 GLU B N 1
ATOM 2724 C CA . GLU B 1 137 ? -7.5 -17.422 -16.531 1 98.12 137 GLU B CA 1
ATOM 2725 C C . GLU B 1 137 ? -6.473 -16.484 -15.922 1 98.12 137 GLU B C 1
ATOM 2727 O O . GLU B 1 137 ? -6.824 -15.398 -15.445 1 98.12 137 GLU B O 1
ATOM 2732 N N . THR B 1 138 ? -5.258 -16.828 -15.961 1 97.38 138 THR B N 1
ATOM 2733 C CA . THR B 1 138 ? -4.203 -16.125 -15.234 1 97.38 138 THR B CA 1
ATOM 2734 C C . THR B 1 138 ? -4.059 -14.688 -15.734 1 97.38 138 THR B C 1
ATOM 2736 O O . THR B 1 138 ? -4 -13.75 -14.945 1 97.38 138 THR B O 1
ATOM 2739 N N . THR B 1 139 ? -3.963 -14.461 -17.047 1 97.31 139 THR B N 1
ATOM 2740 C CA . THR B 1 139 ? -3.725 -13.141 -17.625 1 97.31 139 THR B CA 1
ATOM 2741 C C . THR B 1 139 ? -4.953 -12.25 -17.469 1 97.31 139 THR B C 1
ATOM 2743 O O . THR B 1 139 ? -4.836 -11.102 -17.047 1 97.31 139 THR B O 1
ATOM 2746 N N . PRO B 1 140 ? -6.203 -12.805 -17.797 1 97.31 140 PRO B N 1
ATOM 2747 C CA . PRO B 1 140 ? -7.391 -11.977 -17.562 1 97.31 140 PRO B CA 1
ATOM 2748 C C . PRO B 1 140 ? -7.555 -11.578 -16.094 1 97.31 140 PRO B C 1
ATOM 2750 O O . PRO B 1 140 ? -7.961 -10.453 -15.805 1 97.31 140 PRO B O 1
ATOM 2753 N N . LEU B 1 141 ? -7.258 -12.461 -15.188 1 98.44 141 LEU B N 1
ATOM 2754 C CA . LEU B 1 141 ? -7.34 -12.141 -13.773 1 98.44 141 LEU B CA 1
ATOM 2755 C C . LEU B 1 141 ? -6.355 -11.031 -13.406 1 98.44 141 LEU B C 1
ATOM 2757 O O . LEU B 1 141 ? -6.695 -10.109 -12.664 1 98.44 141 LEU B O 1
ATOM 2761 N N . LEU B 1 142 ? -5.125 -11.18 -13.883 1 98.5 142 LEU B N 1
ATOM 2762 C CA . LEU B 1 142 ? -4.098 -10.195 -13.586 1 98.5 142 LEU B CA 1
ATOM 2763 C C . LEU B 1 142 ? -4.516 -8.805 -14.062 1 98.5 142 LEU B C 1
ATOM 2765 O O . LEU B 1 142 ? -4.211 -7.801 -13.422 1 98.5 142 LEU B O 1
ATOM 2769 N N . ALA B 1 143 ? -5.191 -8.719 -15.195 1 97.94 143 ALA B N 1
ATOM 2770 C CA . ALA B 1 143 ? -5.684 -7.449 -15.719 1 97.94 143 ALA B CA 1
ATOM 2771 C C . ALA B 1 143 ? -6.656 -6.793 -14.742 1 97.94 143 ALA B C 1
ATOM 2773 O O . ALA B 1 143 ? -6.605 -5.578 -14.531 1 97.94 143 ALA B O 1
ATOM 2774 N N . VAL B 1 144 ? -7.531 -7.57 -14.18 1 98.12 144 VAL B N 1
ATOM 2775 C CA . VAL B 1 144 ? -8.492 -7.074 -13.203 1 98.12 144 VAL B CA 1
ATOM 2776 C C . VAL B 1 144 ? -7.758 -6.594 -11.953 1 98.12 144 VAL B C 1
ATOM 2778 O O . VAL B 1 144 ? -8.062 -5.527 -11.414 1 98.12 144 VAL B O 1
ATOM 2781 N N . LEU B 1 145 ? -6.852 -7.391 -11.477 1 98.62 145 LEU B N 1
ATOM 2782 C CA . LEU B 1 145 ? -6.094 -7.047 -10.273 1 98.62 145 LEU B CA 1
ATOM 2783 C C . LEU B 1 145 ? -5.273 -5.781 -10.5 1 98.62 145 LEU B C 1
ATOM 2785 O O . LEU B 1 145 ? -5.145 -4.957 -9.586 1 98.62 145 LEU B O 1
ATOM 2789 N N . ASN B 1 146 ? -4.656 -5.617 -11.703 1 98.38 146 ASN B N 1
ATOM 2790 C CA . ASN B 1 146 ? -3.939 -4.398 -12.062 1 98.38 146 ASN B CA 1
ATOM 2791 C C . ASN B 1 146 ? -4.859 -3.18 -12.055 1 98.38 146 ASN B C 1
ATOM 2793 O O . ASN B 1 146 ? -4.465 -2.102 -11.609 1 98.38 146 ASN B O 1
ATOM 2797 N N . GLU B 1 147 ? -6.055 -3.369 -12.516 1 98 147 GLU B N 1
ATOM 2798 C CA . GLU B 1 147 ? -7.023 -2.277 -12.516 1 98 147 GLU B CA 1
ATOM 2799 C C . GLU B 1 147 ? -7.379 -1.85 -11.094 1 98 147 GLU B C 1
ATOM 2801 O O . GLU B 1 147 ? -7.484 -0.655 -10.812 1 98 147 GLU B O 1
ATOM 2806 N N . ILE B 1 148 ? -7.57 -2.787 -10.266 1 98.25 148 ILE B N 1
ATOM 2807 C CA . ILE B 1 148 ? -7.898 -2.492 -8.875 1 98.25 148 ILE B CA 1
ATOM 2808 C C . ILE B 1 148 ? -6.746 -1.729 -8.227 1 98.25 148 ILE B C 1
ATOM 2810 O O . ILE B 1 148 ? -6.973 -0.746 -7.512 1 98.25 148 ILE B O 1
ATOM 2814 N N . THR B 1 149 ? -5.547 -2.188 -8.445 1 98.06 149 THR B N 1
ATOM 2815 C CA . THR B 1 149 ? -4.367 -1.535 -7.887 1 98.06 149 THR B CA 1
ATOM 2816 C C . THR B 1 149 ? -4.25 -0.101 -8.398 1 98.06 149 THR B C 1
ATOM 2818 O O . THR B 1 149 ? -3.881 0.802 -7.641 1 98.06 149 THR B O 1
ATOM 2821 N N . ALA B 1 150 ? -4.547 0.103 -9.664 1 97.25 150 ALA B N 1
ATOM 2822 C CA . ALA B 1 150 ? -4.516 1.441 -10.25 1 97.25 150 ALA B CA 1
ATOM 2823 C C . ALA B 1 150 ? -5.508 2.367 -9.555 1 97.25 150 ALA B C 1
ATOM 2825 O O . ALA B 1 150 ? -5.246 3.562 -9.391 1 97.25 150 ALA B O 1
ATOM 2826 N N . VAL B 1 151 ? -6.664 1.835 -9.18 1 97.44 151 VAL B N 1
ATOM 2827 C CA . VAL B 1 151 ? -7.66 2.631 -8.469 1 97.44 151 VAL B CA 1
ATOM 2828 C C . VAL B 1 151 ? -7.105 3.047 -7.105 1 97.44 151 VAL B C 1
ATOM 2830 O O . VAL B 1 151 ? -7.254 4.203 -6.695 1 97.44 151 VAL B O 1
ATOM 2833 N N . TYR B 1 152 ? -6.496 2.092 -6.379 1 96.06 152 TYR B N 1
ATOM 2834 C CA . TYR B 1 152 ? -5.902 2.42 -5.086 1 96.06 152 TYR B CA 1
ATOM 2835 C C . TYR B 1 152 ? -4.863 3.527 -5.23 1 96.06 152 TYR B C 1
ATOM 2837 O O . TYR B 1 152 ? -4.82 4.453 -4.418 1 96.06 152 TYR B O 1
ATOM 2845 N N . GLU B 1 153 ? -4.039 3.422 -6.246 1 94.19 153 GLU B N 1
ATOM 2846 C CA . GLU B 1 153 ? -2.996 4.418 -6.473 1 94.19 153 GLU B CA 1
ATOM 2847 C C . GLU B 1 153 ? -3.598 5.785 -6.789 1 94.19 153 GLU B C 1
ATOM 2849 O O . GLU B 1 153 ? -3.133 6.809 -6.281 1 94.19 153 GLU B O 1
ATOM 2854 N N . ALA B 1 154 ? -4.586 5.777 -7.641 1 94.81 154 ALA B N 1
ATOM 2855 C CA . ALA B 1 154 ? -5.246 7.027 -8.016 1 94.81 154 ALA B CA 1
ATOM 2856 C C . ALA B 1 154 ? -5.91 7.68 -6.809 1 94.81 154 ALA B C 1
ATOM 2858 O O . ALA B 1 154 ? -5.863 8.898 -6.652 1 94.81 154 ALA B O 1
ATOM 2859 N N . GLN B 1 155 ? -6.523 6.828 -6.039 1 92.69 155 GLN B N 1
ATOM 2860 C CA . GLN B 1 155 ? -7.184 7.352 -4.848 1 92.69 155 GLN B CA 1
ATOM 2861 C C . GLN B 1 155 ? -6.168 7.891 -3.844 1 92.69 155 GLN B C 1
ATOM 2863 O O . GLN B 1 155 ? -6.43 8.883 -3.16 1 92.69 155 GLN B O 1
ATOM 2868 N N . SER B 1 156 ? -5.078 7.223 -3.723 1 90.38 156 SER B N 1
ATOM 2869 C CA . SER B 1 156 ? -4.004 7.695 -2.857 1 90.38 156 SER B CA 1
ATOM 2870 C C . SER B 1 156 ? -3.529 9.086 -3.27 1 90.38 156 SER B C 1
ATOM 2872 O O . SER B 1 156 ? -3.346 9.961 -2.424 1 90.38 156 SER B O 1
ATOM 2874 N N . LYS B 1 157 ? -3.314 9.305 -4.547 1 89.06 157 LYS B N 1
ATOM 2875 C CA . LYS B 1 157 ? -2.869 10.594 -5.082 1 89.06 157 LYS B CA 1
ATOM 2876 C C . LYS B 1 157 ? -3.912 11.68 -4.844 1 89.06 157 LYS B C 1
ATOM 2878 O O . LYS B 1 157 ? -3.574 12.797 -4.453 1 89.06 157 LYS B O 1
ATOM 2883 N N . LYS B 1 158 ? -5.125 11.32 -5.094 1 89 158 LYS B N 1
ATOM 2884 C CA . LYS B 1 158 ? -6.223 12.266 -4.906 1 89 158 LYS B CA 1
ATOM 2885 C C . LYS B 1 158 ? -6.324 12.711 -3.451 1 89 158 LYS B C 1
ATOM 2887 O O . LYS B 1 158 ? -6.5 13.898 -3.17 1 89 158 LYS B O 1
ATOM 2892 N N . HIS B 1 159 ? -6.227 11.797 -2.607 1 84.12 159 HIS B N 1
ATOM 2893 C CA . HIS B 1 159 ? -6.32 12.102 -1.185 1 84.12 159 HIS B CA 1
ATOM 2894 C C . HIS B 1 159 ? -5.156 12.969 -0.728 1 84.12 159 HIS B C 1
ATOM 2896 O O . HIS B 1 159 ? -5.348 13.906 0.052 1 84.12 159 HIS B O 1
ATOM 2902 N N . ALA B 1 160 ? -4.016 12.633 -1.197 1 81.12 160 ALA B N 1
ATOM 2903 C CA . ALA B 1 160 ? -2.844 13.438 -0.848 1 81.12 160 ALA B CA 1
ATOM 2904 C C . ALA B 1 160 ? -3.006 14.883 -1.316 1 81.12 160 ALA B C 1
ATOM 2906 O O . ALA B 1 160 ? -2.623 15.812 -0.61 1 81.12 160 ALA B O 1
ATOM 2907 N N . GLN B 1 161 ? -3.49 15.078 -2.455 1 83 161 GLN B N 1
ATOM 2908 C CA . GLN B 1 161 ? -3.717 16.406 -3.006 1 83 161 GLN B CA 1
ATOM 2909 C C . GLN B 1 161 ? -4.754 17.172 -2.188 1 83 161 GLN B C 1
ATOM 2911 O O . GLN B 1 161 ? -4.586 18.359 -1.915 1 83 161 GLN B O 1
ATOM 2916 N N . LEU B 1 162 ? -5.777 16.5 -1.865 1 78.5 162 LEU B N 1
ATOM 2917 C CA . LEU B 1 162 ? -6.836 17.125 -1.068 1 78.5 162 LEU B CA 1
ATOM 2918 C C . LEU B 1 162 ? -6.301 17.562 0.29 1 78.5 162 LEU B C 1
ATOM 2920 O O . LEU B 1 162 ? -6.633 18.656 0.766 1 78.5 162 LEU B O 1
ATOM 2924 N N . MET B 1 163 ? -5.527 16.734 0.845 1 75.25 163 MET B N 1
ATOM 2925 C CA . MET B 1 163 ? -4.949 17.047 2.145 1 75.25 163 MET B CA 1
ATOM 2926 C C . MET B 1 163 ? -4.016 18.25 2.043 1 75.25 163 MET B C 1
ATOM 2928 O O . MET B 1 163 ? -3.977 19.094 2.943 1 75.25 163 MET B O 1
ATOM 2932 N N . ARG B 1 164 ? -3.248 18.266 1.031 1 74.06 164 ARG B N 1
ATOM 2933 C CA . ARG B 1 164 ? -2.348 19.391 0.809 1 74.06 164 ARG B CA 1
ATOM 2934 C C . ARG B 1 164 ? -3.127 20.688 0.635 1 74.06 164 ARG B C 1
ATOM 2936 O O . ARG B 1 164 ? -2.732 21.734 1.161 1 74.06 164 ARG B O 1
ATOM 2943 N N . HIS B 1 165 ? -4.16 20.656 -0.096 1 76.44 165 HIS B N 1
ATOM 2944 C CA . HIS B 1 165 ? -4.988 21.828 -0.321 1 76.44 165 HIS B CA 1
ATOM 2945 C C . HIS B 1 165 ? -5.633 22.312 0.977 1 76.44 165 HIS B C 1
ATOM 2947 O O . HIS B 1 165 ? -5.711 23.516 1.229 1 76.44 165 HIS B O 1
ATOM 2953 N N . GLN B 1 166 ? -6.137 21.375 1.671 1 72.12 166 GLN B N 1
ATOM 2954 C CA . GLN B 1 166 ? -6.77 21.703 2.941 1 72.12 166 GLN B CA 1
ATOM 2955 C C . GLN B 1 166 ? -5.773 22.359 3.898 1 72.12 166 GLN B C 1
ATOM 2957 O O . GLN B 1 166 ? -6.098 23.328 4.566 1 72.12 166 GLN B O 1
ATOM 2962 N N . LEU B 1 167 ? -4.68 21.781 3.941 1 72.56 167 LEU B N 1
ATOM 2963 C CA . LEU B 1 167 ? -3.65 22.328 4.824 1 72.56 167 LEU B CA 1
ATOM 2964 C C . LEU B 1 167 ? -3.232 23.719 4.375 1 72.56 167 LEU B C 1
ATOM 2966 O O . LEU B 1 167 ? -2.998 24.609 5.207 1 72.56 167 LEU B O 1
ATOM 2970 N N . ARG B 1 168 ? -3.023 23.906 3.131 1 72.19 168 ARG B N 1
ATOM 2971 C CA . ARG B 1 168 ? -2.699 25.219 2.596 1 72.19 168 ARG B CA 1
ATOM 2972 C C . ARG B 1 168 ? -3.766 26.234 2.975 1 72.19 168 ARG B C 1
ATOM 2974 O O . ARG B 1 168 ? -3.449 27.391 3.27 1 72.19 168 ARG B O 1
ATOM 2981 N N . GLY B 1 169 ? -4.992 25.812 2.846 1 71.69 169 GLY B N 1
ATOM 2982 C CA . GLY B 1 169 ? -6.082 26.672 3.26 1 71.69 169 GLY B CA 1
ATOM 2983 C C . GLY B 1 169 ? -6.004 27.078 4.719 1 71.69 169 GLY B C 1
ATOM 2984 O O . GLY B 1 169 ? -6.199 28.25 5.059 1 71.69 169 GLY B O 1
ATOM 2985 N N . ILE B 1 170 ? -5.789 26.156 5.469 1 69.88 170 ILE B N 1
ATOM 2986 C CA . ILE B 1 170 ? -5.676 26.391 6.902 1 69.88 170 ILE B CA 1
ATOM 2987 C C . ILE B 1 170 ? -4.52 27.359 7.172 1 69.88 170 ILE B C 1
ATOM 2989 O O . ILE B 1 170 ? -4.641 28.281 7.984 1 69.88 170 ILE B O 1
ATOM 2993 N N . MET B 1 171 ? -3.471 27.219 6.516 1 69.56 171 MET B N 1
ATOM 2994 C CA . MET B 1 171 ? -2.289 28.047 6.707 1 69.56 171 MET B CA 1
ATOM 2995 C C . MET B 1 171 ? -2.551 29.469 6.23 1 69.56 171 MET B C 1
ATOM 2997 O O . MET B 1 171 ? -2.07 30.438 6.84 1 69.56 171 MET B O 1
ATOM 3001 N N . THR B 1 172 ? -3.207 29.547 5.184 1 71.88 172 THR B N 1
ATOM 3002 C CA . THR B 1 172 ? -3.58 30.875 4.684 1 71.88 172 THR B CA 1
ATOM 3003 C C . THR B 1 172 ? -4.457 31.609 5.691 1 71.88 172 THR B C 1
ATOM 3005 O O . THR B 1 172 ? -4.293 32.812 5.906 1 71.88 172 THR B O 1
ATOM 3008 N N . ASP B 1 173 ? -5.371 30.875 6.258 1 71.25 173 ASP B N 1
ATOM 3009 C CA . ASP B 1 173 ? -6.238 31.453 7.277 1 71.25 173 ASP B CA 1
ATOM 3010 C C . ASP B 1 173 ? -5.43 31.906 8.492 1 71.25 173 ASP B C 1
ATOM 3012 O O . ASP B 1 173 ? -5.676 33 9.031 1 71.25 173 ASP B O 1
ATOM 3016 N N . ILE B 1 174 ? -4.547 31.172 8.789 1 70.5 174 ILE B N 1
ATOM 3017 C CA . ILE B 1 174 ? -3.711 31.484 9.945 1 70.5 174 ILE B CA 1
ATOM 3018 C C . ILE B 1 174 ? -2.867 32.719 9.648 1 70.5 174 ILE B C 1
ATOM 3020 O O . ILE B 1 174 ? -2.695 33.594 10.516 1 70.5 174 ILE B O 1
ATOM 3024 N N . GLU B 1 175 ? -2.334 32.75 8.492 1 69.19 175 GLU B N 1
ATOM 3025 C CA . GLU B 1 175 ? -1.569 33.938 8.07 1 69.19 175 GLU B CA 1
ATOM 3026 C C . GLU B 1 175 ? -2.414 35.188 8.141 1 69.19 175 GLU B C 1
ATOM 3028 O O . GLU B 1 175 ? -1.917 36.25 8.531 1 69.19 175 GLU B O 1
ATOM 3033 N N . THR B 1 176 ? -3.592 35.094 7.711 1 70.88 176 THR B N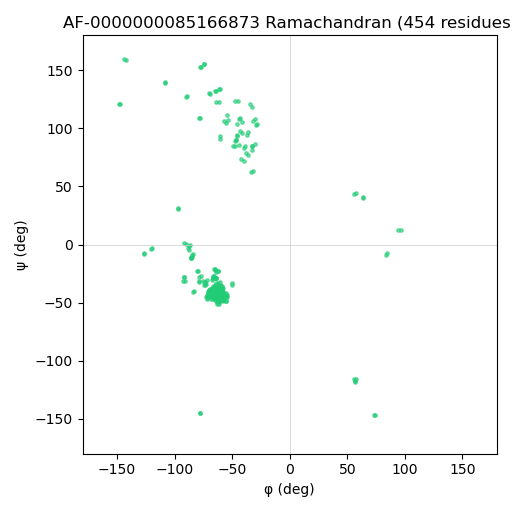 1
ATOM 3034 C CA . THR B 1 176 ? -4.504 36.25 7.746 1 70.88 176 THR B CA 1
ATOM 3035 C C . THR B 1 176 ? -4.746 36.688 9.188 1 70.88 176 THR B C 1
ATOM 3037 O O . THR B 1 176 ? -4.73 37.875 9.477 1 70.88 176 THR B O 1
ATOM 3040 N N . ILE B 1 177 ? -4.922 35.75 9.984 1 68.06 177 ILE B N 1
ATOM 3041 C CA . ILE B 1 177 ? -5.18 36.031 11.391 1 68.06 177 ILE B CA 1
ATOM 3042 C C . ILE B 1 177 ? -3.941 36.656 12.023 1 68.06 177 ILE B C 1
ATOM 3044 O O . ILE B 1 177 ? -4.051 37.594 12.828 1 68.06 177 ILE B O 1
ATOM 3048 N N . ALA B 1 178 ? -2.779 36.219 11.68 1 66.19 178 ALA B N 1
ATOM 3049 C CA . ALA B 1 178 ? -1.519 36.781 12.18 1 66.19 178 ALA B CA 1
ATOM 3050 C C . ALA B 1 178 ? -1.331 38.219 11.75 1 66.19 178 ALA B C 1
ATOM 3052 O O . ALA B 1 178 ? -0.84 39.062 12.523 1 66.19 178 ALA B O 1
ATOM 3053 N N . ARG B 1 179 ? -1.665 38.5 10.57 1 69.31 179 ARG B N 1
ATOM 3054 C CA . ARG B 1 179 ? -1.563 39.875 10.055 1 69.31 179 ARG B CA 1
ATOM 3055 C C . ARG B 1 179 ? -2.502 40.812 10.805 1 69.31 179 ARG B C 1
ATOM 3057 O O . ARG B 1 179 ? -2.16 41.969 11.047 1 69.31 179 ARG B O 1
ATOM 3064 N N . GLU B 1 180 ? -3.643 40.312 11.062 1 68.75 180 GLU B N 1
ATOM 3065 C CA . GLU B 1 180 ? -4.605 41.125 11.812 1 68.75 180 GLU B CA 1
ATOM 3066 C C . GLU B 1 180 ? -4.113 41.375 13.234 1 68.75 180 GLU B C 1
ATOM 3068 O O . GLU B 1 180 ? -4.266 42.469 13.758 1 68.75 180 GLU B O 1
ATOM 3073 N N . ALA B 1 181 ? -3.572 40.406 13.805 1 67.25 181 ALA B N 1
ATOM 3074 C CA . ALA B 1 181 ? -3.029 40.562 15.156 1 67.25 181 ALA B CA 1
ATOM 3075 C C . ALA B 1 181 ? -1.873 41.531 15.172 1 67.25 181 ALA B C 1
ATOM 3077 O O . ALA B 1 181 ? -1.732 42.312 16.109 1 67.25 181 ALA B O 1
ATOM 3078 N N . LYS B 1 182 ? -1.032 41.5 14.141 1 67.06 182 LYS B N 1
ATOM 3079 C CA . LYS B 1 182 ? 0.077 42.438 14.016 1 67.06 182 LYS B CA 1
ATOM 3080 C C . LYS B 1 182 ? -0.428 43.875 13.898 1 67.06 182 LYS B C 1
ATOM 3082 O O . LYS B 1 182 ? 0.147 44.781 14.492 1 67.06 182 LYS B O 1
ATOM 3087 N N . MET B 1 183 ? -1.462 44.062 13.195 1 68.06 183 MET B N 1
ATOM 3088 C CA . MET B 1 183 ? -2.049 45.406 13.016 1 68.06 183 MET B CA 1
ATOM 3089 C C . MET B 1 183 ? -2.652 45.906 14.312 1 68.06 183 MET B C 1
ATOM 3091 O O . MET B 1 183 ? -2.516 47.094 14.641 1 68.06 183 MET B O 1
ATOM 3095 N N . VAL B 1 184 ? -3.305 45.062 15.062 1 65.81 184 VAL B N 1
ATOM 3096 C CA . VAL B 1 184 ? -3.893 45.438 16.344 1 65.81 184 VAL B CA 1
ATOM 3097 C C . VAL B 1 184 ? -2.787 45.781 17.344 1 65.81 184 VAL B C 1
ATOM 3099 O O . VAL B 1 184 ? -2.9 46.781 18.094 1 65.81 184 VAL B O 1
ATOM 3102 N N . ALA B 1 185 ? -1.723 45.031 17.312 1 63.75 185 ALA B N 1
ATOM 3103 C CA . ALA B 1 185 ? -0.583 45.281 18.188 1 63.75 185 ALA B CA 1
ATOM 3104 C C . ALA B 1 185 ? 0.077 46.594 17.875 1 63.75 185 ALA B C 1
ATOM 3106 O O . ALA B 1 185 ? 0.469 47.344 18.781 1 63.75 185 ALA B O 1
ATOM 3107 N N . PHE B 1 186 ? 0.184 46.812 16.625 1 66.56 186 PHE B N 1
ATOM 3108 C CA . PHE B 1 186 ? 0.774 48.062 16.188 1 66.56 186 PHE B CA 1
ATOM 3109 C C . PHE B 1 186 ? -0.063 49.25 16.641 1 66.56 186 PHE B C 1
ATOM 3111 O O . PHE B 1 186 ? 0.472 50.219 17.188 1 66.56 186 PHE B O 1
ATOM 3118 N N . ASN B 1 187 ? -1.303 49.188 16.484 1 65.81 187 ASN B N 1
ATOM 3119 C CA . ASN B 1 187 ? -2.199 50.281 16.891 1 65.81 187 ASN B CA 1
ATOM 3120 C C . ASN B 1 187 ? -2.189 50.469 18.406 1 65.81 187 ASN B C 1
ATOM 3122 O O . ASN B 1 187 ? -2.27 51.594 18.891 1 65.81 187 ASN B O 1
ATOM 3126 N N . ALA B 1 188 ? -2.16 49.375 19.094 1 64.94 188 ALA B N 1
ATOM 3127 C CA . ALA B 1 188 ? -2.102 49.438 20.547 1 64.94 188 ALA B CA 1
ATOM 3128 C C . ALA B 1 188 ? -0.822 50.125 21.016 1 64.94 188 ALA B C 1
ATOM 3130 O O . ALA B 1 188 ? -0.836 50.906 21.984 1 64.94 188 ALA B O 1
ATOM 3131 N N . ARG B 1 189 ? 0.251 49.844 20.281 1 65.62 189 ARG B N 1
ATOM 3132 C CA . ARG B 1 189 ? 1.521 50.5 20.609 1 65.62 189 ARG B CA 1
ATOM 3133 C C . ARG B 1 189 ? 1.452 52 20.375 1 65.62 189 ARG B C 1
ATOM 3135 O O . ARG B 1 189 ? 2.01 52.781 21.141 1 65.62 189 ARG B O 1
ATOM 3142 N N . ILE B 1 190 ? 0.792 52.406 19.359 1 67.62 190 ILE B N 1
ATOM 3143 C CA . ILE B 1 190 ? 0.657 53.812 19.016 1 67.62 190 ILE B CA 1
ATOM 3144 C C . ILE B 1 190 ? -0.157 54.531 20.094 1 67.62 190 ILE B C 1
ATOM 3146 O O . ILE B 1 190 ? 0.211 55.625 20.547 1 67.62 190 ILE B O 1
ATOM 3150 N N . VAL B 1 191 ? -1.235 54 20.578 1 65.75 191 VAL B N 1
ATOM 3151 C CA . VAL B 1 191 ? -2.117 54.594 21.562 1 65.75 191 VAL B CA 1
ATOM 3152 C C . VAL B 1 191 ? -1.396 54.688 22.906 1 65.75 191 VAL B C 1
ATOM 3154 O O . VAL B 1 191 ? -1.526 55.688 23.641 1 65.75 191 VAL B O 1
ATOM 3157 N N . ALA B 1 192 ? -0.669 53.594 23.172 1 63.91 192 ALA B N 1
ATOM 3158 C CA . ALA B 1 192 ? 0.088 53.562 24.422 1 63.91 192 ALA B CA 1
ATOM 3159 C C . ALA B 1 192 ? 1.103 54.719 24.469 1 63.91 192 ALA B C 1
ATOM 3161 O O . ALA B 1 192 ? 1.299 55.344 25.516 1 63.91 192 ALA B O 1
ATOM 3162 N N . ALA B 1 193 ? 1.677 54.938 23.391 1 66.38 193 ALA B N 1
ATOM 3163 C CA . ALA B 1 193 ? 2.688 55.969 23.328 1 66.38 193 ALA B CA 1
ATOM 3164 C C . ALA B 1 193 ? 2.064 57.344 23.547 1 66.38 193 ALA B C 1
ATOM 3166 O O . ALA B 1 193 ? 2.717 58.25 24.078 1 66.38 193 ALA B O 1
ATOM 3167 N N . ARG B 1 194 ? 0.798 57.5 23.219 1 61.69 194 ARG B N 1
ATOM 3168 C CA . ARG B 1 194 ? 0.137 58.781 23.281 1 61.69 194 ARG B CA 1
ATOM 3169 C C . ARG B 1 194 ? -0.534 59 24.625 1 61.69 194 ARG B C 1
ATOM 3171 O O . ARG B 1 194 ? -0.893 60.125 24.984 1 61.69 194 ARG B O 1
ATOM 3178 N N . SER B 1 195 ? -0.938 58 25.312 1 61.5 195 SER B N 1
ATOM 3179 C CA . SER B 1 195 ? -1.868 58.156 26.422 1 61.5 195 SER B CA 1
ATOM 3180 C C . SER B 1 195 ? -1.129 58.219 27.75 1 61.5 195 SER B C 1
ATOM 3182 O O . SER B 1 195 ? -1.737 58.062 28.812 1 61.5 195 SER B O 1
ATOM 3184 N N . GLY B 1 196 ? 0.021 58.719 27.766 1 53.78 196 GLY B N 1
ATOM 3185 C CA . GLY B 1 196 ? 0.694 58.938 29.031 1 53.78 196 GLY B CA 1
ATOM 3186 C C . GLY B 1 196 ? 0.811 57.656 29.875 1 53.78 196 GLY B C 1
ATOM 3187 O O . GLY B 1 196 ? 1.342 56.656 29.406 1 53.78 196 GLY B O 1
ATOM 3188 N N . GLN B 1 197 ? 0.126 57.594 31.141 1 55.12 197 GLN B N 1
ATOM 3189 C CA . GLN B 1 197 ? 0.216 56.5 32.094 1 55.12 197 GLN B CA 1
ATOM 3190 C C . GLN B 1 197 ? -0.459 55.25 31.562 1 55.12 197 GLN B C 1
ATOM 3192 O O . GLN B 1 197 ? 0.051 54.125 31.75 1 55.12 197 GLN B O 1
ATOM 3197 N N . ALA B 1 198 ? -1.637 55.344 30.984 1 54.59 198 ALA B N 1
ATOM 3198 C CA . ALA B 1 198 ? -2.377 54.25 30.406 1 54.59 198 ALA B CA 1
ATOM 3199 C C . ALA B 1 198 ? -1.62 53.625 29.234 1 54.59 198 ALA B C 1
ATOM 3201 O O . ALA B 1 198 ? -1.774 52.438 28.938 1 54.59 198 ALA B O 1
ATOM 3202 N N . GLY B 1 199 ? -0.763 54.344 28.672 1 57.88 199 GLY B N 1
ATOM 3203 C CA . GLY B 1 199 ? 0.041 53.938 27.531 1 57.88 199 GLY B CA 1
ATOM 3204 C C . GLY B 1 199 ? 1.022 52.844 27.844 1 57.88 199 GLY B C 1
ATOM 3205 O O . GLY B 1 199 ? 1.264 51.969 27 1 57.88 199 GLY B O 1
ATOM 3206 N N . LYS B 1 200 ? 1.528 52.938 29.031 1 60.59 200 LYS B N 1
ATOM 3207 C CA . LYS B 1 200 ? 2.521 51.938 29.422 1 60.59 200 LYS B CA 1
ATOM 3208 C C . LYS B 1 200 ? 1.913 50.531 29.453 1 60.59 200 LYS B C 1
ATOM 3210 O O . LYS B 1 200 ? 2.545 49.562 29.031 1 60.59 200 LYS B O 1
ATOM 3215 N N . GLU B 1 201 ? 0.666 50.469 30.062 1 59.28 201 GLU B N 1
ATOM 3216 C CA . GLU B 1 201 ? 0.016 49.156 30.141 1 59.28 201 GLU B CA 1
ATOM 3217 C C . GLU B 1 201 ? -0.326 48.625 28.75 1 59.28 201 GLU B C 1
ATOM 3219 O O . GLU B 1 201 ? -0.177 47.438 28.484 1 59.28 201 GLU B O 1
ATOM 3224 N N . PHE B 1 202 ? -0.548 49.562 27.891 1 61.75 202 PHE B N 1
ATOM 3225 C CA . PHE B 1 202 ? -0.917 49.156 26.531 1 61.75 202 PHE B CA 1
ATOM 3226 C C . PHE B 1 202 ? 0.312 48.719 25.734 1 61.75 202 PHE B C 1
ATOM 3228 O O . PHE B 1 202 ? 0.228 47.844 24.891 1 61.75 202 PHE B O 1
ATOM 3235 N N . SER B 1 203 ? 1.39 49.312 26.031 1 60.62 203 SER B N 1
ATOM 3236 C CA . SER B 1 203 ? 2.641 48.938 25.391 1 60.62 203 SER B CA 1
ATOM 3237 C C . SER B 1 203 ? 2.973 47.469 25.625 1 60.62 203 SER B C 1
ATOM 3239 O O . SER B 1 203 ? 3.467 46.781 24.719 1 60.62 203 SER B O 1
ATOM 3241 N N . VAL B 1 204 ? 2.645 46.938 26.797 1 61.12 204 VAL B N 1
ATOM 3242 C CA . VAL B 1 204 ? 2.885 45.562 27.141 1 61.12 204 VAL B CA 1
ATOM 3243 C C . VAL B 1 204 ? 1.974 44.656 26.297 1 61.12 204 VAL B C 1
ATOM 3245 O O . VAL B 1 204 ? 2.42 43.656 25.75 1 61.12 204 VAL B O 1
ATOM 3248 N N . VAL B 1 205 ? 0.764 45.062 26.156 1 61.31 205 VAL B N 1
ATOM 3249 C CA . VAL B 1 205 ? -0.195 44.312 25.375 1 61.31 205 VAL B CA 1
ATOM 3250 C C . VAL B 1 205 ? 0.247 44.281 23.906 1 61.31 205 VAL B C 1
ATOM 3252 O O . VAL B 1 205 ? 0.197 43.219 23.266 1 61.31 205 VAL B O 1
ATOM 3255 N N . ALA B 1 206 ? 0.698 45.375 23.391 1 60.88 206 ALA B N 1
ATOM 3256 C CA . ALA B 1 206 ? 1.162 45.469 22 1 60.88 206 ALA B CA 1
ATOM 3257 C C . ALA B 1 206 ? 2.383 44.594 21.781 1 60.88 206 ALA B C 1
ATOM 3259 O O . ALA B 1 206 ? 2.521 43.969 20.719 1 60.88 206 ALA B O 1
ATOM 3260 N N . GLY B 1 207 ? 3.234 44.562 22.672 1 61.19 207 GLY B N 1
ATOM 3261 C CA . GLY B 1 207 ? 4.406 43.688 22.594 1 61.19 207 GLY B CA 1
ATOM 3262 C C . GLY B 1 207 ? 4.066 42.219 22.516 1 61.19 207 GLY B C 1
ATOM 3263 O O . GLY B 1 207 ? 4.621 41.5 21.688 1 61.19 207 GLY B O 1
ATOM 3264 N N . VAL B 1 208 ? 3.154 41.812 23.359 1 61.12 208 VAL B N 1
ATOM 3265 C CA . VAL B 1 208 ? 2.725 40.438 23.406 1 61.12 208 VAL B CA 1
ATOM 3266 C C . VAL B 1 208 ? 2.049 40.062 22.078 1 61.12 208 VAL B C 1
ATOM 3268 O O . VAL B 1 208 ? 2.285 39 21.531 1 61.12 208 VAL B O 1
ATOM 3271 N N . LEU B 1 209 ? 1.359 40.969 21.562 1 61 209 LEU B N 1
ATOM 3272 C CA . LEU B 1 209 ? 0.654 40.75 20.297 1 61 209 LEU B CA 1
ATOM 3273 C C . LEU B 1 209 ? 1.637 40.562 19.141 1 61 209 LEU B C 1
ATOM 3275 O O . LEU B 1 209 ? 1.444 39.719 18.281 1 61 209 LEU B O 1
ATOM 3279 N N . SER B 1 210 ? 2.631 41.375 19.094 1 60.09 210 SER B N 1
ATOM 3280 C CA . SER B 1 210 ? 3.676 41.281 18.078 1 60.09 210 SER B CA 1
ATOM 3281 C C . SER B 1 210 ? 4.363 39.938 18.125 1 60.09 210 SER B C 1
ATOM 3283 O O . SER B 1 210 ? 4.648 39.312 17.094 1 60.09 210 SER B O 1
ATOM 3285 N N . SER B 1 211 ? 4.594 39.5 19.297 1 63.44 211 SER B N 1
ATOM 3286 C CA . SER B 1 211 ? 5.23 38.219 19.484 1 63.44 211 SER B CA 1
ATOM 3287 C C . SER B 1 211 ? 4.328 37.062 19 1 63.44 211 SER B C 1
ATOM 3289 O O . SER B 1 211 ? 4.793 36.125 18.344 1 63.44 211 SER B O 1
ATOM 3291 N N . ILE B 1 212 ? 3.047 37.188 19.25 1 62.34 212 ILE B N 1
ATOM 3292 C CA . ILE B 1 212 ? 2.066 36.156 18.875 1 62.34 212 ILE B CA 1
ATOM 3293 C C . ILE B 1 212 ? 2.016 36.062 17.344 1 62.34 212 ILE B C 1
ATOM 3295 O O . ILE B 1 212 ? 2.031 34.938 16.812 1 62.34 212 ILE B O 1
ATOM 3299 N N . THR B 1 213 ? 2.018 37.188 16.688 1 61.91 213 THR B N 1
ATOM 3300 C CA . THR B 1 213 ? 1.929 37.219 15.227 1 61.91 213 THR B CA 1
ATOM 3301 C C . THR B 1 213 ? 3.184 36.594 14.609 1 61.91 213 THR B C 1
ATOM 3303 O O . THR B 1 213 ? 3.104 35.906 13.602 1 61.91 213 THR B O 1
ATOM 3306 N N . GLY B 1 214 ? 4.227 36.938 15.164 1 61.66 214 GLY B N 1
ATOM 3307 C CA . GLY B 1 214 ? 5.469 36.344 14.688 1 61.66 214 GLY B CA 1
ATOM 3308 C C . GLY B 1 214 ? 5.5 34.844 14.805 1 61.66 214 GLY B C 1
ATOM 3309 O O . GLY B 1 214 ? 5.926 34.156 13.875 1 61.66 214 GLY B O 1
ATOM 3310 N N . GLU B 1 215 ? 4.988 34.375 15.852 1 62.16 215 GLU B N 1
ATOM 3311 C CA . GLU B 1 215 ? 4.984 32.938 16.094 1 62.16 215 GLU B CA 1
ATOM 3312 C C . GLU B 1 215 ? 4.02 32.219 15.156 1 62.16 215 GLU B C 1
ATOM 3314 O O . GLU B 1 215 ? 4.332 31.141 14.648 1 62.16 215 GLU B O 1
ATOM 3319 N N . ILE B 1 216 ? 2.906 32.781 14.93 1 63.22 216 ILE B N 1
ATOM 3320 C CA . ILE B 1 216 ? 1.918 32.188 14.023 1 63.22 216 ILE B CA 1
ATOM 3321 C C . ILE B 1 216 ? 2.502 32.094 12.617 1 63.22 216 ILE B C 1
ATOM 3323 O O . ILE B 1 216 ? 2.318 31.062 11.938 1 63.22 216 ILE B O 1
ATOM 3327 N N . ASP B 1 217 ? 3.23 33.156 12.203 1 60.12 217 ASP B N 1
ATOM 3328 C CA . ASP B 1 217 ? 3.877 33.156 10.891 1 60.12 217 ASP B CA 1
ATOM 3329 C C . ASP B 1 217 ? 4.828 31.953 10.75 1 60.12 217 ASP B C 1
ATOM 3331 O O . ASP B 1 217 ? 4.84 31.281 9.719 1 60.12 217 ASP B O 1
ATOM 3335 N N . GLU B 1 218 ? 5.496 31.734 11.766 1 62.06 218 GLU B N 1
ATOM 3336 C CA . GLU B 1 218 ? 6.477 30.641 11.734 1 62.06 218 GLU B CA 1
ATOM 3337 C C . GLU B 1 218 ? 5.789 29.281 11.688 1 62.06 218 GLU B C 1
ATOM 3339 O O . GLU B 1 218 ? 6.227 28.391 10.961 1 62.06 218 GLU B O 1
ATOM 3344 N N . LEU B 1 219 ? 4.77 29.172 12.391 1 62.03 219 LEU B N 1
ATOM 3345 C CA . LEU B 1 219 ? 4.047 27.906 12.461 1 62.03 219 LEU B CA 1
ATOM 3346 C C . LEU B 1 219 ? 3.379 27.594 11.125 1 62.03 219 LEU B C 1
ATOM 3348 O O . LEU B 1 219 ? 3.369 26.438 10.695 1 62.03 219 LEU B O 1
ATOM 3352 N N . VAL B 1 220 ? 2.875 28.562 10.5 1 61.38 220 VAL B N 1
ATOM 3353 C CA . VAL B 1 220 ? 2.246 28.422 9.195 1 61.38 220 VAL B CA 1
ATOM 3354 C C . VAL B 1 220 ? 3.275 27.922 8.18 1 61.38 220 VAL B C 1
ATOM 3356 O O . VAL B 1 220 ? 2.996 27.016 7.387 1 61.38 220 VAL B O 1
ATOM 3359 N N . LYS B 1 221 ? 4.352 28.438 8.289 1 59.56 221 LYS B N 1
ATOM 3360 C CA . LYS B 1 221 ? 5.422 28.047 7.371 1 59.56 221 LYS B CA 1
ATOM 3361 C C . LYS B 1 221 ? 5.824 26.594 7.594 1 59.56 221 LYS B C 1
ATOM 3363 O O . LYS B 1 221 ? 6.039 25.844 6.633 1 59.56 221 LYS B O 1
ATOM 3368 N N . GLN B 1 222 ? 5.895 26.281 8.773 1 59.62 222 GLN B N 1
ATOM 3369 C CA . GLN B 1 222 ? 6.293 24.922 9.133 1 59.62 222 GLN B CA 1
ATOM 3370 C C . GLN B 1 222 ? 5.25 23.906 8.688 1 59.62 222 GLN B C 1
ATOM 3372 O O . GLN B 1 222 ? 5.594 22.844 8.172 1 59.62 222 GLN B O 1
ATOM 3377 N N . ALA B 1 223 ? 4.035 24.297 9.016 1 60.25 223 ALA B N 1
ATOM 3378 C CA . ALA B 1 223 ? 2.949 23.391 8.664 1 60.25 223 ALA B CA 1
ATOM 3379 C C . ALA B 1 223 ? 2.896 23.156 7.152 1 60.25 223 ALA B C 1
ATOM 3381 O O . ALA B 1 223 ? 2.664 22.031 6.699 1 60.25 223 ALA B O 1
ATOM 3382 N N . LEU B 1 224 ? 3.061 24.188 6.473 1 56.97 224 LEU B N 1
ATOM 3383 C CA . LEU B 1 224 ? 3.021 24.109 5.016 1 56.97 224 LEU B CA 1
ATOM 3384 C C . LEU B 1 224 ? 4.215 23.328 4.48 1 56.97 224 LEU B C 1
ATOM 3386 O O . LEU B 1 224 ? 4.105 22.641 3.465 1 56.97 224 LEU B O 1
ATOM 3390 N N . SER B 1 225 ? 5.293 23.609 5.027 1 51.44 225 SER B N 1
ATOM 3391 C CA . SER B 1 225 ? 6.465 22.859 4.59 1 51.44 225 SER B CA 1
ATOM 3392 C C . SER B 1 225 ? 6.301 21.359 4.871 1 51.44 225 SER B C 1
ATOM 3394 O O . SER B 1 225 ? 6.766 20.531 4.094 1 51.44 225 SER B O 1
ATOM 3396 N N . GLY B 1 226 ? 5.832 21.094 5.977 1 49.72 226 GLY B N 1
ATOM 3397 C CA . GLY B 1 226 ? 5.602 19.703 6.34 1 49.72 226 GLY B CA 1
ATOM 3398 C C . GLY B 1 226 ? 4.449 19.078 5.586 1 49.72 226 GLY B C 1
ATOM 3399 O O . GLY B 1 226 ? 4.469 17.875 5.301 1 49.72 226 GLY B O 1
ATOM 3400 N N . ALA B 1 227 ? 3.332 19.844 5.473 1 48.06 227 ALA B N 1
ATOM 3401 C CA . ALA B 1 227 ? 2.152 19.391 4.742 1 48.06 227 ALA B CA 1
ATOM 3402 C C . ALA B 1 227 ? 2.467 19.203 3.26 1 48.06 227 ALA B C 1
ATOM 3404 O O . ALA B 1 227 ? 1.745 18.484 2.555 1 48.06 227 ALA B O 1
ATOM 3405 N N . ALA B 1 228 ? 3.434 19.953 2.703 1 41.03 228 ALA B N 1
ATOM 3406 C CA . ALA B 1 228 ? 3.814 19.906 1.294 1 41.03 228 ALA B CA 1
ATOM 3407 C C . ALA B 1 228 ? 4.41 18.547 0.94 1 41.03 228 ALA B C 1
ATOM 3409 O O . ALA B 1 228 ? 4.457 18.172 -0.233 1 41.03 228 ALA B O 1
ATOM 3410 N N . THR B 1 229 ? 4.957 18 1.875 1 36.81 229 THR B N 1
ATOM 3411 C CA . THR B 1 229 ? 5.637 16.781 1.456 1 36.81 229 THR B CA 1
ATOM 3412 C C . THR B 1 229 ? 4.738 15.562 1.653 1 36.81 229 THR B C 1
ATOM 3414 O O . THR B 1 229 ? 4.105 15.414 2.701 1 36.81 229 THR B O 1
#

Radius of gyration: 32.03 Å; Cα contacts (8 Å, |Δi|>4): 596; chains: 2; bounding box: 121×97×62 Å

Organism: Herbaspirillum seropedicae (strain SmR1) (NCBI:txid757424)

Foldseek 3Di:
DDPPPPPPPDPPPPPPVPPPDQQDLVLLVVLLVLLVLLLVLLVLLLVLLVVLLVPDPCSLVSNVVSLVSNVVSLVQQQDDDDSHHHQDDPQLCCLCPNPVVLVVLSVVLSVLSVVLSVCSVVVHPCNVVSSVVSVVSSVVNSVSSVSNSVVSVVSSVVSLVVQLVVLLVVLVVLLVVLVVLLVVLVVLQVVLVVVPPNSVVSPVVSVVSPVVSVVSNVVSVVSNVVSVD/DDPPDPPPPPPPPPVPVPPPDQQDLVLLVVLLVLLVLLLVLLVLLLVLLVVLLVPDPCSLVSNVVSLVSNVVSLVQQQDDDDSRHHQDDVQLCCLCPNPVVLVVLSVVLSVLSVVLSVCSVVVHPCNVVSSVVSVVSSVVNSVSSVSNSVVSVVSSVVSLVVQLVVLLVVLVVLLVVLVVLLVVLVVLQVVLVVPPPNSVVSPVVSVVSNVVSVVSNVVSVVSNVVSVD

Secondary structure (DSSP, 8-state):
------------------------HHHHHHHHHHHHHHHHHHHHHHHHHHHHHTT-TTHHHHHHHHHHHHHHHHHHHHS-BTTB-SS-SHHHHHHHHSTT-HHHHHHHHHHHHHHHHHHHHTT-TTHHHHHHHHHHHHHHHHHHHHHHHHHHHHHHHHHHHHHHHHHHHHHHHHHHHHHHHHHHHHHHHHHHHHSTHHHHHHHHHHHHHHHHHHHHHHHHHHHHHHHT-/---------------------PPPHHHHHHHHHHHHHHHHHHHHHHHHHHHHHTT-TTHHHHHHHHHHHHHHHHHHHHS-BTTB-SS-SHHHHHHHHSTT-HHHHHHHHHHHHHHHHHHHHTT-TTHHHHHHHHHHHHHHHHHHHHHHHHHHHHHHHHHHHHHHHHHHHHHHHHHHHHHHHHHHHHHHHHHHHHSTHHHHHHHHHHHHHHHHHHHHHHHHHHHHHHH--

Solvent-accessible surface area (backbone atoms only — not comparable to full-atom values): 23240 Å² total; per-residue (Å²): 137,84,74,79,77,77,74,74,74,69,77,74,72,76,72,68,64,75,72,71,75,58,74,30,45,42,48,43,35,49,51,35,40,38,46,23,48,32,48,20,23,54,30,40,20,52,35,21,45,54,39,29,69,71,65,42,85,65,21,54,58,53,16,52,50,25,46,51,51,26,53,51,32,51,50,50,52,59,36,67,49,93,84,36,71,25,70,78,45,72,70,52,45,38,47,34,67,37,91,71,28,34,49,59,52,54,52,49,49,55,52,49,48,52,53,25,51,52,24,44,76,66,65,39,89,60,19,65,60,41,44,51,52,50,59,65,44,46,61,65,50,48,53,50,50,51,50,53,40,48,49,50,51,52,49,36,43,51,49,48,49,52,52,35,51,51,45,47,49,43,31,51,52,44,46,52,39,21,51,50,35,35,52,37,14,49,51,34,35,54,50,11,71,66,48,61,76,67,5,57,64,29,37,54,41,14,51,54,28,42,52,38,19,53,51,44,50,52,40,34,51,49,48,45,58,57,52,69,48,136,81,74,79,76,77,75,75,75,70,75,75,73,73,73,67,64,76,73,72,76,61,75,29,45,41,46,43,33,49,53,36,41,36,45,24,46,31,48,21,22,54,30,40,21,51,34,21,45,55,39,29,70,71,64,43,84,66,20,55,59,52,16,52,50,25,46,50,52,25,51,50,31,50,50,50,51,58,35,66,49,93,83,35,71,25,70,77,47,73,71,52,44,39,48,34,67,37,92,71,28,35,51,60,51,54,52,49,48,53,51,48,49,52,53,24,51,52,25,46,77,68,66,40,91,59,19,64,60,42,43,52,52,51,60,66,45,47,62,63,50,49,53,49,50,52,51,53,41,50,49,51,52,52,49,37,44,51,50,48,51,52,51,35,51,51,48,49,50,43,32,51,53,44,46,54,38,23,53,52,36,36,52,39,15,50,51,34,35,56,50,11,72,67,48,61,77,65,5,58,64,30,37,54,41,14,50,53,27,43,52,37,21,54,48,45,50,52,40,34,51,50,48,44,60,57,51,69,48

pLDDT: mean 80.28, std 21.21, range [29.19, 98.88]